Protein AF-0000000080700212 (afdb_homodimer)

Radius of gyration: 29.01 Å; Cα contacts (8 Å, |Δi|>4): 1307; chains: 2; bounding box: 50×86×59 Å

Sequence (636 aa):
MGLLVDGVWKDQWYDTESTGGRFVRKDSQFRNWITTDGAPGPSGEGGFKAEPGRYHLYVSLACPWASRTLMLRKLKGLEDMISISIVNPIMLENGWTFAPDQGVIPDPILDADFLHQVYTHADPNYTGRVTVPVLYDKEKDTIVNNESSEIMLMLNSAFDEIGATEGDYYPEELRDQIKEMDDFVYPNINNGVYKAGFATDQAVYEEEVGHVFDALEKLDGILADKKFLLGDKLTTSDIRLFPTLIRFEHVYYGHFKCNIKHLTDFENVWRYTREIYNIAGISDTVDFYHIQHHYYGSHPTINPNGIIPAGPAISLDIMGLLVDGVWKDQWYDTESTGGRFVRKDSQFRNWITTDGAPGPSGEGGFKAEPGRYHLYVSLACPWASRTLMLRKLKGLEDMISISIVNPIMLENGWTFAPDQGVIPDPILDADFLHQVYTHADPNYTGRVTVPVLYDKEKDTIVNNESSEIMLMLNSAFDEIGATEGDYYPEELRDQIKEMDDFVYPNINNGVYKAGFATDQAVYEEEVGHVFDALEKLDGILADKKFLLGDKLTTSDIRLFPTLIRFEHVYYGHFKCNIKHLTDFENVWRYTREIYNIAGISDTVDFYHIQHHYYGSHPTINPNGIIPAGPAISLDI

Solvent-accessible surface area (backbone atoms only — not comparable to full-atom values): 32810 Å² total; per-residue (Å²): 98,28,28,29,55,63,42,40,82,38,75,47,58,84,70,27,74,88,52,74,16,42,55,79,88,80,79,68,81,43,53,33,30,54,20,65,81,11,49,51,46,102,39,64,55,54,72,33,46,50,49,78,62,40,35,36,36,39,29,34,61,47,39,48,50,19,33,32,37,47,41,35,32,54,65,22,54,31,65,83,28,39,46,69,23,23,35,28,46,56,32,58,77,73,26,46,24,38,53,90,52,95,83,40,32,55,42,86,83,77,63,45,62,30,54,60,54,56,51,28,66,50,32,58,60,40,63,45,72,71,71,59,20,32,36,32,31,64,83,78,58,33,64,36,26,38,40,40,77,56,52,31,54,32,52,50,52,26,39,53,88,74,70,31,42,83,73,67,40,75,45,77,94,46,45,70,59,39,49,55,49,40,68,52,40,38,67,24,45,64,47,10,53,48,33,18,38,60,26,66,31,62,68,51,22,53,52,29,41,47,41,27,52,55,45,50,53,52,47,24,59,60,30,65,84,26,73,29,90,85,30,87,51,75,35,55,52,46,48,61,47,45,44,48,59,75,38,27,70,59,36,38,27,46,78,28,39,48,32,42,60,61,62,76,70,35,64,34,47,34,52,42,47,35,54,54,44,63,38,89,66,40,50,79,51,60,41,68,68,32,32,37,40,18,61,31,50,36,34,57,72,53,30,56,64,39,64,62,61,87,27,54,73,74,85,65,78,131,98,28,27,30,55,63,42,40,83,37,76,46,58,83,68,28,75,88,53,74,16,40,54,79,87,79,80,69,82,44,51,32,29,56,20,64,81,12,49,51,46,100,38,63,56,54,74,32,46,52,50,78,61,41,36,36,36,38,29,34,62,47,39,48,51,19,33,34,37,45,41,35,32,56,66,21,53,32,64,83,29,40,46,69,24,24,34,28,45,57,34,57,78,72,27,47,23,37,54,89,50,93,86,39,33,55,43,85,82,78,64,44,62,30,54,59,52,58,50,29,67,50,32,58,58,39,64,46,72,70,68,59,20,33,35,32,32,63,83,79,58,32,65,36,24,40,41,39,78,57,51,33,54,30,52,49,51,28,40,53,89,76,70,31,42,84,68,68,40,73,44,78,95,45,45,69,60,40,50,55,49,41,66,52,42,39,67,23,46,61,47,10,53,48,32,18,39,61,27,65,29,62,67,52,22,55,53,30,39,47,42,26,52,54,46,50,52,52,47,26,58,60,30,66,83,25,72,29,92,84,30,88,51,75,35,54,52,47,48,61,46,46,43,49,60,74,37,28,73,60,35,39,27,44,77,28,40,49,31,44,58,61,64,78,70,35,61,35,46,34,52,40,47,33,53,53,42,64,37,89,67,41,49,78,49,58,41,68,68,33,32,36,41,19,62,29,51,36,33,56,71,54,29,56,65,41,62,62,61,85,27,53,72,73,83,63,79,131

Structure (mmCIF, N/CA/C/O backbone):
data_AF-0000000080700212-model_v1
#
loop_
_entity.id
_entity.type
_entity.pdbx_description
1 polymer 'Glutathione S-transferase, C-terminal domain protein'
#
loop_
_atom_site.group_PDB
_atom_site.id
_atom_site.type_symbol
_atom_site.label_atom_id
_atom_site.label_alt_id
_atom_site.label_comp_id
_atom_site.label_asym_id
_atom_site.label_entity_id
_atom_site.label_seq_id
_atom_site.pdbx_PDB_ins_code
_atom_site.Cartn_x
_atom_site.Cartn_y
_atom_site.Cartn_z
_atom_site.occupancy
_atom_site.B_iso_or_equiv
_atom_site.auth_seq_id
_atom_site.auth_comp_id
_atom_site.auth_asym_id
_atom_site.auth_atom_id
_atom_site.pdbx_PDB_model_num
ATOM 1 N N . MET A 1 1 ? 13.992 -12.422 -8.578 1 81.69 1 MET A N 1
ATOM 2 C CA . MET A 1 1 ? 14.039 -13.859 -8.867 1 81.69 1 MET A CA 1
ATOM 3 C C . MET A 1 1 ? 15.352 -14.227 -9.555 1 81.69 1 MET A C 1
ATOM 5 O O . MET A 1 1 ? 15.703 -13.648 -10.578 1 81.69 1 MET A O 1
ATOM 9 N N . GLY A 1 2 ? 16.047 -15.141 -9.008 1 89.44 2 GLY A N 1
ATOM 10 C CA . GLY A 1 2 ? 17.328 -15.57 -9.555 1 89.44 2 GLY A CA 1
ATOM 11 C C . GLY A 1 2 ? 17.172 -16.453 -10.781 1 89.44 2 GLY A C 1
ATOM 12 O O . GLY A 1 2 ? 16.062 -16.703 -11.242 1 89.44 2 GLY A O 1
ATOM 13 N N . LEU A 1 3 ? 18.281 -16.703 -11.414 1 94.62 3 LEU A N 1
ATOM 14 C CA . LEU A 1 3 ? 18.297 -17.547 -12.609 1 94.62 3 LEU A CA 1
ATOM 15 C C . LEU A 1 3 ? 19.516 -18.453 -12.633 1 94.62 3 LEU A C 1
ATOM 17 O O . LEU A 1 3 ? 20.453 -18.25 -11.867 1 94.62 3 LEU A O 1
ATOM 21 N N . LEU A 1 4 ? 19.406 -19.5 -13.43 1 97.19 4 LEU A N 1
ATOM 22 C CA . LEU A 1 4 ? 20.562 -20.328 -13.742 1 97.19 4 LEU A CA 1
ATOM 23 C C . LEU A 1 4 ? 21.203 -19.891 -15.055 1 97.19 4 LEU A C 1
ATOM 25 O O . LEU A 1 4 ? 20.5 -19.578 -16.016 1 97.19 4 LEU A O 1
ATOM 29 N N . VAL A 1 5 ? 22.516 -19.844 -15.086 1 97.56 5 VAL A N 1
ATOM 30 C CA . VAL A 1 5 ? 23.312 -19.656 -16.281 1 97.56 5 VAL A CA 1
ATOM 31 C C . VAL A 1 5 ? 24.281 -20.828 -16.453 1 97.56 5 VAL A C 1
ATOM 33 O O . VAL A 1 5 ? 25.25 -20.938 -15.703 1 97.56 5 VAL A O 1
ATOM 36 N N . ASP A 1 6 ? 24 -21.594 -17.391 1 97.56 6 ASP A N 1
ATOM 37 C CA . ASP A 1 6 ? 24.797 -22.797 -17.625 1 97.56 6 ASP A CA 1
ATOM 38 C C . ASP A 1 6 ? 24.922 -23.625 -16.344 1 97.56 6 ASP A C 1
ATOM 40 O O . ASP A 1 6 ? 26.031 -23.984 -15.945 1 97.56 6 ASP A O 1
ATOM 44 N N . GLY A 1 7 ? 23.812 -23.719 -15.68 1 97.31 7 GLY A N 1
ATOM 45 C CA . GLY A 1 7 ? 23.719 -24.578 -14.516 1 97.31 7 GLY A CA 1
ATOM 46 C C . GLY A 1 7 ? 24.219 -23.922 -13.234 1 97.31 7 GLY A C 1
ATOM 47 O O . GLY A 1 7 ? 24.219 -24.547 -12.172 1 97.31 7 GLY A O 1
ATOM 48 N N . VAL A 1 8 ? 24.641 -22.656 -13.344 1 97.94 8 VAL A N 1
ATOM 49 C CA . VAL A 1 8 ? 25.172 -21.969 -12.172 1 97.94 8 VAL A CA 1
ATOM 50 C C . VAL A 1 8 ? 24.156 -20.938 -11.672 1 97.94 8 VAL A C 1
ATOM 52 O O . VAL A 1 8 ? 23.703 -20.078 -12.438 1 97.94 8 VAL A O 1
ATOM 55 N N . TRP A 1 9 ? 23.812 -21.016 -10.414 1 97.44 9 TRP A N 1
ATOM 56 C CA . TRP A 1 9 ? 22.812 -20.141 -9.789 1 97.44 9 TRP A CA 1
ATOM 57 C C . TRP A 1 9 ? 23.328 -18.719 -9.711 1 97.44 9 TRP A C 1
ATOM 59 O O . TRP A 1 9 ? 24.469 -18.484 -9.297 1 97.44 9 TRP A O 1
ATOM 69 N N . LYS A 1 10 ? 22.547 -17.781 -10.172 1 96.75 10 LYS A N 1
ATOM 70 C CA . LYS A 1 10 ? 22.828 -16.359 -10.094 1 96.75 10 LYS A CA 1
ATOM 71 C C . LYS A 1 10 ? 21.688 -15.594 -9.438 1 96.75 10 LYS A C 1
ATOM 73 O O . LYS A 1 10 ? 20.547 -15.648 -9.906 1 96.75 10 LYS A O 1
ATOM 78 N N . ASP A 1 11 ? 22 -14.938 -8.344 1 94.31 11 ASP A N 1
ATOM 79 C CA . ASP A 1 11 ? 21 -14.102 -7.676 1 94.31 11 ASP A CA 1
ATOM 80 C C . ASP A 1 11 ? 20.828 -12.766 -8.391 1 94.31 11 ASP A C 1
ATOM 82 O O . ASP A 1 11 ? 21.359 -11.742 -7.941 1 94.31 11 ASP A O 1
ATOM 86 N N . GLN A 1 12 ? 20.219 -12.773 -9.516 1 90.44 12 GLN A N 1
ATOM 87 C CA . GLN A 1 12 ? 20.016 -11.594 -10.344 1 90.44 12 GLN A CA 1
ATOM 88 C C . GLN A 1 12 ? 18.547 -11.438 -10.734 1 90.44 12 GLN A C 1
ATOM 90 O O . GLN A 1 12 ? 17.969 -12.336 -11.336 1 90.44 12 GLN A O 1
ATOM 95 N N . TRP A 1 13 ? 18 -10.281 -10.344 1 87.38 13 TRP A N 1
ATOM 96 C CA . TRP A 1 13 ? 16.609 -9.961 -10.648 1 87.38 13 TRP A CA 1
ATOM 97 C C . TRP A 1 13 ? 16.469 -9.484 -12.086 1 87.38 13 TRP A C 1
ATOM 99 O O . TRP A 1 13 ? 17.453 -9.344 -12.805 1 87.38 13 TRP A O 1
ATOM 109 N N . TYR A 1 14 ? 15.18 -9.352 -12.492 1 86.25 14 TYR A N 1
ATOM 110 C CA . TYR A 1 14 ? 14.883 -8.828 -13.82 1 86.25 14 TYR A CA 1
ATOM 111 C C . TYR A 1 14 ? 15.516 -7.453 -14.016 1 86.25 14 TYR A C 1
ATOM 113 O O . TYR A 1 14 ? 15.531 -6.637 -13.094 1 86.25 14 TYR A O 1
ATOM 121 N N . ASP A 1 15 ? 16.031 -7.25 -15.18 1 86 15 ASP A N 1
ATOM 122 C CA . ASP A 1 15 ? 16.656 -5.977 -15.516 1 86 15 ASP A CA 1
ATOM 123 C C . ASP A 1 15 ? 15.656 -5.02 -16.156 1 86 15 ASP A C 1
ATOM 125 O O . ASP A 1 15 ? 15.43 -5.062 -17.359 1 86 15 ASP A O 1
ATOM 129 N N . THR A 1 16 ? 15.141 -4.07 -15.43 1 85.62 16 THR A N 1
ATOM 130 C CA . THR A 1 16 ? 14.172 -3.125 -15.977 1 85.62 16 THR A CA 1
ATOM 131 C C . THR A 1 16 ? 14.875 -1.932 -16.609 1 85.62 16 THR A C 1
ATOM 133 O O . THR A 1 16 ? 14.281 -1.195 -17.406 1 85.62 16 THR A O 1
ATOM 136 N N . GLU A 1 17 ? 16.062 -1.741 -16.281 1 87.19 17 GLU A N 1
ATOM 137 C CA . GLU A 1 17 ? 16.797 -0.632 -16.875 1 87.19 17 GLU A CA 1
ATOM 138 C C . GLU A 1 17 ? 16.922 -0.792 -18.391 1 87.19 17 GLU A C 1
ATOM 140 O O . GLU A 1 17 ? 16.672 0.154 -19.141 1 87.19 17 GLU A O 1
ATOM 145 N N . SER A 1 18 ? 17.234 -2.012 -18.875 1 90.25 18 SER A N 1
ATOM 146 C CA . SER A 1 18 ? 17.469 -2.279 -20.281 1 90.25 18 SER A CA 1
ATOM 147 C C . SER A 1 18 ? 16.188 -2.195 -21.094 1 90.25 18 SER A C 1
ATOM 149 O O . SER A 1 18 ? 16.203 -2.094 -22.312 1 90.25 18 SER A O 1
ATOM 151 N N . THR A 1 19 ? 15.094 -2.129 -20.359 1 92.56 19 THR A N 1
ATOM 152 C CA . THR A 1 19 ? 13.805 -2.129 -21.047 1 92.56 19 THR A CA 1
ATOM 153 C C . THR A 1 19 ? 13.039 -0.839 -20.766 1 92.56 19 THR A C 1
ATOM 155 O O . THR A 1 19 ? 11.812 -0.804 -20.875 1 92.56 19 THR A O 1
ATOM 158 N N . GLY A 1 20 ? 13.664 0.172 -20.297 1 93.19 20 GLY A N 1
ATOM 159 C CA . GLY A 1 20 ? 13.031 1.463 -20.078 1 93.19 20 GLY A CA 1
ATOM 160 C C . GLY A 1 20 ? 12.109 1.472 -18.875 1 93.19 20 GLY A C 1
ATOM 161 O O . GLY A 1 20 ? 11.07 2.143 -18.891 1 93.19 20 GLY A O 1
ATOM 162 N N . GLY A 1 21 ? 12.406 0.636 -17.922 1 92.25 21 GLY A N 1
ATOM 163 C CA . GLY A 1 21 ? 11.617 0.601 -16.703 1 92.25 21 GLY A CA 1
ATOM 164 C C . GLY A 1 21 ? 10.508 -0.432 -16.75 1 92.25 21 GLY A C 1
ATOM 165 O O . GLY A 1 21 ? 9.734 -0.556 -15.789 1 92.25 21 GLY A O 1
ATOM 166 N N . ARG A 1 22 ? 10.391 -1.202 -17.891 1 94.38 22 ARG A N 1
ATOM 167 C CA . ARG A 1 22 ? 9.312 -2.168 -18.078 1 94.38 22 ARG A CA 1
ATOM 168 C C . ARG A 1 22 ? 9.719 -3.547 -17.578 1 94.38 22 ARG A C 1
ATOM 170 O O . ARG A 1 22 ? 10.859 -3.979 -17.766 1 94.38 22 ARG A O 1
ATOM 177 N N . PHE A 1 23 ? 8.852 -4.227 -16.891 1 93.12 23 PHE A N 1
ATOM 178 C CA . PHE A 1 23 ? 8.992 -5.629 -16.516 1 93.12 23 PHE A CA 1
ATOM 179 C C . PHE A 1 23 ? 8.633 -6.543 -17.672 1 93.12 23 PHE A C 1
ATOM 181 O O . PHE A 1 23 ? 7.523 -6.461 -18.219 1 93.12 23 PHE A O 1
ATOM 188 N N . VAL A 1 24 ? 9.578 -7.438 -18.047 1 89.69 24 VAL A N 1
ATOM 189 C CA . VAL A 1 24 ? 9.359 -8.367 -19.156 1 89.69 24 VAL A CA 1
ATOM 190 C C . VAL A 1 24 ? 9.609 -9.797 -18.672 1 89.69 24 VAL A C 1
ATOM 192 O O . VAL A 1 24 ? 10.734 -10.156 -18.328 1 89.69 24 VAL A O 1
ATOM 195 N N . ARG A 1 25 ? 8.641 -10.57 -18.75 1 88.19 25 ARG A N 1
ATOM 196 C CA . ARG A 1 25 ? 8.695 -11.953 -18.312 1 88.19 25 ARG A CA 1
ATOM 197 C C . ARG A 1 25 ? 9.367 -12.844 -19.359 1 88.19 25 ARG A C 1
ATOM 199 O O . ARG A 1 25 ? 9.141 -12.672 -20.547 1 88.19 25 ARG A O 1
ATOM 206 N N . LYS A 1 26 ? 10.164 -13.883 -18.938 1 86.69 26 LYS A N 1
ATOM 207 C CA . LYS A 1 26 ? 10.805 -14.852 -19.812 1 86.69 26 LYS A CA 1
ATOM 208 C C . LYS A 1 26 ? 9.969 -16.125 -19.938 1 86.69 26 LYS A C 1
ATOM 210 O O . LYS A 1 26 ? 9.305 -16.531 -18.984 1 86.69 26 LYS A O 1
ATOM 215 N N . ASP A 1 27 ? 10.117 -16.75 -20.984 1 87.56 27 ASP A N 1
ATOM 216 C CA . ASP A 1 27 ? 9.336 -17.953 -21.266 1 87.56 27 ASP A CA 1
ATOM 217 C C . ASP A 1 27 ? 9.891 -19.156 -20.5 1 87.56 27 ASP A C 1
ATOM 219 O O . ASP A 1 27 ? 11.102 -19.266 -20.312 1 87.56 27 ASP A O 1
ATOM 223 N N . SER A 1 28 ? 8.95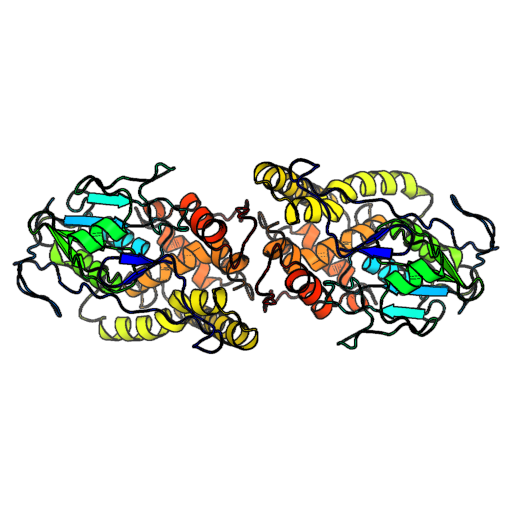3 -20.047 -20.188 1 91.06 28 SER A N 1
ATOM 224 C CA . SER A 1 28 ? 9.336 -21.344 -19.641 1 91.06 28 SER A CA 1
ATOM 225 C C . SER A 1 28 ? 9.992 -22.234 -20.703 1 91.06 28 SER A C 1
ATOM 227 O O . SER A 1 28 ? 9.75 -22.062 -21.891 1 91.06 28 SER A O 1
ATOM 229 N N . GLN A 1 29 ? 10.789 -23.219 -20.25 1 93.12 29 GLN A N 1
ATOM 230 C CA . GLN A 1 29 ? 11.609 -23.906 -21.25 1 93.12 29 GLN A CA 1
ATOM 231 C C . GLN A 1 29 ? 11.328 -25.406 -21.266 1 93.12 29 GLN A C 1
ATOM 233 O O . GLN A 1 29 ? 11.602 -26.094 -22.25 1 93.12 29 GLN A O 1
ATOM 238 N N . PHE A 1 30 ? 10.883 -26.047 -20.172 1 97.31 30 PHE A N 1
ATOM 239 C CA . PHE A 1 30 ? 10.445 -27.438 -20.172 1 97.31 30 PHE A CA 1
ATOM 240 C C . PHE A 1 30 ? 9 -27.547 -20.672 1 97.31 30 PHE A C 1
ATOM 242 O O . PHE A 1 30 ? 8.078 -27.062 -20 1 97.31 30 PHE A O 1
ATOM 249 N N . ARG A 1 31 ? 8.805 -28.297 -21.828 1 98 31 ARG A N 1
ATOM 250 C CA . ARG A 1 31 ? 7.516 -28.188 -22.5 1 98 31 ARG A CA 1
ATOM 251 C C . ARG A 1 31 ? 6.992 -29.562 -22.922 1 98 31 ARG A C 1
ATOM 253 O O . ARG A 1 31 ? 6.328 -29.703 -23.953 1 98 31 ARG A O 1
ATOM 260 N N . ASN A 1 32 ? 7.336 -30.625 -22.188 1 98.56 32 ASN A N 1
ATOM 261 C CA . ASN A 1 32 ? 6.723 -31.938 -22.406 1 98.56 32 ASN A CA 1
ATOM 262 C C . ASN A 1 32 ? 5.305 -31.984 -21.844 1 98.56 32 ASN A C 1
ATOM 264 O O . ASN A 1 32 ? 4.891 -31.094 -21.109 1 98.56 32 ASN A O 1
ATOM 268 N N . TRP A 1 33 ? 4.598 -33.062 -22.203 1 98.69 33 TRP A N 1
ATOM 269 C CA . TRP A 1 33 ? 3.199 -33.188 -21.812 1 98.69 33 TRP A CA 1
ATOM 270 C C . TRP A 1 33 ? 2.918 -34.562 -21.234 1 98.69 33 TRP A C 1
ATOM 272 O O . TRP A 1 33 ? 3.377 -35.594 -21.797 1 98.69 33 TRP A O 1
ATOM 282 N N . ILE A 1 34 ? 2.215 -34.625 -20.156 1 98.88 34 ILE A N 1
ATOM 283 C CA . ILE A 1 34 ? 1.581 -35.875 -19.75 1 98.88 34 ILE A CA 1
ATOM 284 C C . ILE A 1 34 ? 0.383 -36.156 -20.656 1 98.88 34 ILE A C 1
ATOM 286 O O . ILE A 1 34 ? -0.48 -35.281 -20.844 1 98.88 34 ILE A O 1
ATOM 290 N N . THR A 1 35 ? 0.338 -37.344 -21.219 1 98.38 35 THR A N 1
ATOM 291 C CA . THR A 1 35 ? -0.795 -37.75 -22.047 1 98.38 35 THR A CA 1
ATOM 292 C C . THR A 1 35 ? -1.341 -39.094 -21.578 1 98.38 35 THR A C 1
ATOM 294 O O . THR A 1 35 ? -0.712 -39.781 -20.766 1 98.38 35 THR A O 1
ATOM 297 N N . THR A 1 36 ? -2.498 -39.469 -22.031 1 97.88 36 THR A N 1
ATOM 298 C CA . THR A 1 36 ? -3.199 -40.656 -21.594 1 97.88 36 THR A CA 1
ATOM 299 C C . THR A 1 36 ? -2.387 -41.906 -21.922 1 97.88 36 THR A C 1
ATOM 301 O O . THR A 1 36 ? -2.363 -42.875 -21.141 1 97.88 36 THR A O 1
ATOM 304 N N . ASP A 1 37 ? -1.656 -41.875 -23.094 1 97.19 37 ASP A N 1
ATOM 305 C CA . ASP A 1 37 ? -0.956 -43.062 -23.547 1 97.19 37 ASP A CA 1
ATOM 306 C C . ASP A 1 37 ? 0.555 -42.844 -23.562 1 97.19 37 ASP A C 1
ATOM 308 O O . ASP A 1 37 ? 1.308 -43.688 -24.031 1 97.19 37 ASP A O 1
ATOM 312 N N . GLY A 1 38 ? 0.974 -41.688 -23.156 1 97.5 38 GLY A N 1
ATOM 313 C CA . GLY A 1 38 ? 2.4 -41.406 -23.109 1 97.5 38 GLY A CA 1
ATOM 314 C C . GLY A 1 38 ? 2.934 -40.844 -24.422 1 97.5 38 GLY A C 1
ATOM 315 O O . GLY A 1 38 ? 4.129 -40.562 -24.547 1 97.5 38 GLY A O 1
ATOM 316 N N . ALA A 1 39 ? 2.07 -40.625 -25.422 1 97.56 39 ALA A N 1
ATOM 317 C CA . ALA A 1 39 ? 2.471 -40.031 -26.688 1 97.56 39 ALA A CA 1
ATOM 318 C C . ALA A 1 39 ? 2.84 -38.562 -26.484 1 97.56 39 ALA A C 1
ATOM 320 O O . ALA A 1 39 ? 2.486 -37.938 -25.469 1 97.56 39 ALA A O 1
ATOM 321 N N . PRO A 1 40 ? 3.602 -38.031 -27.406 1 97.19 40 PRO A N 1
ATOM 322 C CA . PRO A 1 40 ? 3.932 -36.594 -27.297 1 97.19 40 PRO A CA 1
ATOM 323 C C . PRO A 1 40 ? 2.695 -35.719 -27.328 1 97.19 40 PRO A C 1
ATOM 325 O O . PRO A 1 40 ? 1.729 -36 -28.031 1 97.19 40 PRO A O 1
ATOM 328 N N . GLY A 1 41 ? 2.732 -34.625 -26.531 1 96.12 41 GLY A N 1
ATOM 329 C CA . GLY A 1 41 ? 1.712 -33.594 -26.625 1 96.12 41 GLY A CA 1
ATOM 330 C C . GLY A 1 41 ? 1.982 -32.594 -27.719 1 96.12 41 GLY A C 1
ATOM 331 O O . GLY A 1 41 ? 2.66 -32.906 -28.703 1 96.12 41 GLY A O 1
ATOM 332 N N . PRO A 1 42 ? 1.388 -31.391 -27.609 1 96.31 42 PRO A N 1
ATOM 333 C CA . PRO A 1 42 ? 1.606 -30.344 -28.609 1 96.31 42 PRO A CA 1
ATOM 334 C C . PRO A 1 42 ? 3.076 -29.953 -28.734 1 96.31 42 PRO A C 1
ATOM 336 O O . PRO A 1 42 ? 3.496 -29.469 -29.797 1 96.31 42 PRO A O 1
ATOM 339 N N . SER A 1 43 ? 3.852 -30.156 -27.703 1 97.06 43 SER A N 1
ATOM 340 C CA . SER A 1 43 ? 5.289 -29.906 -27.703 1 97.06 43 SER A CA 1
ATOM 341 C C . SER A 1 43 ? 6.047 -30.969 -26.922 1 97.06 43 SER A C 1
ATOM 343 O O . SER A 1 43 ? 5.438 -31.781 -26.219 1 97.06 43 SER A O 1
ATOM 345 N N . GLY A 1 44 ? 7.367 -30.984 -27.125 1 96.5 44 GLY A N 1
ATOM 346 C CA . GLY A 1 44 ? 8.211 -31.891 -26.375 1 96.5 44 GLY A CA 1
ATOM 347 C C . GLY A 1 44 ? 8.188 -33.312 -26.906 1 96.5 44 GLY A C 1
ATOM 348 O O . GLY A 1 44 ? 7.812 -33.531 -28.062 1 96.5 44 GLY A O 1
ATOM 349 N N . GLU A 1 45 ? 8.68 -34.188 -26.156 1 96.88 45 GLU A N 1
ATOM 350 C CA . GLU A 1 45 ? 8.766 -35.594 -26.547 1 96.88 45 GLU A CA 1
ATOM 351 C C . GLU A 1 45 ? 7.758 -36.438 -25.766 1 96.88 45 GLU A C 1
ATOM 353 O O . GLU A 1 45 ? 7.188 -36 -24.781 1 96.88 45 GLU A O 1
ATOM 358 N N . GLY A 1 46 ? 7.562 -37.656 -26.25 1 96.75 46 GLY A N 1
ATOM 359 C CA . GLY A 1 46 ? 6.672 -38.562 -25.578 1 96.75 46 GLY A CA 1
ATOM 360 C C . GLY A 1 46 ? 7.336 -39.281 -24.406 1 96.75 46 GLY A C 1
ATOM 361 O O . GLY A 1 46 ? 8.492 -39 -24.078 1 96.75 46 GLY A O 1
ATOM 362 N N . GLY A 1 47 ? 6.52 -40.094 -23.719 1 97.81 47 GLY A N 1
ATOM 363 C CA . GLY A 1 47 ? 7.059 -40.938 -22.656 1 97.81 47 GLY A CA 1
ATOM 364 C C . GLY A 1 47 ? 6.496 -40.594 -21.297 1 97.81 47 GLY A C 1
ATOM 365 O O . GLY A 1 47 ? 6.938 -41.125 -20.281 1 97.81 47 GLY A O 1
ATOM 366 N N . PHE A 1 48 ? 5.566 -39.75 -21.328 1 98.69 48 PHE A N 1
ATOM 367 C CA . PHE A 1 48 ? 4.988 -39.312 -20.062 1 98.69 48 PHE A CA 1
ATOM 368 C C . PHE A 1 48 ? 3.518 -39.719 -19.969 1 98.69 48 PHE A C 1
ATOM 370 O O . PHE A 1 48 ? 2.639 -38.844 -20.047 1 98.69 48 PHE A O 1
ATOM 377 N N . LYS A 1 49 ? 3.309 -40.969 -19.734 1 98.69 49 LYS A N 1
ATOM 378 C CA . LYS A 1 49 ? 1.955 -41.5 -19.625 1 98.69 49 LYS A CA 1
ATOM 379 C C . LYS A 1 49 ? 1.338 -41.156 -18.266 1 98.69 49 LYS A C 1
ATOM 381 O O . LYS A 1 49 ? 2.016 -41.188 -17.234 1 98.69 49 LYS A O 1
ATOM 386 N N . ALA A 1 50 ? 0.076 -40.844 -18.281 1 98.75 50 ALA A N 1
ATOM 387 C CA . ALA A 1 50 ? -0.636 -40.594 -17.031 1 98.75 50 ALA A CA 1
ATOM 388 C C . ALA A 1 50 ? -0.699 -41.844 -16.188 1 98.75 50 ALA A C 1
ATOM 390 O O . ALA A 1 50 ? -1.21 -42.875 -16.625 1 98.75 50 ALA A O 1
ATOM 391 N N . GLU A 1 51 ? -0.166 -41.75 -15.039 1 98.5 51 GLU A N 1
ATOM 392 C CA . GLU A 1 51 ? -0.138 -42.844 -14.086 1 98.5 51 GLU A CA 1
ATOM 393 C C . GLU A 1 51 ? -0.185 -42.344 -12.648 1 98.5 51 GLU A C 1
ATOM 395 O O . GLU A 1 51 ? 0.508 -41.375 -12.297 1 98.5 51 GLU A O 1
ATOM 400 N N . PRO A 1 52 ? -1.057 -43 -11.875 1 98.19 52 PRO A N 1
ATOM 401 C CA . PRO A 1 52 ? -1.096 -42.562 -10.477 1 98.19 52 PRO A CA 1
ATOM 402 C C . PRO A 1 52 ? 0.245 -42.75 -9.766 1 98.19 52 PRO A C 1
ATOM 404 O O . PRO A 1 52 ? 0.895 -43.781 -9.922 1 98.19 52 PRO A O 1
ATOM 407 N N . GLY A 1 53 ? 0.622 -41.656 -9.039 1 98.31 53 GLY A N 1
ATOM 408 C CA . GLY A 1 53 ? 1.794 -41.75 -8.188 1 98.31 53 GLY A CA 1
ATOM 409 C C . GLY A 1 53 ? 3.092 -41.469 -8.914 1 98.31 53 GLY A C 1
ATOM 410 O O . GLY A 1 53 ? 4.148 -41.344 -8.289 1 98.31 53 GLY A O 1
ATOM 411 N N . ARG A 1 54 ? 3.049 -41.281 -10.164 1 98.69 54 ARG A N 1
ATOM 412 C CA . ARG A 1 54 ? 4.258 -41.125 -10.969 1 98.69 54 ARG A CA 1
ATOM 413 C C . ARG A 1 54 ? 4.766 -39.688 -10.945 1 98.69 54 ARG A C 1
ATOM 415 O O . ARG A 1 54 ? 5.977 -39.469 -10.961 1 98.69 54 ARG A O 1
ATOM 422 N N . TYR A 1 55 ? 3.896 -38.75 -10.852 1 98.88 55 TYR A N 1
ATOM 423 C CA . TYR A 1 55 ? 4.27 -37.344 -11.055 1 98.88 55 TYR A CA 1
ATOM 424 C C . TYR A 1 55 ? 4.242 -36.594 -9.734 1 98.88 55 TYR A C 1
ATOM 426 O O . TYR A 1 55 ? 3.59 -37 -8.781 1 98.88 55 TYR A O 1
ATOM 434 N N . HIS A 1 56 ? 5.02 -35.531 -9.688 1 98.94 56 HIS A N 1
ATOM 435 C CA . HIS A 1 56 ? 5.184 -34.625 -8.547 1 98.94 56 HIS A CA 1
ATOM 436 C C . HIS A 1 56 ? 5.145 -33.156 -8.984 1 98.94 56 HIS A C 1
ATOM 438 O O . HIS A 1 56 ? 5.676 -32.812 -10.039 1 98.94 56 HIS A O 1
ATOM 444 N N . LEU A 1 57 ? 4.457 -32.406 -8.234 1 98.94 57 LEU A N 1
ATOM 445 C CA . LEU A 1 57 ? 4.297 -30.984 -8.562 1 98.94 57 LEU A CA 1
ATOM 446 C C . LEU A 1 57 ? 4.953 -30.109 -7.504 1 98.94 57 LEU A C 1
ATOM 448 O O . LEU A 1 57 ? 4.605 -30.188 -6.324 1 98.94 57 LEU A O 1
ATOM 452 N N . TYR A 1 58 ? 6.027 -29.297 -7.855 1 98.94 58 TYR A N 1
ATOM 453 C CA . TYR A 1 58 ? 6.613 -28.281 -7 1 98.94 58 TYR A CA 1
ATOM 454 C C . TYR A 1 58 ? 5.871 -26.953 -7.148 1 98.94 58 TYR A C 1
ATOM 456 O O . TYR A 1 58 ? 5.707 -26.453 -8.266 1 98.94 58 TYR A O 1
ATOM 464 N N . VAL A 1 59 ? 5.422 -26.375 -6.039 1 98.94 59 VAL A N 1
ATOM 465 C CA . VAL A 1 59 ? 4.621 -25.156 -6.113 1 98.94 59 VAL A CA 1
ATOM 466 C C . VAL A 1 59 ? 5.027 -24.203 -4.996 1 98.94 59 VAL A C 1
ATOM 468 O O . VAL A 1 59 ? 5.762 -24.578 -4.082 1 98.94 59 VAL A O 1
ATOM 471 N N . SER A 1 60 ? 4.746 -23 -5.184 1 98.81 60 SER A N 1
ATOM 472 C CA . SER A 1 60 ? 4.602 -22 -4.125 1 98.81 60 SER A CA 1
ATOM 473 C C . SER A 1 60 ? 3.135 -21.656 -3.895 1 98.81 60 SER A C 1
ATOM 475 O O . SER A 1 60 ? 2.387 -21.438 -4.848 1 98.81 60 SER A O 1
ATOM 477 N N . LEU A 1 61 ? 2.727 -21.562 -2.658 1 98.75 61 LEU A N 1
ATOM 478 C CA . LEU A 1 61 ? 1.347 -21.203 -2.363 1 98.75 61 LEU A CA 1
ATOM 479 C C . LEU A 1 61 ? 1.116 -19.703 -2.611 1 98.75 61 LEU A C 1
ATOM 481 O O . LEU A 1 61 ? -0.029 -19.25 -2.668 1 98.75 61 LEU A O 1
ATOM 485 N N . ALA A 1 62 ? 2.168 -18.984 -2.783 1 98.38 62 ALA A N 1
ATOM 486 C CA . ALA A 1 62 ? 2.061 -17.547 -3.035 1 98.38 62 ALA A CA 1
ATOM 487 C C . ALA A 1 62 ? 1.881 -17.266 -4.523 1 98.38 62 ALA A C 1
ATOM 489 O O . ALA A 1 62 ? 1.354 -16.219 -4.902 1 98.38 62 ALA A O 1
ATOM 490 N N . CYS A 1 63 ? 2.391 -18.125 -5.379 1 98.44 63 CYS A N 1
ATOM 491 C CA . CYS A 1 63 ? 2.488 -17.891 -6.816 1 98.44 63 CYS A CA 1
ATOM 492 C C . CYS A 1 63 ? 1.148 -18.125 -7.5 1 98.44 63 CYS A C 1
ATOM 494 O O . CYS A 1 63 ? 0.601 -19.234 -7.441 1 98.44 63 CYS A O 1
ATOM 496 N N . PRO A 1 64 ? 0.643 -17.109 -8.172 1 98.62 64 PRO A N 1
ATOM 497 C CA . PRO A 1 64 ? -0.66 -17.281 -8.812 1 98.62 64 PRO A CA 1
ATOM 498 C C . PRO A 1 64 ? -0.617 -18.312 -9.945 1 98.62 64 PRO A C 1
ATOM 500 O O . PRO A 1 64 ? -1.629 -18.953 -10.25 1 98.62 64 PRO A O 1
ATOM 503 N N . TRP A 1 65 ? 0.518 -18.5 -10.578 1 98.56 65 TRP A N 1
ATOM 504 C CA . TRP A 1 65 ? 0.652 -19.5 -11.633 1 98.56 65 TRP A CA 1
ATOM 505 C C . TRP A 1 65 ? 0.594 -20.906 -11.055 1 98.56 65 TRP A C 1
ATOM 507 O O . TRP A 1 65 ? -0.071 -21.781 -11.609 1 98.56 65 TRP A O 1
ATOM 517 N N . ALA A 1 66 ? 1.231 -21.078 -9.953 1 98.81 66 ALA A N 1
ATOM 518 C CA . ALA A 1 66 ? 1.167 -22.359 -9.273 1 98.81 66 ALA A CA 1
ATOM 519 C C . ALA A 1 66 ? -0.24 -22.641 -8.75 1 98.81 66 ALA A C 1
ATOM 521 O O . ALA A 1 66 ? -0.694 -23.781 -8.742 1 98.81 66 ALA A O 1
ATOM 522 N N . SER A 1 67 ? -0.896 -21.578 -8.289 1 98.75 67 SER A N 1
ATOM 523 C CA . SER A 1 67 ? -2.252 -21.703 -7.766 1 98.75 67 SER A CA 1
ATOM 524 C C . SER A 1 67 ? -3.191 -22.297 -8.812 1 98.75 67 SER A C 1
ATOM 526 O O . SER A 1 67 ? -4.094 -23.062 -8.477 1 98.75 67 SER A O 1
ATOM 528 N N . ARG A 1 68 ? -2.977 -21.984 -10.07 1 98.62 68 ARG A N 1
ATOM 529 C CA . ARG A 1 68 ? -3.773 -22.531 -11.164 1 98.62 68 ARG A CA 1
ATOM 530 C C . ARG A 1 68 ? -3.699 -24.047 -11.188 1 98.62 68 ARG A C 1
ATOM 532 O O . ARG A 1 68 ? -4.723 -24.719 -11.336 1 98.62 68 ARG A O 1
ATOM 539 N N . THR A 1 69 ? -2.52 -24.547 -11.031 1 98.88 69 THR A N 1
ATOM 540 C CA . THR A 1 69 ? -2.303 -25.984 -11.102 1 98.88 69 THR A CA 1
ATOM 541 C C . THR A 1 69 ? -2.869 -26.672 -9.867 1 98.88 69 THR A C 1
ATOM 543 O O . THR A 1 69 ? -3.424 -27.766 -9.961 1 98.88 69 THR A O 1
ATOM 546 N N . LEU A 1 70 ? -2.783 -25.984 -8.742 1 98.88 70 LEU A N 1
ATOM 547 C CA . LEU A 1 70 ? -3.367 -26.531 -7.52 1 98.88 70 LEU A CA 1
ATOM 548 C C . LEU A 1 70 ? -4.887 -26.609 -7.629 1 98.88 70 LEU A C 1
ATOM 550 O O . LEU A 1 70 ? -5.5 -27.562 -7.16 1 98.88 70 LEU A O 1
ATOM 554 N N . MET A 1 71 ? -5.473 -25.594 -8.211 1 98.81 71 MET A N 1
ATOM 555 C CA . MET A 1 71 ? -6.922 -25.594 -8.391 1 98.81 71 MET A CA 1
ATOM 556 C C . MET A 1 71 ? -7.371 -26.766 -9.234 1 98.81 71 MET A C 1
ATOM 558 O O . MET A 1 71 ? -8.297 -27.484 -8.867 1 98.81 71 MET A O 1
ATOM 562 N N . LEU A 1 72 ? -6.688 -27.031 -10.359 1 98.75 72 LEU A N 1
ATOM 563 C CA . LEU A 1 72 ? -7.086 -28.141 -11.227 1 98.75 72 LEU A CA 1
ATOM 564 C C . LEU A 1 72 ? -6.816 -29.484 -10.555 1 98.75 72 LEU A C 1
ATOM 566 O O . LEU A 1 72 ? -7.574 -30.438 -10.742 1 98.75 72 LEU A O 1
ATOM 570 N N . ARG A 1 73 ? -5.715 -29.547 -9.82 1 98.88 73 ARG A N 1
ATOM 571 C CA . ARG A 1 73 ? -5.445 -30.766 -9.062 1 98.88 73 ARG A CA 1
ATOM 572 C C . ARG A 1 73 ? -6.602 -31.078 -8.117 1 98.88 73 ARG A C 1
ATOM 574 O O . ARG A 1 73 ? -6.996 -32.25 -7.977 1 98.88 73 ARG A O 1
ATOM 581 N N . LYS A 1 74 ? -7.125 -30.031 -7.484 1 98.69 74 LYS A N 1
ATOM 582 C CA . LYS A 1 74 ? -8.242 -30.172 -6.559 1 98.69 74 LYS A CA 1
ATOM 583 C C . LYS A 1 74 ? -9.531 -30.516 -7.301 1 98.69 74 LYS A C 1
ATOM 585 O O . LYS A 1 74 ? -10.219 -31.484 -6.941 1 98.69 74 LYS A O 1
ATOM 590 N N . LEU A 1 75 ? -9.867 -29.781 -8.352 1 98.56 75 LEU A N 1
ATOM 591 C CA . LEU A 1 75 ? -11.117 -29.922 -9.102 1 98.56 75 LEU A CA 1
ATOM 592 C C . LEU A 1 75 ? -11.203 -31.297 -9.75 1 98.56 75 LEU A C 1
ATOM 594 O O . LEU A 1 75 ? -12.289 -31.891 -9.836 1 98.56 75 LEU A O 1
ATOM 598 N N . LYS A 1 76 ? -10.031 -31.875 -10.172 1 98.69 76 LYS A N 1
ATOM 599 C CA . LYS A 1 76 ? -10 -33.156 -10.875 1 98.69 76 LYS A CA 1
ATOM 600 C C . LYS A 1 76 ? -9.688 -34.312 -9.922 1 98.69 76 LYS A C 1
ATOM 602 O O . LYS A 1 76 ? -9.531 -35.438 -10.352 1 98.69 76 LYS A O 1
ATOM 607 N N . GLY A 1 77 ? -9.578 -33.938 -8.578 1 98.38 77 GLY A N 1
ATOM 608 C CA . GLY A 1 77 ? -9.367 -34.969 -7.578 1 98.38 77 GLY A CA 1
ATOM 609 C C . GLY A 1 77 ? -8.055 -35.719 -7.738 1 98.38 77 GLY A C 1
ATOM 610 O O . GLY A 1 77 ? -7.996 -36.938 -7.613 1 98.38 77 GLY A O 1
ATOM 611 N N . LEU A 1 78 ? -6.984 -35.031 -8.055 1 98.75 78 LEU A N 1
ATOM 612 C CA . LEU A 1 78 ? -5.723 -35.656 -8.406 1 98.75 78 LEU A CA 1
ATOM 613 C C . LEU A 1 78 ? -4.773 -35.688 -7.211 1 98.75 78 LEU A C 1
ATOM 615 O O . LEU A 1 78 ? -3.598 -36.031 -7.355 1 98.75 78 LEU A O 1
ATOM 619 N N . GLU A 1 79 ? -5.211 -35.344 -6.043 1 98.25 79 GLU A N 1
ATOM 620 C CA . GLU A 1 79 ? -4.355 -35.156 -4.875 1 98.25 79 GLU A CA 1
ATOM 621 C C . GLU A 1 79 ? -3.656 -36.438 -4.484 1 98.25 79 GLU A C 1
ATOM 623 O O . GLU A 1 79 ? -2.512 -36.438 -4.027 1 98.25 79 GLU A O 1
ATOM 628 N N . ASP A 1 80 ? -4.297 -37.562 -4.75 1 97.69 80 ASP A N 1
ATOM 629 C CA . ASP A 1 80 ? -3.689 -38.844 -4.41 1 97.69 80 ASP A CA 1
ATOM 630 C C . ASP A 1 80 ? -2.797 -39.375 -5.543 1 97.69 80 ASP A C 1
ATOM 632 O O . ASP A 1 80 ? -1.998 -40.281 -5.352 1 97.69 80 ASP A O 1
ATOM 636 N N . MET A 1 81 ? -2.916 -38.781 -6.723 1 98.38 81 MET A N 1
ATOM 637 C CA . MET A 1 81 ? -2.176 -39.25 -7.891 1 98.38 81 MET A CA 1
ATOM 638 C C . MET A 1 81 ? -0.909 -38.438 -8.102 1 98.38 81 MET A C 1
ATOM 640 O O . MET A 1 81 ? 0.075 -38.938 -8.648 1 98.38 81 MET A O 1
ATOM 644 N N . ILE A 1 82 ? -0.993 -37.188 -7.777 1 98.81 82 ILE A N 1
ATOM 645 C CA . ILE A 1 82 ? 0.112 -36.281 -7.984 1 98.81 82 ILE A CA 1
ATOM 646 C C . ILE A 1 82 ? 0.508 -35.625 -6.652 1 98.81 82 ILE A C 1
ATOM 648 O O . ILE A 1 82 ? -0.228 -34.812 -6.109 1 98.81 82 ILE A O 1
ATOM 652 N N . SER A 1 83 ? 1.653 -36.031 -6.078 1 98.81 83 SER A N 1
ATOM 653 C CA . SER A 1 83 ? 2.15 -35.438 -4.836 1 98.81 83 SER A CA 1
ATOM 654 C C . SER A 1 83 ? 2.709 -34.031 -5.066 1 98.81 83 SER A C 1
ATOM 656 O O . SER A 1 83 ? 2.951 -33.656 -6.211 1 98.81 83 SER A O 1
ATOM 658 N N . ILE A 1 84 ? 2.877 -33.25 -3.98 1 98.88 84 ILE A N 1
ATOM 659 C CA . ILE A 1 84 ? 3.35 -31.891 -4.164 1 98.88 84 ILE A CA 1
ATOM 660 C C . ILE A 1 84 ? 4.457 -31.578 -3.16 1 98.88 84 ILE A C 1
ATOM 662 O O . ILE A 1 84 ? 4.555 -32.219 -2.117 1 98.88 84 ILE A O 1
ATOM 666 N N . SER A 1 85 ? 5.336 -30.766 -3.469 1 98.94 85 SER A N 1
ATOM 667 C CA . SER A 1 85 ? 6.207 -30.016 -2.574 1 98.94 85 SER A CA 1
ATOM 668 C C . SER A 1 85 ? 5.898 -28.516 -2.625 1 98.94 85 SER A C 1
ATOM 670 O O . SER A 1 85 ? 5.543 -27.984 -3.682 1 98.94 85 SER A O 1
ATOM 672 N N . ILE A 1 86 ? 5.934 -27.891 -1.488 1 98.94 86 ILE A N 1
ATOM 673 C CA . ILE A 1 86 ? 5.652 -26.469 -1.341 1 98.94 86 ILE A CA 1
ATOM 674 C C . ILE A 1 86 ? 6.898 -25.734 -0.851 1 98.94 86 ILE A C 1
ATOM 676 O O . ILE A 1 86 ? 7.457 -26.078 0.193 1 98.94 86 ILE A O 1
ATOM 680 N N . VAL A 1 87 ? 7.375 -24.781 -1.557 1 98.88 87 VAL A N 1
ATOM 681 C CA . VAL A 1 87 ? 8.578 -24.031 -1.213 1 98.88 87 VAL A CA 1
ATOM 682 C C . VAL A 1 87 ? 8.25 -23 -0.132 1 98.88 87 VAL A C 1
ATOM 684 O O . VAL A 1 87 ? 7.086 -22.688 0.099 1 98.88 87 VAL A O 1
ATOM 687 N N . ASN A 1 88 ? 9.305 -22.531 0.482 1 98.81 88 ASN A N 1
ATOM 688 C CA . ASN A 1 88 ? 9.219 -21.453 1.456 1 98.81 88 ASN A CA 1
ATOM 689 C C . ASN A 1 88 ? 8.648 -20.188 0.834 1 98.81 88 ASN A C 1
ATOM 691 O O . ASN A 1 88 ? 8.984 -19.844 -0.301 1 98.81 88 ASN A O 1
ATOM 695 N N . PRO A 1 89 ? 7.758 -19.453 1.571 1 98.56 89 PRO A N 1
ATOM 696 C CA . PRO A 1 89 ? 7.195 -18.234 0.972 1 98.56 89 PRO A CA 1
ATOM 697 C C . PRO A 1 89 ? 8.242 -17.141 0.751 1 98.56 89 PRO A C 1
ATOM 699 O O . PRO A 1 89 ? 8.078 -16.297 -0.132 1 98.56 89 PRO A O 1
ATOM 702 N N . ILE A 1 90 ? 9.281 -17.125 1.556 1 98.19 90 ILE A N 1
ATOM 703 C CA . ILE A 1 90 ? 10.312 -16.094 1.416 1 98.19 90 ILE A CA 1
ATOM 704 C C . ILE A 1 90 ? 11.32 -16.531 0.35 1 98.19 90 ILE A C 1
ATOM 706 O O . ILE A 1 90 ? 11.93 -17.594 0.455 1 98.19 90 ILE A O 1
ATOM 710 N N . MET A 1 91 ? 11.422 -15.805 -0.665 1 97.62 91 MET A N 1
ATOM 711 C CA . MET A 1 91 ? 12.336 -16.031 -1.782 1 97.62 91 MET A CA 1
ATOM 712 C C . MET A 1 91 ? 13.375 -14.914 -1.869 1 97.62 91 MET A C 1
ATOM 714 O O . MET A 1 91 ? 13.062 -13.797 -2.283 1 97.62 91 MET A O 1
ATOM 718 N N . LEU A 1 92 ? 14.57 -15.109 -1.5 1 96.19 92 LEU A N 1
ATOM 719 C CA . LEU A 1 92 ? 15.633 -14.109 -1.464 1 96.19 92 LEU A CA 1
ATOM 720 C C . LEU A 1 92 ? 16.859 -14.594 -2.234 1 96.19 92 LEU A C 1
ATOM 722 O O . LEU A 1 92 ? 16.75 -15 -3.395 1 96.19 92 LEU A O 1
ATOM 726 N N . GLU A 1 93 ? 18 -14.578 -1.753 1 96.44 93 GLU A N 1
ATOM 727 C CA . GLU A 1 93 ? 19.266 -14.719 -2.482 1 96.44 93 GLU A CA 1
ATOM 728 C C . GLU A 1 93 ? 19.406 -16.125 -3.061 1 96.44 93 GLU A C 1
ATOM 730 O O . GLU A 1 93 ? 20.109 -16.328 -4.055 1 96.44 93 GLU A O 1
ATOM 735 N N . ASN A 1 94 ? 18.75 -17.109 -2.537 1 97.19 94 ASN A N 1
ATOM 736 C CA . ASN A 1 94 ? 18.875 -18.484 -3.023 1 97.19 94 ASN A CA 1
ATOM 737 C C . ASN A 1 94 ? 17.656 -18.891 -3.846 1 97.19 94 ASN A C 1
ATOM 739 O O . ASN A 1 94 ? 17.5 -20.062 -4.188 1 97.19 94 ASN A O 1
ATOM 743 N N . GLY A 1 95 ? 16.781 -17.922 -4.098 1 97.44 95 GLY A N 1
ATOM 744 C CA . GLY A 1 95 ? 15.555 -18.234 -4.805 1 97.44 95 GLY A CA 1
ATOM 745 C C . GLY A 1 95 ? 14.562 -19.016 -3.957 1 97.44 95 GLY A C 1
ATOM 746 O O . GLY A 1 95 ? 14.406 -18.734 -2.768 1 97.44 95 GLY A O 1
ATOM 747 N N . TRP A 1 96 ? 13.867 -19.906 -4.598 1 98.5 96 TRP A N 1
ATOM 748 C CA . TRP A 1 96 ? 12.922 -20.766 -3.895 1 98.5 96 TRP A CA 1
ATOM 749 C C . TRP A 1 96 ? 13.656 -21.812 -3.068 1 98.5 96 TRP A C 1
ATOM 751 O O . TRP A 1 96 ? 14.539 -22.516 -3.578 1 98.5 96 TRP A O 1
ATOM 761 N N . THR A 1 97 ? 13.289 -21.922 -1.805 1 98.75 97 THR A N 1
ATOM 762 C CA . THR A 1 97 ? 13.93 -22.875 -0.913 1 98.75 97 THR A CA 1
ATOM 763 C C . THR A 1 97 ? 12.898 -23.812 -0.284 1 98.75 97 THR A C 1
ATOM 765 O O . THR A 1 97 ? 11.703 -23.516 -0.317 1 98.75 97 THR A O 1
ATOM 768 N N . PHE A 1 98 ? 13.383 -24.875 0.234 1 98.88 98 PHE A N 1
ATOM 769 C CA . PHE A 1 98 ? 12.523 -25.797 0.975 1 98.88 98 PHE A CA 1
ATOM 770 C C . PHE A 1 98 ? 12.789 -25.703 2.473 1 98.88 98 PHE A C 1
ATOM 772 O O . PHE A 1 98 ? 12.539 -26.641 3.221 1 98.88 98 PHE A O 1
ATOM 779 N N . ALA A 1 99 ? 13.352 -24.562 2.908 1 98.56 99 ALA A N 1
ATOM 780 C CA . ALA A 1 99 ? 13.555 -24.328 4.336 1 98.56 99 ALA A CA 1
ATOM 781 C C . ALA A 1 99 ? 12.227 -24.391 5.09 1 98.56 99 ALA A C 1
ATOM 783 O O . ALA A 1 99 ? 11.195 -23.953 4.582 1 98.56 99 ALA A O 1
ATOM 784 N N . PRO A 1 100 ? 12.227 -24.906 6.305 1 98.38 100 PRO A N 1
ATOM 785 C CA . PRO A 1 100 ? 10.984 -25.094 7.051 1 98.38 100 PRO A CA 1
ATOM 786 C C . PRO A 1 100 ? 10.242 -23.781 7.297 1 98.38 100 PRO A C 1
ATOM 788 O O . PRO A 1 100 ? 10.875 -22.75 7.547 1 98.38 100 PRO A O 1
ATOM 791 N N . ASP A 1 101 ? 8.984 -23.766 7.152 1 98.25 101 ASP A N 1
ATOM 792 C CA . ASP A 1 101 ? 8.008 -22.734 7.457 1 98.25 101 ASP A CA 1
ATOM 793 C C . ASP A 1 101 ? 6.59 -23.281 7.43 1 98.25 101 ASP A C 1
ATOM 795 O O . ASP A 1 101 ? 6.379 -24.453 7.094 1 98.25 101 ASP A O 1
ATOM 799 N N . GLN A 1 102 ? 5.672 -22.438 7.914 1 98 102 GLN A N 1
ATOM 800 C CA . GLN A 1 102 ? 4.273 -22.844 7.883 1 98 102 GLN A CA 1
ATOM 801 C C . GLN A 1 102 ? 3.857 -23.266 6.473 1 98 102 GLN A C 1
ATOM 803 O O . GLN A 1 102 ? 4.055 -22.516 5.516 1 98 102 GLN A O 1
ATOM 808 N N . GLY A 1 103 ? 3.393 -24.5 6.293 1 98.12 103 GLY A N 1
ATOM 809 C CA . GLY A 1 103 ? 2.799 -24.938 5.043 1 98.12 103 GLY A CA 1
ATOM 810 C C . GLY A 1 103 ? 3.812 -25.516 4.07 1 98.12 103 GLY A C 1
ATOM 811 O O . GLY A 1 103 ? 3.443 -26.062 3.033 1 98.12 103 GLY A O 1
ATOM 812 N N . VAL A 1 104 ? 5.125 -25.5 4.359 1 98.81 104 VAL A N 1
ATOM 813 C CA . VAL A 1 104 ? 6.164 -25.984 3.459 1 98.81 104 VAL A CA 1
ATOM 814 C C . VAL A 1 104 ? 6.164 -27.516 3.445 1 98.81 104 VAL A C 1
ATOM 816 O O . VAL A 1 104 ? 6.02 -28.156 4.492 1 98.81 104 VAL A O 1
ATOM 819 N N . ILE A 1 105 ? 6.262 -28.062 2.312 1 98.88 105 ILE A N 1
ATOM 820 C CA . ILE A 1 105 ? 6.469 -29.484 2.107 1 98.88 105 ILE A CA 1
ATOM 821 C C . ILE A 1 105 ? 7.789 -29.719 1.374 1 98.88 105 ILE A C 1
ATOM 823 O O . ILE A 1 105 ? 7.926 -29.359 0.203 1 98.88 105 ILE A O 1
ATOM 827 N N . PRO A 1 106 ? 8.734 -30.266 2.02 1 98.69 106 PRO A N 1
ATOM 828 C CA . PRO A 1 106 ? 10.055 -30.469 1.406 1 98.69 106 PRO A CA 1
ATOM 829 C C . PRO A 1 106 ? 10.008 -31.391 0.199 1 98.69 106 PRO A C 1
ATOM 831 O O . PRO A 1 106 ? 8.992 -32.062 -0.039 1 98.69 106 PRO A O 1
ATOM 834 N N . ASP A 1 107 ? 11.078 -31.391 -0.566 1 98.62 107 ASP A N 1
ATOM 835 C CA . ASP A 1 107 ? 11.227 -32.25 -1.732 1 98.62 107 ASP A CA 1
ATOM 836 C C . ASP A 1 107 ? 11.555 -33.688 -1.314 1 98.62 107 ASP A C 1
ATOM 838 O O . ASP A 1 107 ? 12.672 -33.969 -0.881 1 98.62 107 ASP A O 1
ATOM 842 N N . PRO A 1 108 ? 10.641 -34.594 -1.482 1 98.25 108 PRO A N 1
ATOM 843 C CA . PRO A 1 108 ? 10.906 -35.969 -1.08 1 98.25 108 PRO A CA 1
ATOM 844 C C . PRO A 1 108 ? 11.648 -36.781 -2.15 1 98.25 108 PRO A C 1
ATOM 846 O O . PRO A 1 108 ? 11.977 -37.938 -1.942 1 98.25 108 PRO A O 1
ATOM 849 N N . ILE A 1 109 ? 11.82 -36.188 -3.271 1 98.25 109 ILE A N 1
ATOM 850 C CA . ILE A 1 109 ? 12.352 -36.906 -4.414 1 98.25 109 ILE A CA 1
ATOM 851 C C . ILE A 1 109 ? 13.875 -36.781 -4.461 1 98.25 109 ILE A C 1
ATOM 853 O O . ILE A 1 109 ? 14.594 -37.781 -4.395 1 98.25 109 ILE A O 1
ATOM 857 N N . LEU A 1 110 ? 14.344 -35.5 -4.457 1 98.31 110 LEU A N 1
ATOM 858 C CA . LEU A 1 110 ? 15.773 -35.25 -4.574 1 98.31 110 LEU A CA 1
ATOM 859 C C . LEU A 1 110 ? 16.344 -34.781 -3.244 1 98.31 110 LEU A C 1
ATOM 861 O O . LEU A 1 110 ? 17.562 -34.625 -3.107 1 98.31 110 LEU A O 1
ATOM 865 N N . ASP A 1 111 ? 15.484 -34.531 -2.301 1 98.44 111 ASP A N 1
ATOM 866 C CA . ASP A 1 111 ? 15.898 -33.906 -1.042 1 98.44 111 ASP A CA 1
ATOM 867 C C . ASP A 1 111 ? 16.625 -32.594 -1.286 1 98.44 111 ASP A C 1
ATOM 869 O O . ASP A 1 111 ? 17.688 -32.344 -0.722 1 98.44 111 ASP A O 1
ATOM 873 N N . ALA A 1 112 ? 16.141 -31.844 -2.256 1 98.69 112 ALA A N 1
ATOM 874 C CA . ALA A 1 112 ? 16.75 -30.562 -2.627 1 98.69 112 ALA A CA 1
ATOM 875 C C . ALA A 1 112 ? 16.516 -29.516 -1.548 1 98.69 112 ALA A C 1
ATOM 877 O O . ALA A 1 112 ? 15.453 -29.469 -0.929 1 98.69 112 ALA A O 1
ATOM 878 N N . ASP A 1 113 ? 17.531 -28.656 -1.317 1 98.62 113 ASP A N 1
ATOM 879 C CA . ASP A 1 113 ? 17.391 -27.5 -0.439 1 98.62 113 ASP A CA 1
ATOM 880 C C . ASP A 1 113 ? 16.781 -26.312 -1.185 1 98.62 113 ASP A C 1
ATOM 882 O O . ASP A 1 113 ? 16.094 -25.484 -0.587 1 98.62 113 ASP A O 1
ATOM 886 N N . PHE A 1 114 ? 17.094 -26.297 -2.445 1 98.69 114 PHE A N 1
ATOM 887 C CA . PHE A 1 114 ? 16.688 -25.203 -3.316 1 98.69 114 PHE A CA 1
ATOM 888 C C . PHE A 1 114 ? 16.047 -25.734 -4.59 1 98.69 114 PHE A C 1
ATOM 890 O O . PHE A 1 114 ? 16.469 -26.766 -5.121 1 98.69 114 PHE A O 1
ATOM 897 N N . LEU A 1 115 ? 15.094 -24.969 -5.082 1 98.75 115 LEU A N 1
ATOM 898 C CA . LEU A 1 115 ? 14.375 -25.422 -6.27 1 98.75 115 LEU A CA 1
ATOM 899 C C . LEU A 1 115 ? 15.312 -25.484 -7.473 1 98.75 115 LEU A C 1
ATOM 901 O O . LEU A 1 115 ? 15.148 -26.328 -8.344 1 98.75 115 LEU A O 1
ATOM 905 N N . HIS A 1 116 ? 16.328 -24.531 -7.551 1 98.44 116 HIS A N 1
ATOM 906 C CA . HIS A 1 116 ? 17.203 -24.516 -8.719 1 98.44 116 HIS A CA 1
ATOM 907 C C . HIS A 1 116 ? 17.984 -25.828 -8.828 1 98.44 116 HIS A C 1
ATOM 909 O O . HIS A 1 116 ? 18.469 -26.172 -9.898 1 98.44 116 HIS A O 1
ATOM 915 N N . GLN A 1 117 ? 18.078 -26.625 -7.707 1 98.75 117 GLN A N 1
ATOM 916 C CA . GLN A 1 117 ? 18.734 -27.922 -7.742 1 98.75 117 GLN A CA 1
ATOM 917 C C . GLN A 1 117 ? 17.875 -28.938 -8.5 1 98.75 117 GLN A C 1
ATOM 919 O O . GLN A 1 117 ? 18.406 -29.875 -9.109 1 98.75 117 GLN A O 1
ATOM 924 N N . VAL A 1 118 ? 16.547 -28.797 -8.461 1 98.81 118 VAL A N 1
ATOM 925 C CA . VAL A 1 118 ? 15.648 -29.641 -9.25 1 98.81 118 VAL A CA 1
ATOM 926 C C . VAL A 1 118 ? 15.867 -29.375 -10.734 1 98.81 118 VAL A C 1
ATOM 928 O O . VAL A 1 118 ? 15.914 -30.297 -11.539 1 98.81 118 VAL A O 1
ATOM 931 N N . TYR A 1 119 ? 16.062 -28.094 -11.109 1 98.69 119 TYR A N 1
ATOM 932 C CA . TYR A 1 119 ? 16.297 -27.719 -12.492 1 98.69 119 TYR A CA 1
ATOM 933 C C . TYR A 1 119 ? 17.625 -28.281 -12.992 1 98.69 119 TYR A C 1
ATOM 935 O O . TYR A 1 119 ? 17.688 -28.859 -14.086 1 98.69 119 TYR A O 1
ATOM 943 N N . THR A 1 120 ? 18.688 -28.125 -12.203 1 98.5 120 THR A N 1
ATOM 944 C CA . THR A 1 120 ? 20 -28.562 -12.641 1 98.5 120 THR A CA 1
ATOM 945 C C . THR A 1 120 ? 20.078 -30.094 -12.672 1 98.5 120 THR A C 1
ATOM 947 O O . THR A 1 120 ? 20.812 -30.672 -13.469 1 98.5 120 THR A O 1
ATOM 950 N N . HIS A 1 121 ? 19.312 -30.703 -11.773 1 98.69 121 HIS A N 1
ATOM 951 C CA . HIS A 1 121 ? 19.219 -32.156 -11.836 1 98.69 121 HIS A CA 1
ATOM 952 C C . HIS A 1 121 ? 18.641 -32.594 -13.172 1 98.69 121 HIS A C 1
ATOM 954 O O . HIS A 1 121 ? 19.125 -33.562 -13.781 1 98.69 121 HIS A O 1
ATOM 960 N N . ALA A 1 122 ? 17.594 -31.938 -13.641 1 98.44 122 ALA A N 1
ATOM 961 C CA . ALA A 1 122 ? 16.938 -32.281 -14.898 1 98.44 122 ALA A CA 1
ATOM 962 C C . ALA A 1 122 ? 17.812 -31.875 -16.094 1 98.44 122 ALA A C 1
ATOM 964 O O . ALA A 1 122 ? 17.844 -32.594 -17.094 1 98.44 122 ALA A O 1
ATOM 965 N N . ASP A 1 123 ? 18.469 -30.703 -16.016 1 98.06 123 ASP A N 1
ATOM 966 C CA . ASP A 1 123 ? 19.375 -30.172 -17.031 1 98.06 123 ASP A CA 1
ATOM 967 C C . ASP A 1 123 ? 20.547 -29.438 -16.391 1 98.06 123 ASP A C 1
ATOM 969 O O . ASP A 1 123 ? 20.438 -28.266 -16.047 1 98.06 123 ASP A O 1
ATOM 973 N N . PRO A 1 124 ? 21.656 -30.094 -16.328 1 98 124 PRO A N 1
ATOM 974 C CA . PRO A 1 124 ? 22.812 -29.5 -15.633 1 98 124 PRO A CA 1
ATOM 975 C C . PRO A 1 124 ? 23.297 -28.219 -16.281 1 98 124 PRO A C 1
ATOM 977 O O . PRO A 1 124 ? 24.047 -27.453 -15.68 1 98 124 PRO A O 1
ATOM 980 N N . ASN A 1 125 ? 22.859 -27.969 -17.562 1 97.56 125 ASN A N 1
ATOM 981 C CA . ASN A 1 125 ? 23.297 -26.781 -18.281 1 97.56 125 ASN A CA 1
ATOM 982 C C . ASN A 1 125 ? 22.156 -25.781 -18.469 1 97.56 125 ASN A C 1
ATOM 984 O O . ASN A 1 125 ? 22.219 -24.938 -19.359 1 97.56 125 ASN A O 1
ATOM 988 N N . TYR A 1 126 ? 21.156 -25.969 -17.688 1 97.62 126 TYR A N 1
ATOM 989 C CA . TYR A 1 126 ? 19.984 -25.125 -17.828 1 97.62 126 TYR A CA 1
ATOM 990 C C . TYR A 1 126 ? 20.359 -23.656 -17.719 1 97.62 126 TYR A C 1
ATOM 992 O O . TYR A 1 126 ? 21.172 -23.281 -16.875 1 97.62 126 TYR A O 1
ATOM 1000 N N . THR A 1 127 ? 19.891 -22.828 -18.578 1 97.5 127 THR A N 1
ATOM 1001 C CA . THR A 1 127 ? 19.969 -21.375 -18.547 1 97.5 127 THR A CA 1
ATOM 1002 C C . THR A 1 127 ? 18.578 -20.75 -18.609 1 97.5 127 THR A C 1
ATOM 1004 O O . THR A 1 127 ? 17.859 -20.922 -19.609 1 97.5 127 THR A O 1
ATOM 1007 N N . GLY A 1 128 ? 18.188 -20.141 -17.578 1 96.31 128 GLY A N 1
ATOM 1008 C CA . GLY A 1 128 ? 16.859 -19.547 -17.516 1 96.31 128 GLY A CA 1
ATOM 1009 C C . GLY A 1 128 ? 16.391 -19.328 -16.094 1 96.31 128 GLY A C 1
ATOM 1010 O O . GLY A 1 128 ? 17.094 -19.625 -15.141 1 96.31 128 GLY A O 1
ATOM 1011 N N . ARG A 1 129 ? 15.25 -18.766 -15.953 1 95.88 129 ARG A N 1
ATOM 1012 C CA . ARG A 1 129 ? 14.664 -18.5 -14.641 1 95.88 129 ARG A CA 1
ATOM 1013 C C . ARG A 1 129 ? 14.211 -19.781 -13.969 1 95.88 129 ARG A C 1
ATOM 1015 O O . ARG A 1 129 ? 13.773 -20.719 -14.641 1 95.88 129 ARG A O 1
ATOM 1022 N N . VAL A 1 130 ? 14.328 -19.812 -12.703 1 97.31 130 VAL A N 1
ATOM 1023 C CA . VAL A 1 130 ? 13.805 -20.922 -11.898 1 97.31 130 VAL A CA 1
ATOM 1024 C C . VAL A 1 130 ? 12.43 -20.531 -11.344 1 97.31 130 VAL A C 1
ATOM 1026 O O . VAL A 1 130 ? 12.336 -19.766 -10.391 1 97.31 130 VAL A O 1
ATOM 1029 N N . THR A 1 131 ? 11.391 -21.094 -11.945 1 96.56 131 THR A N 1
ATOM 1030 C CA . THR A 1 131 ? 10.023 -20.688 -11.648 1 96.56 131 THR A CA 1
ATOM 1031 C C . THR A 1 131 ? 9.211 -21.859 -11.109 1 96.56 131 THR A C 1
ATOM 1033 O O . THR A 1 131 ? 9.672 -23.016 -11.148 1 96.56 131 THR A O 1
ATOM 1036 N N . VAL A 1 132 ? 8.188 -21.594 -10.469 1 98.19 132 VAL A N 1
ATOM 1037 C CA . VAL A 1 132 ? 7.125 -22.547 -10.141 1 98.19 132 VAL A CA 1
ATOM 1038 C C . VAL A 1 132 ? 5.875 -22.219 -10.953 1 98.19 132 VAL A C 1
ATOM 1040 O O . VAL A 1 132 ? 5.66 -21.078 -11.336 1 98.19 132 VAL A O 1
ATOM 1043 N N . PRO A 1 133 ? 5.047 -23.172 -11.297 1 98.75 133 PRO A N 1
ATOM 1044 C CA . PRO A 1 133 ? 5.094 -24.578 -10.914 1 98.75 133 PRO A CA 1
ATOM 1045 C C . PRO A 1 133 ? 6.078 -25.391 -11.75 1 98.75 133 PRO A C 1
ATOM 1047 O O . PRO A 1 133 ? 6.457 -24.969 -12.844 1 98.75 133 PRO A O 1
ATOM 1050 N N . VAL A 1 134 ? 6.504 -26.5 -11.164 1 98.81 134 VAL A N 1
ATOM 1051 C CA . VAL A 1 134 ? 7.328 -27.469 -11.883 1 98.81 134 VAL A CA 1
ATOM 1052 C C . VAL A 1 134 ? 6.707 -28.859 -11.781 1 98.81 134 VAL A C 1
ATOM 1054 O O . VAL A 1 134 ? 6.492 -29.375 -10.68 1 98.81 134 VAL A O 1
ATOM 1057 N N . LEU A 1 135 ? 6.336 -29.391 -12.93 1 98.94 135 LEU A N 1
ATOM 1058 C CA . LEU A 1 135 ? 5.848 -30.766 -13 1 98.94 135 LEU A CA 1
ATOM 1059 C C . LEU A 1 135 ? 6.996 -31.734 -13.258 1 98.94 135 LEU A C 1
ATOM 1061 O O . LEU A 1 135 ? 7.73 -31.594 -14.234 1 98.94 135 LEU A O 1
ATOM 1065 N N . TYR A 1 136 ? 7.141 -32.688 -12.367 1 98.88 136 TYR A N 1
ATOM 1066 C CA . TYR A 1 136 ? 8.289 -33.562 -12.352 1 98.88 136 TYR A CA 1
ATOM 1067 C C . TYR A 1 136 ? 7.855 -35.031 -12.539 1 98.88 136 TYR A C 1
ATOM 1069 O O . TYR A 1 136 ? 6.812 -35.438 -12.031 1 98.88 136 TYR A O 1
ATOM 1077 N N . ASP A 1 137 ? 8.57 -35.781 -13.273 1 98.88 137 ASP A N 1
ATOM 1078 C CA . ASP A 1 137 ? 8.359 -37.188 -13.461 1 98.88 137 ASP A CA 1
ATOM 1079 C C . ASP A 1 137 ? 9.336 -38.031 -12.617 1 98.88 137 ASP A C 1
ATOM 1081 O O . ASP A 1 137 ? 10.547 -38 -12.883 1 98.88 137 ASP A O 1
ATOM 1085 N N . LYS A 1 138 ? 8.828 -38.781 -11.742 1 98.62 138 LYS A N 1
ATOM 1086 C CA . LYS A 1 138 ? 9.664 -39.562 -10.852 1 98.62 138 LYS A CA 1
ATOM 1087 C C . LYS A 1 138 ? 10.312 -40.75 -11.594 1 98.62 138 LYS A C 1
ATOM 1089 O O . LYS A 1 138 ? 11.398 -41.188 -11.234 1 98.62 138 LYS A O 1
ATOM 1094 N N . GLU A 1 139 ? 9.648 -41.25 -12.555 1 98.38 139 GLU A N 1
ATOM 1095 C CA . GLU A 1 139 ? 10.141 -42.406 -13.297 1 98.38 139 GLU A CA 1
ATOM 1096 C C . GLU A 1 139 ? 11.305 -42.031 -14.211 1 98.38 139 GLU A C 1
ATOM 1098 O O . GLU A 1 139 ? 12.359 -42.656 -14.18 1 98.38 139 GLU A O 1
ATOM 1103 N N . LYS A 1 140 ? 11.141 -41 -14.977 1 98.19 140 LYS A N 1
ATOM 1104 C CA . LYS A 1 140 ? 12.195 -40.562 -15.891 1 98.19 140 LYS A CA 1
ATOM 1105 C C . LYS A 1 140 ? 13.18 -39.625 -15.195 1 98.19 140 LYS A C 1
ATOM 1107 O O . LYS A 1 140 ? 14.203 -39.25 -15.766 1 98.19 140 LYS A O 1
ATOM 1112 N N . ASP A 1 141 ? 12.836 -39.25 -14.008 1 98.44 141 ASP A N 1
ATOM 1113 C CA . ASP A 1 141 ? 13.703 -38.438 -13.164 1 98.44 141 ASP A CA 1
ATOM 1114 C C . ASP A 1 141 ? 14.047 -37.125 -13.852 1 98.44 141 ASP A C 1
ATOM 1116 O O . ASP A 1 141 ? 15.227 -36.781 -13.992 1 98.44 141 ASP A O 1
ATOM 1120 N N . THR A 1 142 ? 13.023 -36.406 -14.305 1 98.62 142 THR A N 1
ATOM 1121 C CA . THR A 1 142 ? 13.234 -35.156 -15.023 1 98.62 142 THR A CA 1
ATOM 1122 C C . THR A 1 142 ? 11.992 -34.281 -14.93 1 98.62 142 THR A C 1
ATOM 1124 O O . THR A 1 142 ? 10.922 -34.75 -14.516 1 98.62 142 THR A O 1
ATOM 1127 N N . ILE A 1 143 ? 12.211 -33 -15.266 1 98.75 143 ILE A N 1
ATOM 1128 C CA . ILE A 1 143 ? 11.094 -32.062 -15.336 1 98.75 143 ILE A CA 1
ATOM 1129 C C . ILE A 1 143 ? 10.305 -32.281 -16.625 1 98.75 143 ILE A C 1
ATOM 1131 O O . ILE A 1 143 ? 10.875 -32.344 -17.703 1 98.75 143 ILE A O 1
ATOM 1135 N N . VAL A 1 144 ? 8.992 -32.438 -16.438 1 98.88 144 VAL A N 1
ATOM 1136 C CA . VAL A 1 144 ? 8.094 -32.594 -17.578 1 98.88 144 VAL A CA 1
ATOM 1137 C C . VAL A 1 144 ? 7.785 -31.234 -18.172 1 98.88 144 VAL A C 1
ATOM 1139 O O . VAL A 1 144 ? 7.895 -31.031 -19.391 1 98.88 144 VAL A O 1
ATOM 1142 N N . ASN A 1 145 ? 7.457 -30.312 -17.328 1 98.81 145 ASN A N 1
ATOM 1143 C CA . ASN A 1 145 ? 6.934 -29.016 -17.766 1 98.81 145 ASN A CA 1
ATOM 1144 C C . ASN A 1 145 ? 7.02 -27.984 -16.641 1 98.81 145 ASN A C 1
ATOM 1146 O O . ASN A 1 145 ? 6.863 -28.312 -15.469 1 98.81 145 ASN A O 1
ATOM 1150 N N . ASN A 1 146 ? 7.297 -26.766 -16.984 1 98.62 146 ASN A N 1
ATOM 1151 C CA . ASN A 1 146 ? 7.281 -25.688 -16 1 98.62 146 ASN A CA 1
ATOM 1152 C C . ASN A 1 146 ? 6.453 -24.5 -16.484 1 98.62 146 ASN A C 1
ATOM 1154 O O . ASN A 1 146 ? 6.688 -23.359 -16.062 1 98.62 146 ASN A O 1
ATOM 1158 N N . GLU A 1 147 ? 5.488 -24.719 -17.406 1 98.12 147 GLU A N 1
ATOM 1159 C CA . GLU A 1 147 ? 4.512 -23.734 -17.875 1 98.12 147 GLU A CA 1
ATOM 1160 C C . GLU A 1 147 ? 3.131 -24.016 -17.281 1 98.12 147 GLU A C 1
ATOM 1162 O O . GLU A 1 147 ? 2.473 -24.984 -17.672 1 98.12 147 GLU A O 1
ATOM 1167 N N . SER A 1 148 ? 2.598 -23.094 -16.453 1 98.44 148 SER A N 1
ATOM 1168 C CA . SER A 1 148 ? 1.375 -23.312 -15.688 1 98.44 148 SER A CA 1
ATOM 1169 C C . SER A 1 148 ? 0.177 -23.516 -16.609 1 98.44 148 SER A C 1
ATOM 1171 O O . SER A 1 148 ? -0.693 -24.344 -16.312 1 98.44 148 SER A O 1
ATOM 1173 N N . SER A 1 149 ? 0.103 -22.781 -17.734 1 97.81 149 SER A N 1
ATOM 1174 C CA . SER A 1 149 ? -1.046 -22.875 -18.625 1 97.81 149 SER A CA 1
ATOM 1175 C C . SER A 1 149 ? -1.131 -24.25 -19.281 1 97.81 149 SER A C 1
ATOM 1177 O O . SER A 1 149 ? -2.225 -24.75 -19.547 1 97.81 149 SER A O 1
ATOM 1179 N N . GLU A 1 150 ? 0.02 -24.859 -19.5 1 98.44 150 GLU A N 1
ATOM 1180 C CA . GLU A 1 150 ? 0.043 -26.203 -20.078 1 98.44 150 GLU A CA 1
ATOM 1181 C C . GLU A 1 150 ? -0.195 -27.266 -19.031 1 98.44 150 GLU A C 1
ATOM 1183 O O . GLU A 1 150 ? -0.929 -28.234 -19.266 1 98.44 150 GLU A O 1
ATOM 1188 N N . ILE A 1 151 ? 0.417 -27.094 -17.875 1 98.88 151 ILE A N 1
ATOM 1189 C CA . ILE A 1 151 ? 0.226 -28.047 -16.781 1 98.88 151 ILE A CA 1
ATOM 1190 C C . ILE A 1 151 ? -1.258 -28.125 -16.438 1 98.88 151 ILE A C 1
ATOM 1192 O O . ILE A 1 151 ? -1.788 -29.219 -16.234 1 98.88 151 ILE A O 1
ATOM 1196 N N . MET A 1 152 ? -1.954 -27.016 -16.453 1 98.31 152 MET A N 1
ATOM 1197 C CA . MET A 1 152 ? -3.389 -26.984 -16.188 1 98.31 152 MET A CA 1
ATOM 1198 C C . MET A 1 152 ? -4.148 -27.875 -17.156 1 98.31 152 MET A C 1
ATOM 1200 O O . MET A 1 152 ? -5.055 -28.609 -16.766 1 98.31 152 MET A O 1
ATOM 1204 N N . LEU A 1 153 ? -3.758 -27.797 -18.406 1 98.56 153 LEU A N 1
ATOM 1205 C CA . LEU A 1 153 ? -4.461 -28.562 -19.422 1 98.56 153 LEU A CA 1
ATOM 1206 C C . LEU A 1 153 ? -4.176 -30.047 -19.281 1 98.56 153 LEU A C 1
ATOM 1208 O O . LEU A 1 153 ? -5.062 -30.875 -19.5 1 98.56 153 LEU A O 1
ATOM 1212 N N . MET A 1 154 ? -2.977 -30.422 -18.922 1 98.75 154 MET A N 1
ATOM 1213 C CA . MET A 1 154 ? -2.641 -31.812 -18.656 1 98.75 154 MET A CA 1
ATOM 1214 C C . MET A 1 154 ? -3.477 -32.375 -17.516 1 98.75 154 MET A C 1
ATOM 1216 O O . MET A 1 154 ? -4.066 -33.438 -17.625 1 98.75 154 MET A O 1
ATOM 1220 N N . LEU A 1 155 ? -3.553 -31.594 -16.453 1 98.81 155 LEU A N 1
ATOM 1221 C CA . LEU A 1 155 ? -4.301 -32.031 -15.273 1 98.81 155 LEU A CA 1
ATOM 1222 C C . LEU A 1 155 ? -5.793 -32.094 -15.586 1 98.81 155 LEU A C 1
ATOM 1224 O O . LEU A 1 155 ? -6.508 -32.938 -15.008 1 98.81 155 LEU A O 1
ATOM 1228 N N . ASN A 1 156 ? -6.246 -31.266 -16.5 1 98.69 156 ASN A N 1
ATOM 1229 C CA . ASN A 1 156 ? -7.66 -31.234 -16.859 1 98.69 156 ASN A CA 1
ATOM 1230 C C . ASN A 1 156 ? -8.109 -32.562 -17.484 1 98.69 156 ASN A C 1
ATOM 1232 O O . ASN A 1 156 ? -9.242 -33 -17.266 1 98.69 156 ASN A O 1
ATOM 1236 N N . SER A 1 157 ? -7.199 -33.281 -18.25 1 98 157 SER A N 1
ATOM 1237 C CA . SER A 1 157 ? -7.82 -34.344 -19.062 1 98 157 SER A CA 1
ATOM 1238 C C . SER A 1 157 ? -6.969 -35.594 -19.078 1 98 157 SER A C 1
ATOM 1240 O O . SER A 1 157 ? -7.469 -36.688 -19.359 1 98 157 SER A O 1
ATOM 1242 N N . ALA A 1 158 ? -5.688 -35.5 -18.797 1 98.56 158 ALA A N 1
ATOM 1243 C CA . ALA A 1 158 ? -4.781 -36.625 -19.031 1 98.56 158 ALA A CA 1
ATOM 1244 C C . ALA A 1 158 ? -5.141 -37.812 -18.125 1 98.56 158 ALA A C 1
ATOM 1246 O O . ALA A 1 158 ? -4.898 -38.969 -18.484 1 98.56 158 ALA A O 1
ATOM 1247 N N . PHE A 1 159 ? -5.75 -37.562 -16.969 1 98.62 159 PHE A N 1
ATOM 1248 C CA . PHE A 1 159 ? -5.957 -38.594 -15.977 1 98.62 159 PHE A CA 1
ATOM 1249 C C . PHE A 1 159 ? -7.414 -39.062 -15.961 1 98.62 159 PHE A C 1
ATOM 1251 O O . PHE A 1 159 ? -7.828 -39.812 -15.062 1 98.62 159 PHE A O 1
ATOM 1258 N N . ASP A 1 160 ? -8.211 -38.625 -16.906 1 97.94 160 ASP A N 1
ATOM 1259 C CA . ASP A 1 160 ? -9.648 -38.906 -16.922 1 97.94 160 ASP A CA 1
ATOM 1260 C C . ASP A 1 160 ? -9.945 -40.375 -16.906 1 97.94 160 ASP A C 1
ATOM 1262 O O . ASP A 1 160 ? -10.867 -40.844 -16.234 1 97.94 160 ASP A O 1
ATOM 1266 N N . GLU A 1 161 ? -9.141 -41.156 -17.562 1 97.31 161 GLU A N 1
ATOM 1267 C CA . GLU A 1 161 ? -9.43 -42.562 -17.75 1 97.31 161 GLU A CA 1
ATOM 1268 C C . GLU A 1 161 ? -8.883 -43.406 -16.594 1 97.31 161 GLU A C 1
ATOM 1270 O O . GLU A 1 161 ? -9.07 -44.625 -16.547 1 97.31 161 GLU A O 1
ATOM 1275 N N . ILE A 1 162 ? -8.281 -42.719 -15.672 1 97.69 162 ILE A N 1
ATOM 1276 C CA . ILE A 1 162 ? -7.656 -43.5 -14.609 1 97.69 162 ILE A CA 1
ATOM 1277 C C . ILE A 1 162 ? -8.109 -42.969 -13.25 1 97.69 162 ILE A C 1
ATOM 1279 O O . ILE A 1 162 ? -7.336 -42.969 -12.289 1 97.69 162 ILE A O 1
ATOM 1283 N N . GLY A 1 163 ? -9.297 -42.344 -13.188 1 97.06 163 GLY A N 1
ATOM 1284 C CA . GLY A 1 163 ? -9.93 -42.125 -11.891 1 97.06 163 GLY A CA 1
ATOM 1285 C C . GLY A 1 163 ? -10.055 -40.656 -11.531 1 97.06 163 GLY A C 1
ATOM 1286 O O . GLY A 1 163 ? -10.539 -40.312 -10.445 1 97.06 163 GLY A O 1
ATOM 1287 N N . ALA A 1 164 ? -9.633 -39.719 -12.414 1 98.12 164 ALA A N 1
ATOM 1288 C CA . ALA A 1 164 ? -9.828 -38.312 -12.133 1 98.12 164 ALA A CA 1
ATOM 1289 C C . ALA A 1 164 ? -11.312 -37.969 -12 1 98.12 164 ALA A C 1
ATOM 1291 O O . ALA A 1 164 ? -12.156 -38.625 -12.625 1 98.12 164 ALA A O 1
ATOM 1292 N N . THR A 1 165 ? -11.609 -37.031 -11.109 1 97.88 165 THR A N 1
ATOM 1293 C CA . THR A 1 165 ? -12.984 -36.562 -10.969 1 97.88 165 THR A CA 1
ATOM 1294 C C . THR A 1 165 ? -13.516 -36.062 -12.297 1 97.88 165 THR A C 1
ATOM 1296 O O . THR A 1 165 ? -12.805 -35.375 -13.047 1 97.88 165 THR A O 1
ATOM 1299 N N . GLU A 1 166 ? -14.789 -36.406 -12.617 1 96.94 166 GLU A N 1
ATOM 1300 C CA . GLU A 1 166 ? -15.398 -35.969 -13.867 1 96.94 166 GLU A CA 1
ATOM 1301 C C . GLU A 1 166 ? -15.43 -34.438 -13.977 1 96.94 166 GLU A C 1
ATOM 1303 O O . GLU A 1 166 ? -15.562 -33.75 -12.969 1 96.94 166 GLU A O 1
ATOM 1308 N N . GLY A 1 167 ? -15.352 -33.938 -15.188 1 95.75 167 GLY A N 1
ATOM 1309 C CA . GLY A 1 167 ? -15.367 -32.5 -15.484 1 95.75 167 GLY A CA 1
ATOM 1310 C C . GLY A 1 167 ? -14.406 -32.125 -16.594 1 95.75 167 GLY A C 1
ATOM 1311 O O . GLY A 1 167 ? -13.352 -32.75 -16.75 1 95.75 167 GLY A O 1
ATOM 1312 N N . ASP A 1 168 ? -14.797 -31.219 -17.375 1 98.19 168 ASP A N 1
ATOM 1313 C CA . ASP A 1 168 ? -13.961 -30.656 -18.438 1 98.19 168 ASP A CA 1
ATOM 1314 C C . ASP A 1 168 ? -13.977 -29.125 -18.391 1 98.19 168 ASP A C 1
ATOM 1316 O O . ASP A 1 168 ? -15 -28.5 -18.703 1 98.19 168 ASP A O 1
ATOM 1320 N N . TYR A 1 169 ? -12.867 -28.562 -18.078 1 98.75 169 TYR A N 1
ATOM 1321 C CA . TYR A 1 169 ? -12.75 -27.125 -17.891 1 98.75 169 TYR A CA 1
ATOM 1322 C C . TYR A 1 169 ? -12.156 -26.453 -19.125 1 98.75 169 TYR A C 1
ATOM 1324 O O . TYR A 1 169 ? -11.883 -25.25 -19.109 1 98.75 169 TYR A O 1
ATOM 1332 N N . TYR A 1 170 ? -11.891 -27.234 -20.078 1 98.69 170 TYR A N 1
ATOM 1333 C CA . TYR A 1 170 ? -11.398 -26.766 -21.375 1 98.69 170 TYR A CA 1
ATOM 1334 C C . TYR A 1 170 ? -12.125 -27.453 -22.516 1 98.69 170 TYR A C 1
ATOM 1336 O O . TYR A 1 170 ? -11.5 -28.047 -23.406 1 98.69 170 TYR A O 1
ATOM 1344 N N . PRO A 1 171 ? -13.406 -27.328 -22.484 1 98.06 171 PRO A N 1
ATOM 1345 C CA . PRO A 1 171 ? -14.188 -28.062 -23.5 1 98.06 171 PRO A CA 1
ATOM 1346 C C . PRO A 1 171 ? -13.922 -27.562 -24.922 1 98.06 171 PRO A C 1
ATOM 1348 O O . PRO A 1 171 ? -13.734 -26.375 -25.125 1 98.06 171 PRO A O 1
ATOM 1351 N N . GLU A 1 172 ? -13.992 -28.469 -25.812 1 97.44 172 GLU A N 1
ATOM 1352 C CA . GLU A 1 172 ? -13.648 -28.203 -27.203 1 97.44 172 GLU A CA 1
ATOM 1353 C C . GLU A 1 172 ? -14.469 -27.047 -27.766 1 97.44 172 GLU A C 1
ATOM 1355 O O . GLU A 1 172 ? -13.938 -26.172 -28.453 1 97.44 172 GLU A O 1
ATOM 1360 N N . GLU A 1 173 ? -15.703 -26.984 -27.516 1 97.44 173 GLU A N 1
ATOM 1361 C CA . GLU A 1 173 ? -16.625 -26.031 -28.109 1 97.44 173 GLU A CA 1
ATOM 1362 C C . GLU A 1 173 ? -16.344 -24.609 -27.641 1 97.44 173 GLU A C 1
ATOM 1364 O O . GLU A 1 173 ? -16.828 -23.641 -28.234 1 97.44 173 GLU A O 1
ATOM 1369 N N . LEU A 1 174 ? -15.547 -24.422 -26.531 1 98.19 174 LEU A N 1
ATOM 1370 C CA . LEU A 1 174 ? -15.297 -23.094 -25.969 1 98.19 174 LEU A CA 1
ATOM 1371 C C . LEU A 1 174 ? -13.844 -22.688 -26.172 1 98.19 174 LEU A C 1
ATOM 1373 O O . LEU A 1 174 ? -13.445 -21.594 -25.75 1 98.19 174 LEU A O 1
ATOM 1377 N N . ARG A 1 175 ? -13.031 -23.469 -26.812 1 98.25 175 ARG A N 1
ATOM 1378 C CA . ARG A 1 175 ? -11.586 -23.266 -26.828 1 98.25 175 ARG A CA 1
ATOM 1379 C C . ARG A 1 175 ? -11.211 -21.969 -27.516 1 98.25 175 ARG A C 1
ATOM 1381 O O . ARG A 1 175 ? -10.289 -21.266 -27.094 1 98.25 175 ARG A O 1
ATOM 1388 N N . ASP A 1 176 ? -11.914 -21.609 -28.594 1 98.38 176 ASP A N 1
ATOM 1389 C CA . ASP A 1 176 ? -11.648 -20.344 -29.266 1 98.38 176 ASP A CA 1
ATOM 1390 C C . ASP A 1 176 ? -11.969 -19.156 -28.359 1 98.38 176 ASP A C 1
ATOM 1392 O O . ASP A 1 176 ? -11.211 -18.188 -28.297 1 98.38 176 ASP A O 1
ATOM 1396 N N . GLN A 1 177 ? -13.117 -19.234 -27.672 1 98.5 177 GLN A N 1
ATOM 1397 C CA . GLN A 1 177 ? -13.516 -18.172 -26.75 1 98.5 177 GLN A CA 1
ATOM 1398 C C . GLN A 1 177 ? -12.562 -18.094 -25.562 1 98.5 177 GLN A C 1
ATOM 1400 O O . GLN A 1 177 ? -12.266 -17 -25.078 1 98.5 177 GLN A O 1
ATOM 1405 N N . ILE A 1 178 ? -12.094 -19.234 -25.109 1 98.75 178 ILE A N 1
ATOM 1406 C CA . ILE A 1 178 ? -11.125 -19.281 -24.016 1 98.75 178 ILE A CA 1
ATOM 1407 C C . ILE A 1 178 ? -9.836 -18.594 -24.438 1 98.75 178 ILE A C 1
ATOM 1409 O O . ILE A 1 178 ? -9.305 -17.766 -23.688 1 98.75 178 ILE A O 1
ATOM 1413 N N . LYS A 1 179 ? -9.391 -18.938 -25.594 1 98.5 179 LYS A N 1
ATOM 1414 C CA . LYS A 1 179 ? -8.18 -18.297 -26.094 1 98.5 179 LYS A CA 1
ATOM 1415 C C . LYS A 1 179 ? -8.336 -16.781 -26.156 1 98.5 179 LYS A C 1
ATOM 1417 O O . LYS A 1 179 ? -7.43 -16.047 -25.781 1 98.5 179 LYS A O 1
ATOM 1422 N N . GLU A 1 180 ? -9.406 -16.344 -26.688 1 98.69 180 GLU A N 1
ATOM 1423 C CA . GLU A 1 180 ? -9.672 -14.906 -26.797 1 98.69 180 GLU A CA 1
ATOM 1424 C C . GLU A 1 180 ? -9.68 -14.25 -25.422 1 98.69 180 GLU A C 1
ATOM 1426 O O . GLU A 1 180 ? -9.086 -13.188 -25.219 1 98.69 180 GLU A O 1
ATOM 1431 N N . MET A 1 181 ? -10.367 -14.875 -24.484 1 98.62 181 MET A N 1
ATOM 1432 C CA . MET A 1 181 ? -10.445 -14.352 -23.125 1 98.62 181 MET A CA 1
ATOM 1433 C C . MET A 1 181 ? -9.07 -14.336 -22.453 1 98.62 181 MET A C 1
ATOM 1435 O O . MET A 1 181 ? -8.688 -13.352 -21.828 1 98.62 181 MET A O 1
ATOM 1439 N N . ASP A 1 182 ? -8.344 -15.398 -22.625 1 98.69 182 ASP A N 1
ATOM 1440 C CA . ASP A 1 182 ? -7.016 -15.5 -22.031 1 98.69 182 ASP A CA 1
ATOM 1441 C C . ASP A 1 182 ? -6.074 -14.445 -22.609 1 98.69 182 ASP A C 1
ATOM 1443 O O . ASP A 1 182 ? -5.234 -13.898 -21.891 1 98.69 182 ASP A O 1
ATOM 1447 N N . ASP A 1 183 ? -6.164 -14.203 -23.922 1 98.5 183 ASP A N 1
ATOM 1448 C CA . ASP A 1 183 ? -5.348 -13.203 -24.594 1 98.5 183 ASP A CA 1
ATOM 1449 C C . ASP A 1 183 ? -5.641 -11.805 -24.062 1 98.5 183 ASP A C 1
ATOM 1451 O O . ASP A 1 183 ? -4.785 -10.914 -24.109 1 98.5 183 ASP A O 1
ATOM 1455 N N . PHE A 1 184 ? -6.848 -11.625 -23.578 1 98.69 184 PHE A N 1
ATOM 1456 C CA . PHE A 1 184 ? -7.234 -10.367 -22.969 1 98.69 184 PHE A CA 1
ATOM 1457 C C . PHE A 1 184 ? -6.781 -10.305 -21.516 1 98.69 184 PHE A C 1
ATOM 1459 O O . PHE A 1 184 ? -6.156 -9.328 -21.094 1 98.69 184 PHE A O 1
ATOM 1466 N N . VAL A 1 185 ? -6.973 -11.367 -20.734 1 98.56 185 VAL A N 1
ATOM 1467 C CA . VAL A 1 185 ? -6.797 -11.383 -19.281 1 98.56 185 VAL A CA 1
ATOM 1468 C C . VAL A 1 185 ? -5.305 -11.398 -18.953 1 98.56 185 VAL A C 1
ATOM 1470 O O . VAL A 1 185 ? -4.859 -10.688 -18.047 1 98.56 185 VAL A O 1
ATOM 1473 N N . TYR A 1 186 ? -4.574 -12.18 -19.641 1 98.44 186 TYR A N 1
ATOM 1474 C CA . TYR A 1 186 ? -3.182 -12.422 -19.281 1 98.44 186 TYR A CA 1
ATOM 1475 C C . TYR A 1 186 ? -2.381 -11.125 -19.297 1 98.44 186 TYR A C 1
ATOM 1477 O O . TYR A 1 186 ? -1.839 -10.703 -18.266 1 98.44 186 TYR A O 1
ATOM 1485 N N . PRO A 1 187 ? -2.293 -10.359 -20.406 1 98.38 187 PRO A N 1
ATOM 1486 C CA . PRO A 1 187 ? -1.427 -9.18 -20.422 1 98.38 187 PRO A CA 1
ATOM 1487 C C . PRO A 1 187 ? -1.979 -8.031 -19.578 1 98.38 187 PRO A C 1
ATOM 1489 O O . PRO A 1 187 ? -1.219 -7.184 -19.109 1 98.38 187 PRO A O 1
ATOM 1492 N N . ASN A 1 188 ? -3.334 -8.039 -19.312 1 98.69 188 ASN A N 1
ATOM 1493 C CA . ASN A 1 188 ? -3.941 -6.848 -18.719 1 98.69 188 ASN A CA 1
ATOM 1494 C C . ASN A 1 188 ? -4.199 -7.027 -17.234 1 98.69 188 ASN A C 1
ATOM 1496 O O . ASN A 1 188 ? -4.367 -6.047 -16.5 1 98.69 188 ASN A O 1
ATOM 1500 N N . ILE A 1 189 ? -4.32 -8.289 -16.781 1 98.81 189 ILE A N 1
ATOM 1501 C CA . ILE A 1 189 ? -4.637 -8.508 -15.375 1 98.81 189 ILE A CA 1
ATOM 1502 C C . ILE A 1 189 ? -3.596 -9.438 -14.75 1 98.81 189 ILE A C 1
ATOM 1504 O O . ILE A 1 189 ? -2.822 -9.016 -13.891 1 98.81 189 ILE A O 1
ATOM 1508 N N . ASN A 1 190 ? -3.445 -10.703 -15.289 1 98.81 190 ASN A N 1
ATOM 1509 C CA . ASN A 1 190 ? -2.506 -11.648 -14.695 1 98.81 190 ASN A CA 1
ATOM 1510 C C . ASN A 1 190 ? -1.089 -11.086 -14.664 1 98.81 190 ASN A C 1
ATOM 1512 O O . ASN A 1 190 ? -0.466 -11.023 -13.602 1 98.81 190 ASN A O 1
ATOM 1516 N N . ASN A 1 191 ? -0.628 -10.734 -15.852 1 98.5 191 ASN A N 1
ATOM 1517 C CA . ASN A 1 191 ? 0.706 -10.148 -15.953 1 98.5 191 ASN A CA 1
ATOM 1518 C C . ASN A 1 191 ? 0.681 -8.641 -15.719 1 98.5 191 ASN A C 1
ATOM 1520 O O . ASN A 1 191 ? 1.712 -8.039 -15.414 1 98.5 191 ASN A O 1
AT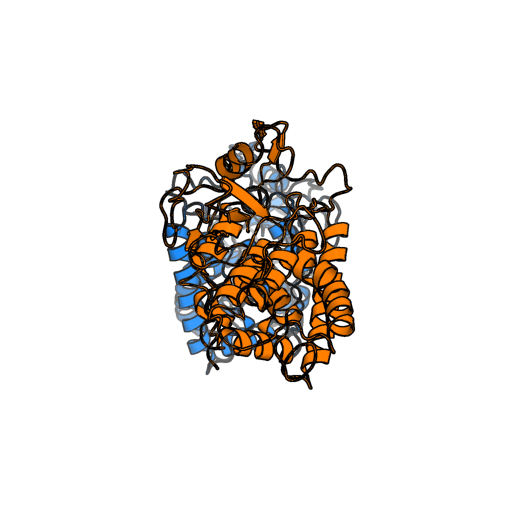OM 1524 N N . GLY A 1 192 ? -0.512 -7.98 -15.938 1 98.81 192 GLY A N 1
ATOM 1525 C CA . GLY A 1 192 ? -0.672 -6.539 -15.805 1 98.81 192 GLY A CA 1
ATOM 1526 C C . GLY A 1 192 ? -0.278 -6.023 -14.43 1 98.81 192 GLY A C 1
ATOM 1527 O O . GLY A 1 192 ? 0.407 -5.008 -14.32 1 98.81 192 GLY A O 1
ATOM 1528 N N . VAL A 1 193 ? -0.697 -6.73 -13.367 1 98.88 193 VAL A N 1
ATOM 1529 C CA . VAL A 1 193 ? -0.39 -6.289 -12.016 1 98.88 193 VAL A CA 1
ATOM 1530 C C . VAL A 1 193 ? 1.121 -6.312 -11.789 1 98.88 193 VAL A C 1
ATOM 1532 O O . VAL A 1 193 ? 1.663 -5.477 -11.07 1 98.88 193 VAL A O 1
ATOM 1535 N N . TYR A 1 194 ? 1.865 -7.262 -12.422 1 98.5 194 TYR A N 1
ATOM 1536 C CA . TYR A 1 194 ? 3.316 -7.324 -12.289 1 98.5 194 TYR A CA 1
ATOM 1537 C C . TYR A 1 194 ? 3.988 -6.23 -13.109 1 98.5 194 TYR A C 1
ATOM 1539 O O . TYR A 1 194 ? 4.969 -5.629 -12.664 1 98.5 194 TYR A O 1
ATOM 1547 N N . LYS A 1 195 ? 3.455 -6.012 -14.336 1 98.5 195 LYS A N 1
ATOM 1548 C CA . LYS A 1 195 ? 3.984 -4.914 -15.141 1 98.5 195 LYS A CA 1
ATOM 1549 C C . LYS A 1 195 ? 3.883 -3.586 -14.398 1 98.5 195 LYS A C 1
ATOM 1551 O O . LYS A 1 195 ? 4.805 -2.77 -14.438 1 98.5 195 LYS A O 1
ATOM 1556 N N . ALA A 1 196 ? 2.801 -3.381 -13.68 1 98.56 196 ALA A N 1
ATOM 1557 C CA . ALA A 1 196 ? 2.629 -2.176 -12.867 1 98.56 196 ALA A CA 1
ATOM 1558 C C . ALA A 1 196 ? 3.525 -2.213 -11.633 1 98.56 196 ALA A C 1
ATOM 1560 O O . ALA A 1 196 ? 4.285 -1.274 -11.383 1 98.56 196 ALA A O 1
ATOM 1561 N N . GLY A 1 197 ? 3.508 -3.279 -10.961 1 98.25 197 GLY A N 1
ATOM 1562 C CA . GLY A 1 197 ? 4.141 -3.398 -9.656 1 98.25 197 GLY A CA 1
ATOM 1563 C C . GLY A 1 197 ? 5.656 -3.34 -9.727 1 98.25 197 GLY A C 1
ATOM 1564 O O . GLY A 1 197 ? 6.309 -2.889 -8.781 1 98.25 197 GLY A O 1
ATOM 1565 N N . PHE A 1 198 ? 6.289 -3.871 -10.789 1 97.44 198 PHE A N 1
ATOM 1566 C CA . PHE A 1 198 ? 7.746 -3.936 -10.883 1 97.44 198 PHE A CA 1
ATOM 1567 C C . PHE A 1 198 ? 8.273 -2.816 -11.773 1 97.44 198 PHE A C 1
ATOM 1569 O O . PHE A 1 198 ? 9.477 -2.756 -12.055 1 97.44 198 PHE A O 1
ATOM 1576 N N . ALA A 1 199 ? 7.355 -1.929 -12.266 1 96.56 199 ALA A N 1
ATOM 1577 C CA . ALA A 1 199 ? 7.805 -0.766 -13.031 1 96.56 199 ALA A CA 1
ATOM 1578 C C . ALA A 1 199 ? 8.727 0.115 -12.188 1 96.56 199 ALA A C 1
ATOM 1580 O O . ALA A 1 199 ? 8.492 0.314 -11 1 96.56 199 ALA A O 1
ATOM 1581 N N . THR A 1 200 ? 9.773 0.662 -12.797 1 96.06 200 THR A N 1
ATOM 1582 C CA . THR A 1 200 ? 10.695 1.549 -12.094 1 96.06 200 THR A CA 1
ATOM 1583 C C . THR A 1 200 ? 10.68 2.941 -12.719 1 96.06 200 THR A C 1
ATOM 1585 O O . THR A 1 200 ? 11.523 3.779 -12.391 1 96.06 200 THR A O 1
ATOM 1588 N N . ASP A 1 201 ? 9.773 3.121 -13.656 1 97.31 201 ASP A N 1
ATOM 1589 C CA . ASP A 1 201 ? 9.5 4.414 -14.281 1 97.31 201 ASP A CA 1
ATOM 1590 C C . ASP A 1 201 ? 8.047 4.828 -14.078 1 97.31 201 ASP A C 1
ATOM 1592 O O . ASP A 1 201 ? 7.133 4.027 -14.273 1 97.31 201 ASP A O 1
ATOM 1596 N N . GLN A 1 202 ? 7.809 6.059 -13.688 1 98.06 202 GLN A N 1
ATOM 1597 C CA . GLN A 1 202 ? 6.484 6.551 -13.328 1 98.06 202 GLN A CA 1
ATOM 1598 C C . GLN A 1 202 ? 5.512 6.414 -14.492 1 98.06 202 GLN A C 1
ATOM 1600 O O . GLN A 1 202 ? 4.371 5.977 -14.305 1 98.06 202 GLN A O 1
ATOM 1605 N N . ALA A 1 203 ? 5.93 6.777 -15.672 1 98.12 203 ALA A N 1
ATOM 1606 C CA . ALA A 1 203 ? 5.047 6.734 -16.828 1 98.12 203 ALA A CA 1
ATOM 1607 C C . ALA A 1 203 ? 4.66 5.301 -17.172 1 98.12 203 ALA A C 1
ATOM 1609 O O . ALA A 1 203 ? 3.52 5.035 -17.562 1 98.12 203 ALA A O 1
ATOM 1610 N N . VAL A 1 204 ? 5.621 4.363 -17.062 1 98.31 204 VAL A N 1
ATOM 1611 C CA . VAL A 1 204 ? 5.355 2.951 -17.312 1 98.31 204 VAL A CA 1
ATOM 1612 C C . VAL A 1 204 ? 4.336 2.428 -16.312 1 98.31 204 VAL A C 1
ATOM 1614 O O . VAL A 1 204 ? 3.367 1.766 -16.688 1 98.31 204 VAL A O 1
ATOM 1617 N N . TYR A 1 205 ? 4.582 2.803 -15 1 98.69 205 TYR A N 1
ATOM 1618 C CA . TYR A 1 205 ? 3.645 2.404 -13.961 1 98.69 205 TYR A CA 1
ATOM 1619 C C . TYR A 1 205 ? 2.236 2.898 -14.273 1 98.69 205 TYR A C 1
ATOM 1621 O O . TYR A 1 205 ? 1.279 2.123 -14.234 1 98.69 205 TYR A O 1
ATOM 1629 N N . GLU A 1 206 ? 2.096 4.168 -14.594 1 98.69 206 GLU A N 1
ATOM 1630 C CA . GLU A 1 206 ? 0.792 4.777 -14.836 1 98.69 206 GLU A CA 1
ATOM 1631 C C . GLU A 1 206 ? 0.094 4.129 -16.031 1 98.69 206 GLU A C 1
ATOM 1633 O O . GLU A 1 206 ? -1.116 3.893 -15.992 1 98.69 206 GLU A O 1
ATOM 1638 N N . GLU A 1 207 ? 0.864 3.809 -17.047 1 98.62 207 GLU A N 1
ATOM 1639 C CA . GLU A 1 207 ? 0.322 3.127 -18.219 1 98.62 207 GLU A CA 1
ATOM 1640 C C . GLU A 1 207 ? -0.215 1.746 -17.859 1 98.62 207 GLU A C 1
ATOM 1642 O O . GLU A 1 207 ? -1.363 1.42 -18.172 1 98.62 207 GLU A O 1
ATOM 1647 N N . GLU A 1 208 ? 0.584 0.966 -17.188 1 98.69 208 GLU A N 1
ATOM 1648 C CA . GLU A 1 208 ? 0.26 -0.428 -16.906 1 98.69 208 GLU A CA 1
ATOM 1649 C C . GLU A 1 208 ? -0.873 -0.536 -15.883 1 98.69 208 GLU A C 1
ATOM 1651 O O . GLU A 1 208 ? -1.758 -1.384 -16.016 1 98.69 208 GLU A O 1
ATOM 1656 N N . VAL A 1 209 ? -0.836 0.336 -14.852 1 98.88 209 VAL A N 1
ATOM 1657 C CA . VAL A 1 209 ? -1.916 0.292 -13.867 1 98.88 209 VAL A CA 1
ATOM 1658 C C . VAL A 1 209 ? -3.23 0.706 -14.531 1 98.88 209 VAL A C 1
ATOM 1660 O O . VAL A 1 209 ? -4.293 0.181 -14.188 1 98.88 209 VAL A O 1
ATOM 1663 N N . GLY A 1 210 ? -3.158 1.664 -15.469 1 98.75 210 GLY A N 1
ATOM 1664 C CA . GLY A 1 210 ? -4.336 2.002 -16.25 1 98.75 210 GLY A CA 1
ATOM 1665 C C . GLY A 1 210 ? -4.918 0.814 -16.984 1 98.75 210 GLY A C 1
ATOM 1666 O O . GLY A 1 210 ? -6.137 0.607 -16.984 1 98.75 210 GLY A O 1
ATOM 1667 N N . HIS A 1 211 ? -4.051 -0.029 -17.609 1 98.75 211 HIS A N 1
ATOM 1668 C CA . HIS A 1 211 ? -4.488 -1.229 -18.312 1 98.75 211 HIS A CA 1
ATOM 1669 C C . HIS A 1 211 ? -5.199 -2.193 -17.375 1 98.75 211 HIS A C 1
ATOM 1671 O O . HIS A 1 211 ? -6.227 -2.775 -17.734 1 98.75 211 HIS A O 1
ATOM 1677 N N . VAL A 1 212 ? -4.652 -2.34 -16.172 1 98.94 212 VAL A N 1
ATOM 1678 C CA . VAL A 1 212 ? -5.23 -3.254 -15.195 1 98.94 212 VAL A CA 1
ATOM 1679 C C . VAL A 1 212 ? -6.664 -2.838 -14.891 1 98.94 212 VAL A C 1
ATOM 1681 O O . VAL A 1 212 ? -7.582 -3.66 -14.938 1 98.94 212 VAL A O 1
ATOM 1684 N N . PHE A 1 213 ? -6.91 -1.56 -14.656 1 98.88 213 PHE A N 1
ATOM 1685 C CA . PHE A 1 213 ? -8.219 -1.133 -14.172 1 98.88 213 PHE A CA 1
ATOM 1686 C C . PHE A 1 213 ? -9.203 -1.001 -15.328 1 98.88 213 PHE A C 1
ATOM 1688 O O . PHE A 1 213 ? -10.406 -1.248 -15.156 1 98.88 213 PHE A O 1
ATOM 1695 N N . ASP A 1 214 ? -8.688 -0.66 -16.531 1 98.81 214 ASP A N 1
ATOM 1696 C CA . ASP A 1 214 ? -9.555 -0.749 -17.703 1 98.81 214 ASP A CA 1
ATOM 1697 C C . ASP A 1 214 ? -10.07 -2.174 -17.906 1 98.81 214 ASP A C 1
ATOM 1699 O O . ASP A 1 214 ? -11.25 -2.377 -18.188 1 98.81 214 ASP A O 1
ATOM 1703 N N . ALA A 1 215 ? -9.188 -3.098 -17.734 1 98.94 215 ALA A N 1
ATOM 1704 C CA . ALA A 1 215 ? -9.539 -4.504 -17.922 1 98.94 215 ALA A CA 1
ATOM 1705 C C . ALA A 1 215 ? -10.5 -4.969 -16.828 1 98.94 215 ALA A C 1
ATOM 1707 O O . ALA A 1 215 ? -11.445 -5.715 -17.094 1 98.94 215 ALA A O 1
ATOM 1708 N N . LEU A 1 216 ? -10.305 -4.57 -15.562 1 98.94 216 LEU A N 1
ATOM 1709 C CA . LEU A 1 216 ? -11.203 -4.93 -14.477 1 98.94 216 LEU A CA 1
ATOM 1710 C C . LEU A 1 216 ? -12.602 -4.359 -14.711 1 98.94 216 LEU A C 1
ATOM 1712 O O . LEU A 1 216 ? -13.602 -5.016 -14.422 1 98.94 216 LEU A O 1
ATOM 1716 N N . GLU A 1 217 ? -12.625 -3.125 -15.195 1 98.81 217 GLU A N 1
ATOM 1717 C CA . GLU A 1 217 ? -13.914 -2.535 -15.531 1 98.81 217 GLU A CA 1
ATOM 1718 C C . GLU A 1 217 ? -14.633 -3.352 -16.609 1 98.81 217 GLU A C 1
ATOM 1720 O O . GLU A 1 217 ? -15.828 -3.615 -16.5 1 98.81 217 GLU A O 1
ATOM 1725 N N . LYS A 1 218 ? -13.891 -3.703 -17.641 1 98.69 218 LYS A N 1
ATOM 1726 C CA . LYS A 1 218 ? -14.461 -4.527 -18.703 1 98.69 218 LYS A CA 1
ATOM 1727 C C . LYS A 1 218 ? -14.961 -5.859 -18.156 1 98.69 218 LYS A C 1
ATOM 1729 O O . LYS A 1 218 ? -16.062 -6.297 -18.484 1 98.69 218 LYS A O 1
ATOM 1734 N N . LEU A 1 219 ? -14.195 -6.516 -17.312 1 98.75 219 LEU A N 1
ATOM 1735 C CA . LEU A 1 219 ? -14.586 -7.789 -16.703 1 98.75 219 LEU A CA 1
ATOM 1736 C C . LEU A 1 219 ? -15.844 -7.629 -15.859 1 98.75 219 LEU A C 1
ATOM 1738 O O . LEU A 1 219 ? -16.703 -8.516 -15.836 1 98.75 219 LEU A O 1
ATOM 1742 N N . ASP A 1 220 ? -15.852 -6.5 -15.102 1 98.81 220 ASP A N 1
ATOM 1743 C CA . ASP A 1 220 ? -17.031 -6.258 -14.273 1 98.81 220 ASP A CA 1
ATOM 1744 C C . ASP A 1 220 ? -18.297 -6.188 -15.125 1 98.81 220 ASP A C 1
ATOM 1746 O O . ASP A 1 220 ? -19.359 -6.652 -14.711 1 98.81 220 ASP A O 1
ATOM 1750 N N . GLY A 1 221 ? -18.156 -5.582 -16.297 1 98.56 221 GLY A N 1
ATOM 1751 C CA . GLY A 1 221 ? -19.266 -5.559 -17.25 1 98.56 221 GLY A CA 1
ATOM 1752 C C . GLY A 1 221 ? -19.625 -6.934 -17.781 1 98.56 221 GLY A C 1
ATOM 1753 O O . GLY A 1 221 ? -20.812 -7.285 -17.844 1 98.56 221 GLY A O 1
ATOM 1754 N N . ILE A 1 222 ? -18.672 -7.781 -18.125 1 97.88 222 ILE A N 1
ATOM 1755 C CA . ILE A 1 222 ? -18.875 -9.133 -18.656 1 97.88 222 ILE A CA 1
ATOM 1756 C C . ILE A 1 222 ? -19.594 -9.984 -17.609 1 97.88 222 ILE A C 1
ATOM 1758 O O . ILE A 1 222 ? -20.516 -10.742 -17.938 1 97.88 222 ILE A O 1
ATOM 1762 N N . LEU A 1 223 ? -19.266 -9.797 -16.344 1 98.62 223 LEU A N 1
ATOM 1763 C CA . LEU A 1 223 ? -19.719 -10.664 -15.273 1 98.62 223 LEU A CA 1
ATOM 1764 C C . LEU A 1 223 ? -21.047 -10.172 -14.711 1 98.62 223 LEU A C 1
ATOM 1766 O O . LEU A 1 223 ? -21.609 -10.773 -13.789 1 98.62 223 LEU A O 1
ATOM 1770 N N . ALA A 1 224 ? -21.5 -9.039 -15.227 1 98.06 224 ALA A N 1
ATOM 1771 C CA . ALA A 1 224 ? -22.797 -8.523 -14.781 1 98.06 224 ALA A CA 1
ATOM 1772 C C . ALA A 1 224 ? -23.922 -9.516 -15.094 1 98.06 224 ALA A C 1
ATOM 1774 O O . ALA A 1 224 ? -24.891 -9.625 -14.328 1 98.06 224 ALA A O 1
ATOM 1775 N N . ASP A 1 225 ? -23.75 -10.258 -16.203 1 95.56 225 ASP A N 1
ATOM 1776 C CA . ASP A 1 225 ? -24.844 -11.133 -16.625 1 95.56 225 ASP A CA 1
ATOM 1777 C C . ASP A 1 225 ? -24.344 -12.57 -16.797 1 95.56 225 ASP A C 1
ATOM 1779 O O . ASP A 1 225 ? -25.031 -13.398 -17.406 1 95.56 225 ASP A O 1
ATOM 1783 N N . LYS A 1 226 ? -23.172 -12.883 -16.375 1 97.25 226 LYS A N 1
ATOM 1784 C CA . LYS A 1 226 ? -22.594 -14.219 -16.469 1 97.25 226 LYS A CA 1
ATOM 1785 C C . LYS A 1 226 ? -22.078 -14.68 -15.109 1 97.25 226 LYS A C 1
ATOM 1787 O O . LYS A 1 226 ? -21.516 -13.891 -14.352 1 97.25 226 LYS A O 1
ATOM 1792 N N . LYS A 1 227 ? -22.25 -15.883 -14.875 1 97.56 227 LYS A N 1
ATOM 1793 C CA . LYS A 1 227 ? -21.719 -16.469 -13.641 1 97.56 227 LYS A CA 1
ATOM 1794 C C . LYS A 1 227 ? -20.203 -16.562 -13.688 1 97.56 227 LYS A C 1
ATOM 1796 O O . LYS A 1 227 ? -19.531 -16.266 -12.703 1 97.56 227 LYS A O 1
ATOM 1801 N N . PHE A 1 228 ? -19.719 -17.062 -14.789 1 98.62 228 PHE A N 1
ATOM 1802 C CA . PHE A 1 228 ? -18.297 -17.172 -15.062 1 98.62 228 PHE A CA 1
ATOM 1803 C C . PHE A 1 228 ? -17.922 -16.391 -16.312 1 98.62 228 PHE A C 1
ATOM 1805 O O . PHE A 1 228 ? -18.797 -15.781 -16.953 1 98.62 228 PHE A O 1
ATOM 1812 N N . LEU A 1 229 ? -16.672 -16.328 -16.703 1 98.62 229 LEU A N 1
ATOM 1813 C CA . LEU A 1 229 ? -16.156 -15.469 -17.766 1 98.62 229 LEU A CA 1
ATOM 1814 C C . LEU A 1 229 ? -16.844 -15.789 -19.094 1 98.62 229 LEU A C 1
ATOM 1816 O O . LEU A 1 229 ? -17.078 -14.891 -19.906 1 98.62 229 LEU A O 1
ATOM 1820 N N . LEU A 1 230 ? -17.172 -17.078 -19.359 1 98.06 230 LEU A N 1
ATOM 1821 C CA . LEU A 1 230 ? -17.703 -17.469 -20.656 1 98.06 230 LEU A CA 1
ATOM 1822 C C . LEU A 1 230 ? -19.109 -18.047 -20.516 1 98.06 230 LEU A C 1
ATOM 1824 O O . LEU A 1 230 ? -19.547 -18.844 -21.344 1 98.06 230 LEU A O 1
ATOM 1828 N N . GLY A 1 231 ? -19.766 -17.719 -19.422 1 96.75 231 GLY A N 1
ATOM 1829 C CA . GLY A 1 231 ? -21.141 -18.188 -19.234 1 96.75 231 GLY A CA 1
ATOM 1830 C C . GLY A 1 231 ? -21.359 -18.875 -17.906 1 96.75 231 GLY A C 1
ATOM 1831 O O . GLY A 1 231 ? -21 -18.328 -16.859 1 96.75 231 GLY A O 1
ATOM 1832 N N . ASP A 1 232 ? -21.969 -20 -17.984 1 96 232 ASP A N 1
ATOM 1833 C CA . ASP A 1 232 ? -22.422 -20.625 -16.75 1 96 232 ASP A CA 1
ATOM 1834 C C . ASP A 1 232 ? -21.469 -21.75 -16.328 1 96 232 ASP A C 1
ATOM 1836 O O . ASP A 1 232 ? -21.672 -22.375 -15.281 1 96 232 ASP A O 1
ATOM 1840 N N . LYS A 1 233 ? -20.422 -21.875 -17.078 1 95.62 233 LYS A N 1
ATOM 1841 C CA . LYS A 1 233 ? -19.484 -22.953 -16.781 1 95.62 233 LYS A CA 1
ATOM 1842 C C . LYS A 1 233 ? -18.109 -22.406 -16.406 1 95.62 233 LYS A C 1
ATOM 1844 O O . LYS A 1 233 ? -17.609 -21.469 -17.047 1 95.62 233 LYS A O 1
ATOM 1849 N N . LEU A 1 234 ? -17.594 -23.016 -15.32 1 98.44 234 LEU A N 1
ATOM 1850 C CA . LEU A 1 234 ? -16.203 -22.719 -14.961 1 98.44 234 LEU A CA 1
ATOM 1851 C C . LEU A 1 234 ? -15.25 -23.281 -16.016 1 98.44 234 LEU A C 1
ATOM 1853 O O . LEU A 1 234 ? -15.344 -24.438 -16.406 1 98.44 234 LEU A O 1
ATOM 1857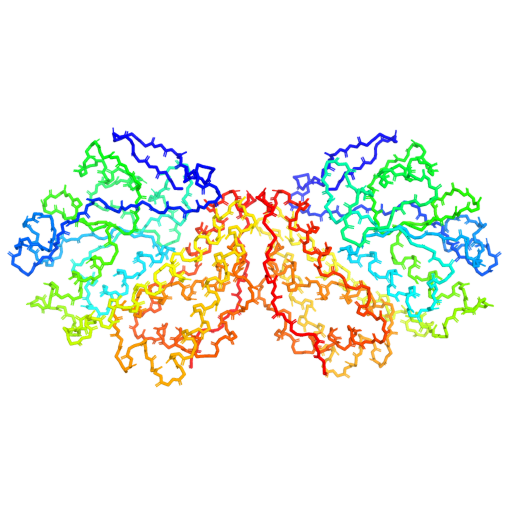 N N . THR A 1 235 ? -14.406 -22.469 -16.562 1 98.81 235 THR A N 1
ATOM 1858 C CA . THR A 1 235 ? -13.422 -22.906 -17.547 1 98.81 235 THR A CA 1
ATOM 1859 C C . THR A 1 235 ? -12.008 -22.578 -17.078 1 98.81 235 THR A C 1
ATOM 1861 O O . THR A 1 235 ? -11.828 -22 -16 1 98.81 235 THR A O 1
ATOM 1864 N N . THR A 1 236 ? -11 -22.938 -17.906 1 98.81 236 THR A N 1
ATOM 1865 C CA . THR A 1 236 ? -9.602 -22.656 -17.578 1 98.81 236 THR A CA 1
ATOM 1866 C C . THR A 1 236 ? -9.352 -21.156 -17.531 1 98.81 236 THR A C 1
ATOM 1868 O O . THR A 1 236 ? -8.461 -20.688 -16.812 1 98.81 236 THR A O 1
ATOM 1871 N N . SER A 1 237 ? -10.148 -20.344 -18.219 1 98.88 237 SER A N 1
ATOM 1872 C CA . SER A 1 237 ? -10 -18.891 -18.156 1 98.88 237 SER A CA 1
ATOM 1873 C C . SER A 1 237 ? -10.289 -18.375 -16.75 1 98.88 237 SER A C 1
ATOM 1875 O O . SER A 1 237 ? -9.625 -17.453 -16.281 1 98.88 237 SER A O 1
ATOM 1877 N N . ASP A 1 238 ? -11.32 -18.969 -16.156 1 98.94 238 ASP A N 1
ATOM 1878 C CA . ASP A 1 238 ? -11.648 -18.609 -14.781 1 98.94 238 ASP A CA 1
ATOM 1879 C C . ASP A 1 238 ? -10.531 -19.016 -13.82 1 98.94 238 ASP A C 1
ATOM 1881 O O . ASP A 1 238 ? -10.164 -18.25 -12.922 1 98.94 238 ASP A O 1
ATOM 1885 N N . ILE A 1 239 ? -10 -20.141 -14.047 1 98.88 239 ILE A N 1
ATOM 1886 C CA . ILE A 1 239 ? -8.961 -20.703 -13.195 1 98.88 239 ILE A CA 1
ATOM 1887 C C . ILE A 1 239 ? -7.684 -19.891 -13.328 1 98.88 239 ILE A C 1
ATOM 1889 O O . ILE A 1 239 ? -6.938 -19.734 -12.359 1 98.88 239 ILE A O 1
ATOM 1893 N N . ARG A 1 240 ? -7.465 -19.312 -14.484 1 98.81 240 ARG A N 1
ATOM 1894 C CA . ARG A 1 240 ? -6.305 -18.469 -14.719 1 98.81 240 ARG A CA 1
ATOM 1895 C C . ARG A 1 240 ? -6.488 -17.094 -14.062 1 98.81 240 ARG A C 1
ATOM 1897 O O . ARG A 1 240 ? -5.523 -16.5 -13.578 1 98.81 240 ARG A O 1
ATOM 1904 N N . LEU A 1 241 ? -7.684 -16.578 -14 1 98.94 241 LEU A N 1
ATOM 1905 C CA . LEU A 1 241 ? -7.953 -15.234 -13.523 1 98.94 241 LEU A CA 1
ATOM 1906 C C . LEU A 1 241 ? -8.047 -15.203 -12 1 98.94 241 LEU A C 1
ATOM 1908 O O . LEU A 1 241 ? -7.5 -14.305 -11.359 1 98.94 241 LEU A O 1
ATOM 1912 N N . PHE A 1 242 ? -8.695 -16.219 -11.391 1 98.94 242 PHE A N 1
ATOM 1913 C CA . PHE A 1 242 ? -9.094 -16.234 -9.992 1 98.94 242 PHE A CA 1
ATOM 1914 C C . PHE A 1 242 ? -7.898 -15.984 -9.078 1 98.94 242 PHE A C 1
ATOM 1916 O O . PHE A 1 242 ? -7.977 -15.188 -8.148 1 98.94 242 PHE A O 1
ATOM 1923 N N . PRO A 1 243 ? -6.734 -16.594 -9.336 1 98.94 243 PRO A N 1
ATOM 1924 C CA . PRO A 1 243 ? -5.613 -16.406 -8.406 1 98.94 243 PRO A CA 1
ATOM 1925 C C . PRO A 1 243 ? -5.16 -14.961 -8.305 1 98.94 243 PRO A C 1
ATOM 1927 O O . PRO A 1 243 ? -4.727 -14.516 -7.234 1 98.94 243 PRO A O 1
ATOM 1930 N N . THR A 1 244 ? -5.219 -14.234 -9.414 1 98.94 244 THR A N 1
ATOM 1931 C CA . THR A 1 244 ? -4.867 -12.82 -9.359 1 98.94 244 THR A CA 1
ATOM 1932 C C . THR A 1 244 ? -5.895 -12.039 -8.547 1 98.94 244 THR A C 1
ATOM 1934 O O . THR A 1 244 ? -5.527 -11.211 -7.707 1 98.94 244 THR A O 1
ATOM 1937 N N . LEU A 1 245 ? -7.156 -12.352 -8.727 1 98.94 245 LEU A N 1
ATOM 1938 C CA . LEU A 1 245 ? -8.219 -11.602 -8.062 1 98.94 245 LEU A CA 1
ATOM 1939 C C . LEU A 1 245 ? -8.18 -11.828 -6.555 1 98.94 245 LEU A C 1
ATOM 1941 O O . LEU A 1 245 ? -8.273 -10.875 -5.777 1 98.94 245 LEU A O 1
ATOM 1945 N N . ILE A 1 246 ? -8.008 -13.07 -6.129 1 98.88 246 ILE A N 1
ATOM 1946 C CA . ILE A 1 246 ? -8.102 -13.414 -4.711 1 98.88 246 ILE A CA 1
ATOM 1947 C C . ILE A 1 246 ? -6.922 -12.812 -3.957 1 98.88 246 ILE A C 1
ATOM 1949 O O . ILE A 1 246 ? -6.988 -12.609 -2.74 1 98.88 246 ILE A O 1
ATOM 1953 N N . ARG A 1 247 ? -5.82 -12.477 -4.648 1 98.75 247 ARG A N 1
ATOM 1954 C CA . ARG A 1 247 ? -4.621 -11.891 -4.059 1 98.75 247 ARG A CA 1
ATOM 1955 C C . ARG A 1 247 ? -4.668 -10.367 -4.109 1 98.75 247 ARG A C 1
ATOM 1957 O O . ARG A 1 247 ? -3.84 -9.688 -3.498 1 98.75 247 ARG A O 1
ATOM 1964 N N . PHE A 1 248 ? -5.586 -9.812 -4.801 1 98.88 248 PHE A N 1
ATOM 1965 C CA . PHE A 1 248 ? -5.551 -8.414 -5.223 1 98.88 248 PHE A CA 1
ATOM 1966 C C . PHE A 1 248 ? -5.48 -7.488 -4.016 1 98.88 248 PHE A C 1
ATOM 1968 O O . PHE A 1 248 ? -4.547 -6.691 -3.893 1 98.88 248 PHE A O 1
ATOM 1975 N N . GLU A 1 249 ? -6.402 -7.617 -3.068 1 98.5 249 GLU A N 1
ATOM 1976 C CA . GLU A 1 249 ? -6.473 -6.719 -1.922 1 98.5 249 GLU A CA 1
ATOM 1977 C C . GLU A 1 249 ? -5.301 -6.949 -0.969 1 98.5 249 GLU A C 1
ATOM 1979 O O . GLU A 1 249 ? -4.82 -6.012 -0.329 1 98.5 249 GLU A O 1
ATOM 1984 N N . HIS A 1 250 ? -4.793 -8.188 -0.903 1 98.5 250 HIS A N 1
ATOM 1985 C CA . HIS A 1 250 ? -3.773 -8.547 0.075 1 98.5 250 HIS A CA 1
ATOM 1986 C C . HIS A 1 250 ? -2.377 -8.195 -0.424 1 98.5 250 HIS A C 1
ATOM 1988 O O . HIS A 1 250 ? -1.441 -8.078 0.37 1 98.5 250 HIS A O 1
ATOM 1994 N N . VAL A 1 251 ? -2.266 -8.039 -1.721 1 98.56 251 VAL A N 1
ATOM 1995 C CA . VAL A 1 251 ? -0.913 -7.883 -2.242 1 98.56 251 VAL A CA 1
ATOM 1996 C C . VAL A 1 251 ? -0.883 -6.742 -3.258 1 98.56 251 VAL A C 1
ATOM 1998 O O . VAL A 1 251 ? -0.232 -5.719 -3.033 1 98.56 251 VAL A O 1
ATOM 2001 N N . TYR A 1 252 ? -1.646 -6.855 -4.371 1 98.81 252 TYR A N 1
ATOM 2002 C CA . TYR A 1 252 ? -1.433 -6.008 -5.535 1 98.81 252 TYR A CA 1
ATOM 2003 C C . TYR A 1 252 ? -1.888 -4.578 -5.262 1 98.81 252 TYR A C 1
ATOM 2005 O O . TYR A 1 252 ? -1.271 -3.621 -5.734 1 98.81 252 TYR A O 1
ATOM 2013 N N . TYR A 1 253 ? -2.963 -4.414 -4.477 1 98.62 253 TYR A N 1
ATOM 2014 C CA . TYR A 1 253 ? -3.459 -3.084 -4.141 1 98.62 253 TYR A CA 1
ATOM 2015 C C . TYR A 1 253 ? -2.389 -2.266 -3.43 1 98.62 253 TYR A C 1
ATOM 2017 O O . TYR A 1 253 ? -2.102 -1.132 -3.822 1 98.62 253 TYR A O 1
ATOM 2025 N N . GLY A 1 254 ? -1.843 -2.811 -2.338 1 97.94 254 GLY A N 1
ATOM 2026 C CA . GLY A 1 254 ? -0.877 -2.082 -1.53 1 97.94 254 GLY A CA 1
ATOM 2027 C C . GLY A 1 254 ? 0.541 -2.182 -2.061 1 97.94 254 GLY A C 1
ATOM 2028 O O . GLY A 1 254 ? 1.147 -1.171 -2.418 1 97.94 254 GLY A O 1
ATOM 2029 N N . HIS A 1 255 ? 1.088 -3.402 -2.238 1 98.44 255 HIS A N 1
ATOM 2030 C CA . HIS A 1 255 ? 2.482 -3.691 -2.549 1 98.44 255 HIS A CA 1
ATOM 2031 C C . HIS A 1 255 ? 2.842 -3.227 -3.955 1 98.44 255 HIS A C 1
ATOM 2033 O O . HIS A 1 255 ? 3.902 -2.631 -4.168 1 98.44 255 HIS A O 1
ATOM 2039 N N . PHE A 1 256 ? 1.878 -3.469 -4.945 1 98.69 256 PHE A N 1
ATOM 2040 C CA . PHE A 1 256 ? 2.141 -3.146 -6.344 1 98.69 256 PHE A CA 1
ATOM 2041 C C . PHE A 1 256 ? 1.507 -1.813 -6.719 1 98.69 256 PHE A C 1
ATOM 2043 O O . PHE A 1 256 ? 1.633 -1.36 -7.859 1 98.69 256 PHE A O 1
ATOM 2050 N N . LYS A 1 257 ? 0.777 -1.135 -5.723 1 98.56 257 LYS A N 1
ATOM 2051 C CA . LYS A 1 257 ? 0.153 0.174 -5.895 1 98.56 257 LYS A CA 1
ATOM 2052 C C . LYS A 1 257 ? -0.874 0.15 -7.023 1 98.56 257 LYS A C 1
ATOM 2054 O O . LYS A 1 257 ? -1.026 1.133 -7.754 1 98.56 257 LYS A O 1
ATOM 2059 N N . CYS A 1 258 ? -1.438 -1.048 -7.352 1 98.81 258 CYS A N 1
ATOM 2060 C CA . CYS A 1 258 ? -2.662 -1.118 -8.141 1 98.81 258 CYS A CA 1
ATOM 2061 C C . CYS A 1 258 ? -3.867 -0.672 -7.32 1 98.81 258 CYS A C 1
ATOM 2063 O O . CYS A 1 258 ? -4.746 -1.479 -7.012 1 98.81 258 CYS A O 1
ATOM 2065 N N . ASN A 1 259 ? -3.947 0.641 -7.074 1 98.56 259 ASN A N 1
ATOM 2066 C CA . ASN A 1 259 ? -4.773 1.078 -5.953 1 98.56 259 ASN A CA 1
ATOM 2067 C C . ASN A 1 259 ? -5.809 2.109 -6.391 1 98.56 259 ASN A C 1
ATOM 2069 O O . ASN A 1 259 ? -6.258 2.924 -5.582 1 98.56 259 ASN A O 1
ATOM 2073 N N . ILE A 1 260 ? -6.121 2.182 -7.734 1 98.56 260 ILE A N 1
ATOM 2074 C CA . ILE A 1 260 ? -7.102 3.152 -8.203 1 98.56 260 ILE A CA 1
ATOM 2075 C C . ILE A 1 260 ? -8.461 2.865 -7.57 1 98.56 260 ILE A C 1
ATOM 2077 O O . ILE A 1 260 ? -9.133 3.779 -7.086 1 98.56 260 ILE A O 1
ATOM 2081 N N . LYS A 1 261 ? -8.852 1.643 -7.582 1 97.75 261 LYS A N 1
ATOM 2082 C CA . LYS A 1 261 ? -10.102 1.161 -6.996 1 97.75 261 LYS A CA 1
ATOM 2083 C C . LYS A 1 261 ? -9.891 -0.168 -6.277 1 97.75 261 LYS A C 1
ATOM 2085 O O . LYS A 1 261 ? -9.094 -0.998 -6.715 1 97.75 261 LYS A O 1
ATOM 2090 N N . HIS A 1 262 ? -10.547 -0.365 -5.152 1 97.25 262 HIS A N 1
ATOM 2091 C CA . HIS A 1 262 ? -10.531 -1.676 -4.512 1 97.25 262 HIS A CA 1
ATOM 2092 C C . HIS A 1 262 ? -11.211 -2.725 -5.383 1 97.25 262 HIS A C 1
ATOM 2094 O O . HIS A 1 262 ? -12.203 -2.43 -6.055 1 97.25 262 HIS A O 1
ATOM 2100 N N . LEU A 1 263 ? -10.68 -3.91 -5.332 1 98.25 263 LEU A N 1
ATOM 2101 C CA . LEU A 1 263 ? -11.344 -4.984 -6.055 1 98.25 263 LEU A CA 1
ATOM 2102 C C . LEU A 1 263 ? -12.766 -5.184 -5.539 1 98.25 263 LEU A C 1
ATOM 2104 O O . LEU A 1 263 ? -13.672 -5.504 -6.312 1 98.25 263 LEU A O 1
ATOM 2108 N N . THR A 1 264 ? -12.945 -4.953 -4.215 1 97.25 264 THR A N 1
ATOM 2109 C CA . THR A 1 264 ? -14.227 -5.168 -3.555 1 97.25 264 THR A CA 1
ATOM 2110 C C . THR A 1 264 ? -15.273 -4.176 -4.066 1 97.25 264 THR A C 1
ATOM 2112 O O . THR A 1 264 ? -16.469 -4.367 -3.855 1 97.25 264 THR A O 1
ATOM 2115 N N . ASP A 1 265 ? -14.805 -3.15 -4.727 1 95.94 265 ASP A N 1
ATOM 2116 C CA . ASP A 1 265 ? -15.719 -2.127 -5.219 1 95.94 265 ASP A CA 1
ATOM 2117 C C . ASP A 1 265 ? -16.219 -2.467 -6.621 1 95.94 265 ASP A C 1
ATOM 2119 O O . ASP A 1 265 ? -17.109 -1.798 -7.145 1 95.94 265 ASP A O 1
ATOM 2123 N N . PHE A 1 266 ? -15.609 -3.41 -7.297 1 98.31 266 PHE A N 1
ATOM 2124 C CA . PHE A 1 266 ? -16.172 -3.98 -8.516 1 98.31 266 PHE A CA 1
ATOM 2125 C C . PHE A 1 266 ? -17.219 -5.035 -8.195 1 98.31 266 PHE A C 1
ATOM 2127 O O . PHE A 1 266 ? -16.891 -6.203 -7.992 1 98.31 266 PHE A O 1
ATOM 2134 N N . GLU A 1 267 ? -18.391 -4.625 -8.219 1 98 267 GLU A N 1
ATOM 2135 C CA . GLU A 1 267 ? -19.5 -5.418 -7.684 1 98 267 GLU A CA 1
ATOM 2136 C C . GLU A 1 267 ? -19.484 -6.832 -8.266 1 98 267 GLU A C 1
ATOM 2138 O O . GLU A 1 267 ? -19.5 -7.812 -7.516 1 98 267 GLU A O 1
ATOM 2143 N N . ASN A 1 268 ? -19.453 -6.953 -9.602 1 98.81 268 ASN A N 1
ATOM 2144 C CA . ASN A 1 268 ? -19.594 -8.258 -10.25 1 98.81 268 ASN A CA 1
ATOM 2145 C C . ASN A 1 268 ? -18.297 -9.055 -10.164 1 98.81 268 ASN A C 1
ATOM 2147 O O . ASN A 1 268 ? -18.328 -10.273 -9.977 1 98.81 268 ASN A O 1
ATOM 2151 N N . VAL A 1 269 ? -17.172 -8.414 -10.234 1 98.88 269 VAL A N 1
ATOM 2152 C CA . VAL A 1 269 ? -15.883 -9.086 -10.117 1 98.88 269 VAL A CA 1
ATOM 2153 C C . VAL A 1 269 ? -15.719 -9.648 -8.703 1 98.88 269 VAL A C 1
ATOM 2155 O O . VAL A 1 269 ? -15.234 -10.766 -8.531 1 98.88 269 VAL A O 1
ATOM 2158 N N . TRP A 1 270 ? -16.141 -8.859 -7.738 1 98.62 270 TRP A N 1
ATOM 2159 C CA . TRP A 1 270 ? -16 -9.297 -6.352 1 98.62 270 TRP A CA 1
ATOM 2160 C C . TRP A 1 270 ? -16.922 -10.469 -6.055 1 98.62 270 TRP A C 1
ATOM 2162 O O . TRP A 1 270 ? -16.516 -11.445 -5.418 1 98.62 270 TRP A O 1
ATOM 2172 N N . ARG A 1 271 ? -18.188 -10.391 -6.48 1 98.38 271 ARG A N 1
ATOM 2173 C CA . ARG A 1 271 ? -19.094 -11.531 -6.375 1 98.38 271 ARG A CA 1
ATOM 2174 C C . ARG A 1 271 ? -18.469 -12.781 -6.984 1 98.38 271 ARG A C 1
ATOM 2176 O O . ARG A 1 271 ? -18.453 -13.836 -6.352 1 98.38 271 ARG A O 1
ATOM 2183 N N . TYR A 1 272 ? -18 -12.625 -8.195 1 98.75 272 TYR A N 1
ATOM 2184 C CA . TYR A 1 272 ? -17.359 -13.688 -8.969 1 98.75 272 TYR A CA 1
ATOM 2185 C C . TYR A 1 272 ? -16.203 -14.297 -8.195 1 98.75 272 TYR A C 1
ATOM 2187 O O . TYR A 1 272 ? -16.094 -15.523 -8.086 1 98.75 272 TYR A O 1
ATOM 2195 N N . THR A 1 273 ? -15.344 -13.453 -7.586 1 98.88 273 THR A N 1
ATOM 2196 C CA . THR A 1 273 ? -14.172 -13.891 -6.84 1 98.88 273 THR A CA 1
ATOM 2197 C C . THR A 1 273 ? -14.578 -14.703 -5.613 1 98.88 273 THR A C 1
ATOM 2199 O O . THR A 1 273 ? -14.055 -15.797 -5.383 1 98.88 273 THR A O 1
ATOM 2202 N N . ARG A 1 274 ? -15.531 -14.219 -4.875 1 98.69 274 ARG A N 1
ATOM 2203 C CA . ARG A 1 274 ? -15.984 -14.898 -3.668 1 98.69 274 ARG A CA 1
ATOM 2204 C C . ARG A 1 274 ? -16.672 -16.219 -4.012 1 98.69 274 ARG A C 1
ATOM 2206 O O . ARG A 1 274 ? -16.5 -17.219 -3.307 1 98.69 274 ARG A O 1
ATOM 2213 N N . GLU A 1 275 ? -17.438 -16.203 -5.047 1 98.62 275 GLU A N 1
ATOM 2214 C CA . GLU A 1 275 ? -18.125 -17.438 -5.449 1 98.62 275 GLU A CA 1
ATOM 2215 C C . GLU A 1 275 ? -17.125 -18.516 -5.828 1 98.62 275 GLU A C 1
ATOM 2217 O O . GLU A 1 275 ? -17.297 -19.688 -5.449 1 98.62 275 GLU A O 1
ATOM 2222 N N . ILE A 1 276 ? -16.094 -18.188 -6.574 1 98.81 276 ILE A N 1
ATOM 2223 C CA . ILE A 1 276 ? -15.094 -19.188 -6.945 1 98.81 276 ILE A CA 1
ATOM 2224 C C . ILE A 1 276 ? -14.352 -19.656 -5.699 1 98.81 276 ILE A C 1
ATOM 2226 O O . ILE A 1 276 ? -14.125 -20.859 -5.523 1 98.81 276 ILE A O 1
ATOM 2230 N N . TYR A 1 277 ? -14.023 -18.719 -4.797 1 98.75 277 TYR A N 1
ATOM 2231 C CA . TYR A 1 277 ? -13.352 -19.062 -3.551 1 98.75 277 TYR A CA 1
ATOM 2232 C C . TYR A 1 277 ? -14.141 -20.109 -2.773 1 98.75 277 TYR A C 1
ATOM 2234 O O . TYR A 1 277 ? -13.555 -20.969 -2.109 1 98.75 277 TYR A O 1
ATOM 2242 N N . ASN A 1 278 ? -15.438 -20.047 -2.912 1 98.5 278 ASN A N 1
ATOM 2243 C CA . ASN A 1 278 ? -16.297 -20.891 -2.09 1 98.5 278 ASN A CA 1
ATOM 2244 C C . ASN A 1 278 ? -16.703 -22.172 -2.824 1 98.5 278 ASN A C 1
ATOM 2246 O O . ASN A 1 278 ? -17.5 -22.953 -2.316 1 98.5 278 ASN A O 1
ATOM 2250 N N . ILE A 1 279 ? -16.266 -22.359 -4.086 1 98.06 279 ILE A N 1
ATOM 2251 C CA . ILE A 1 279 ? -16.391 -23.688 -4.703 1 98.06 279 ILE A CA 1
ATOM 2252 C C . ILE A 1 279 ? -15.672 -24.719 -3.846 1 98.06 279 ILE A C 1
ATOM 2254 O O . ILE A 1 279 ? -14.578 -24.469 -3.338 1 98.06 279 ILE A O 1
ATOM 2258 N N . ALA A 1 280 ? -16.266 -25.844 -3.727 1 96.81 280 ALA A N 1
ATOM 2259 C CA . ALA A 1 280 ? -15.75 -26.891 -2.846 1 96.81 280 ALA A CA 1
ATOM 2260 C C . ALA A 1 280 ? -14.281 -27.203 -3.16 1 96.81 280 ALA A C 1
ATOM 2262 O O . ALA A 1 280 ? -13.938 -27.516 -4.301 1 96.81 280 ALA A O 1
ATOM 2263 N N . GLY A 1 281 ? -13.477 -26.984 -2.131 1 96.81 281 GLY A N 1
ATOM 2264 C CA . GLY A 1 281 ? -12.07 -27.359 -2.229 1 96.81 281 GLY A CA 1
ATOM 2265 C C . GLY A 1 281 ? -11.18 -26.234 -2.691 1 96.81 281 GLY A C 1
ATOM 2266 O O . GLY A 1 281 ? -9.961 -26.281 -2.516 1 96.81 281 GLY A O 1
ATOM 2267 N N . ILE A 1 282 ? -11.703 -25.188 -3.352 1 98.31 282 ILE A N 1
ATOM 2268 C CA . ILE A 1 282 ? -10.891 -24.125 -3.945 1 98.31 282 ILE A CA 1
ATOM 2269 C C . ILE A 1 282 ? -10.203 -23.328 -2.844 1 98.31 282 ILE A C 1
ATOM 2271 O O . ILE A 1 282 ? -9.031 -22.953 -2.971 1 98.31 282 ILE A O 1
ATOM 2275 N N . SER A 1 283 ? -10.883 -23.031 -1.743 1 98.06 283 SER A N 1
ATOM 2276 C CA . SER A 1 283 ? -10.312 -22.25 -0.653 1 98.06 283 SER A CA 1
ATOM 2277 C C . SER A 1 283 ? -9.078 -22.922 -0.073 1 98.06 283 SER A C 1
ATOM 2279 O O . SER A 1 283 ? -8.188 -22.25 0.466 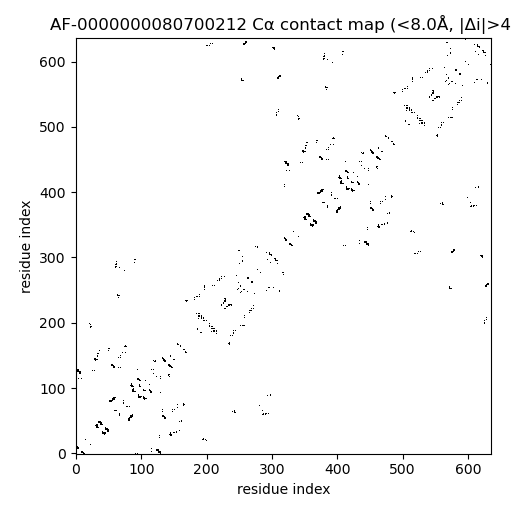1 98.06 283 SER A O 1
ATOM 2281 N N . ASP A 1 284 ? -8.938 -24.266 -0.245 1 97.25 284 ASP A N 1
ATOM 2282 C CA . ASP A 1 284 ? -7.785 -25.016 0.238 1 97.25 284 ASP A CA 1
ATOM 2283 C C . ASP A 1 284 ? -6.52 -24.641 -0.536 1 97.25 284 ASP A C 1
ATOM 2285 O O . ASP A 1 284 ? -5.406 -24.938 -0.089 1 97.25 284 ASP A O 1
ATOM 2289 N N . THR A 1 285 ? -6.715 -24.031 -1.714 1 98.12 285 THR A N 1
ATOM 2290 C CA . THR A 1 285 ? -5.578 -23.719 -2.576 1 98.12 285 THR A CA 1
ATOM 2291 C C . THR A 1 285 ? -5.109 -22.281 -2.357 1 98.12 285 THR A C 1
ATOM 2293 O O . THR A 1 285 ? -4.195 -21.812 -3.037 1 98.12 285 THR A O 1
ATOM 2296 N N . VAL A 1 286 ? -5.738 -21.594 -1.46 1 98.62 286 VAL A N 1
ATOM 2297 C CA . VAL A 1 286 ? -5.422 -20.203 -1.172 1 98.62 286 VAL A CA 1
ATOM 2298 C C . VAL A 1 286 ? -4.828 -20.078 0.23 1 98.62 286 VAL A C 1
ATOM 2300 O O . VAL A 1 286 ? -5.453 -20.484 1.211 1 98.62 286 VAL A O 1
ATOM 2303 N N . ASP A 1 287 ? -3.613 -19.609 0.355 1 98.75 287 ASP A N 1
ATOM 2304 C CA . ASP A 1 287 ? -2.939 -19.422 1.637 1 98.75 287 ASP A CA 1
ATOM 2305 C C . ASP A 1 287 ? -2.451 -17.984 1.79 1 98.75 287 ASP A C 1
ATOM 2307 O O . ASP A 1 287 ? -1.382 -17.625 1.288 1 98.75 287 ASP A O 1
ATOM 2311 N N . PHE A 1 288 ? -3.172 -17.219 2.551 1 98.5 288 PHE A N 1
ATOM 2312 C CA . PHE A 1 288 ? -2.898 -15.789 2.645 1 98.5 288 PHE A CA 1
ATOM 2313 C C . PHE A 1 288 ? -1.601 -15.539 3.404 1 98.5 288 PHE A C 1
ATOM 2315 O O . PHE A 1 288 ? -0.941 -14.516 3.193 1 98.5 288 PHE A O 1
ATOM 2322 N N . TYR A 1 289 ? -1.225 -16.438 4.352 1 98.56 289 TYR A N 1
ATOM 2323 C CA . TYR A 1 289 ? 0.073 -16.312 5.004 1 98.56 289 TYR A CA 1
ATOM 2324 C C . TYR A 1 289 ? 1.205 -16.359 3.986 1 98.56 289 TYR A C 1
ATOM 2326 O O . TYR A 1 289 ? 2.045 -15.469 3.928 1 98.56 289 TYR A O 1
ATOM 2334 N N . HIS A 1 290 ? 1.252 -17.375 3.104 1 98.88 290 HIS A N 1
ATOM 2335 C CA . HIS A 1 290 ? 2.279 -17.5 2.076 1 98.88 290 HIS A CA 1
ATOM 2336 C C . HIS A 1 290 ? 2.236 -16.328 1.1 1 98.88 290 HIS A C 1
ATOM 2338 O O . HIS A 1 290 ? 3.279 -15.812 0.706 1 98.88 290 HIS A O 1
ATOM 2344 N N . ILE A 1 291 ? 1.024 -15.953 0.77 1 98.81 291 ILE A N 1
ATOM 2345 C CA . ILE A 1 291 ? 0.835 -14.891 -0.217 1 98.81 291 ILE A CA 1
ATOM 2346 C C . ILE A 1 291 ? 1.454 -13.594 0.294 1 98.81 291 ILE A C 1
ATOM 2348 O O . ILE A 1 291 ? 2.338 -13.023 -0.352 1 98.81 291 ILE A O 1
ATOM 2352 N N . GLN A 1 292 ? 1.119 -13.156 1.446 1 98.75 292 GLN A N 1
ATOM 2353 C CA . GLN A 1 292 ? 1.588 -11.875 1.96 1 98.75 292 GLN A CA 1
ATOM 2354 C C . GLN A 1 292 ? 3.068 -11.938 2.322 1 98.75 292 GLN A C 1
ATOM 2356 O O . GLN A 1 292 ? 3.818 -11 2.051 1 98.75 292 GLN A O 1
ATOM 2361 N N . HIS A 1 293 ? 3.496 -13.031 2.953 1 98.69 293 HIS A N 1
ATOM 2362 C CA . HIS A 1 293 ? 4.898 -13.133 3.338 1 98.69 293 HIS A CA 1
ATOM 2363 C C . HIS A 1 293 ? 5.805 -13.156 2.111 1 98.69 293 HIS A C 1
ATOM 2365 O O . HIS A 1 293 ? 6.898 -12.586 2.129 1 98.69 293 HIS A O 1
ATOM 2371 N N . HIS A 1 294 ? 5.359 -13.805 1.062 1 98.69 294 HIS A N 1
ATOM 2372 C CA . HIS A 1 294 ? 6.164 -13.844 -0.153 1 98.69 294 HIS A CA 1
ATOM 2373 C C . HIS A 1 294 ? 6.316 -12.453 -0.753 1 98.69 294 HIS A C 1
ATOM 2375 O O . HIS A 1 294 ? 7.438 -11.969 -0.936 1 98.69 294 HIS A O 1
ATOM 2381 N N . TYR A 1 295 ? 5.242 -11.781 -0.989 1 98.62 295 TYR A N 1
ATOM 2382 C CA . TYR A 1 295 ? 5.305 -10.539 -1.744 1 98.62 295 TYR A CA 1
ATOM 2383 C C . TYR A 1 295 ? 5.965 -9.438 -0.923 1 98.62 295 TYR A C 1
ATOM 2385 O O . TYR A 1 295 ? 6.828 -8.711 -1.424 1 98.62 295 TYR A O 1
ATOM 2393 N N . TYR A 1 296 ? 5.656 -9.32 0.306 1 98.44 296 TYR A N 1
ATOM 2394 C CA . TYR A 1 296 ? 6.184 -8.234 1.119 1 98.44 296 TYR A CA 1
ATOM 2395 C C . TYR A 1 296 ? 7.555 -8.594 1.685 1 98.44 296 TYR A C 1
ATOM 2397 O O . TYR A 1 296 ? 8.328 -7.707 2.053 1 98.44 296 TYR A O 1
ATOM 2405 N N . GLY A 1 297 ? 7.855 -9.867 1.732 1 97.94 297 GLY A N 1
ATOM 2406 C CA . GLY A 1 297 ? 9.102 -10.281 2.348 1 97.94 297 GLY A CA 1
ATOM 2407 C C . GLY A 1 297 ? 10.195 -10.586 1.337 1 97.94 297 GLY A C 1
ATOM 2408 O O . GLY A 1 297 ? 11.375 -10.656 1.69 1 97.94 297 GLY A O 1
ATOM 2409 N N . SER A 1 298 ? 9.805 -10.719 0.059 1 97.75 298 SER A N 1
ATOM 2410 C CA . SER A 1 298 ? 10.766 -11.234 -0.914 1 97.75 298 SER A CA 1
ATOM 2411 C C . SER A 1 298 ? 11.18 -10.148 -1.901 1 97.75 298 SER A C 1
ATOM 2413 O O . SER A 1 298 ? 11.984 -10.398 -2.807 1 97.75 298 SER A O 1
ATOM 2415 N N . HIS A 1 299 ? 10.641 -8.898 -1.812 1 96.25 299 HIS A N 1
ATOM 2416 C CA . HIS A 1 299 ? 10.93 -7.828 -2.756 1 96.25 299 HIS A CA 1
ATOM 2417 C C . HIS A 1 299 ? 11.555 -6.629 -2.049 1 96.25 299 HIS A C 1
ATOM 2419 O O . HIS A 1 299 ? 10.914 -5.582 -1.911 1 96.25 299 HIS A O 1
ATOM 2425 N N . PRO A 1 300 ? 12.844 -6.691 -1.721 1 94.25 300 PRO A N 1
ATOM 2426 C CA . PRO A 1 300 ? 13.477 -5.586 -0.997 1 94.25 300 PRO A CA 1
ATOM 2427 C C . PRO A 1 300 ? 13.523 -4.297 -1.813 1 94.25 300 PRO A C 1
ATOM 2429 O O . PRO A 1 300 ? 13.672 -3.211 -1.249 1 94.25 300 PRO A O 1
ATOM 2432 N N . THR A 1 301 ? 13.391 -4.375 -3.127 1 93.56 301 THR A N 1
ATOM 2433 C CA . THR A 1 301 ? 13.414 -3.188 -3.975 1 93.56 301 THR A CA 1
ATOM 2434 C C . THR A 1 301 ? 12.086 -2.441 -3.904 1 93.56 301 THR A C 1
ATOM 2436 O O . THR A 1 301 ? 11.984 -1.3 -4.359 1 93.56 301 THR A O 1
ATOM 2439 N N . ILE A 1 302 ? 11.047 -3.07 -3.336 1 96.56 302 ILE A N 1
ATOM 2440 C CA . ILE A 1 302 ? 9.734 -2.463 -3.168 1 96.56 302 ILE A CA 1
ATOM 2441 C C . ILE A 1 302 ? 9.453 -2.236 -1.685 1 96.56 302 ILE A C 1
ATOM 2443 O O . ILE A 1 302 ? 8.961 -1.174 -1.295 1 96.56 302 ILE A O 1
ATOM 2447 N N . ASN A 1 303 ? 9.828 -3.154 -0.886 1 97.06 303 ASN A N 1
ATOM 2448 C CA . ASN A 1 303 ? 9.602 -3.148 0.555 1 97.06 303 ASN A CA 1
ATOM 2449 C C . ASN A 1 303 ? 10.859 -3.539 1.321 1 97.06 303 ASN A C 1
ATOM 2451 O O . ASN A 1 303 ? 10.961 -4.652 1.84 1 97.06 303 ASN A O 1
ATOM 2455 N N . PRO A 1 304 ? 11.75 -2.598 1.508 1 95.94 304 PRO A N 1
ATOM 2456 C CA . PRO A 1 304 ? 13.078 -2.93 2.018 1 95.94 304 PRO A CA 1
ATOM 2457 C C . PRO A 1 304 ? 13.062 -3.357 3.484 1 95.94 304 PRO A C 1
ATOM 2459 O O . PRO A 1 304 ? 13.922 -4.133 3.918 1 95.94 304 PRO A O 1
ATOM 2462 N N . ASN A 1 305 ? 12.102 -2.855 4.289 1 93 305 ASN A N 1
ATOM 2463 C CA . ASN A 1 305 ? 12.117 -3.189 5.711 1 93 305 ASN A CA 1
ATOM 2464 C C . ASN A 1 305 ? 11.469 -4.547 5.973 1 93 305 ASN A C 1
ATOM 2466 O O . ASN A 1 305 ? 11.586 -5.094 7.07 1 93 305 ASN A O 1
ATOM 2470 N N . GLY A 1 306 ? 10.664 -5.086 4.949 1 96 306 GLY A N 1
ATOM 2471 C CA . GLY A 1 306 ? 10.148 -6.445 5.016 1 96 306 GLY A CA 1
ATOM 2472 C C . GLY A 1 306 ? 8.945 -6.578 5.922 1 96 306 GLY A C 1
ATOM 2473 O O . GLY A 1 306 ? 8.539 -7.691 6.27 1 96 306 GLY A O 1
ATOM 2474 N N . ILE A 1 307 ? 8.367 -5.43 6.387 1 97.94 307 ILE A N 1
ATOM 2475 C CA . ILE A 1 307 ? 7.172 -5.473 7.227 1 97.94 307 ILE A CA 1
ATOM 2476 C C . ILE A 1 307 ? 6.016 -6.098 6.453 1 97.94 307 ILE A C 1
ATOM 2478 O O . ILE A 1 307 ? 5.766 -5.738 5.301 1 97.94 307 ILE A O 1
ATOM 2482 N N . ILE A 1 308 ? 5.383 -7.109 7.031 1 98.56 308 ILE A N 1
ATOM 2483 C CA . ILE A 1 308 ? 4.199 -7.758 6.477 1 98.56 308 ILE A CA 1
ATOM 2484 C C . ILE A 1 308 ? 2.941 -7.074 7.008 1 98.56 308 ILE A C 1
ATOM 2486 O O . ILE A 1 308 ? 2.752 -6.969 8.227 1 98.56 308 ILE A O 1
ATOM 2490 N N . PRO A 1 309 ? 2.119 -6.543 6.109 1 98.56 309 PRO A N 1
ATOM 2491 C CA . PRO A 1 309 ? 0.928 -5.836 6.586 1 98.56 309 PRO A CA 1
ATOM 2492 C C . PRO A 1 309 ? -0.013 -6.734 7.383 1 98.56 309 PRO A C 1
ATOM 2494 O O . PRO A 1 309 ? -0.141 -7.926 7.082 1 98.56 309 PRO A O 1
ATOM 2497 N N . ALA A 1 310 ? -0.737 -6.156 8.297 1 98.25 310 ALA A N 1
ATOM 2498 C CA . ALA A 1 310 ? -1.647 -6.883 9.18 1 98.25 310 ALA A CA 1
ATOM 2499 C C . ALA A 1 310 ? -2.984 -7.141 8.492 1 98.25 310 ALA A C 1
ATOM 2501 O O . ALA A 1 310 ? -3.748 -8.016 8.914 1 98.25 310 ALA A O 1
ATOM 2502 N N . GLY A 1 311 ? -3.291 -6.266 7.559 1 97.31 311 GLY A N 1
ATOM 2503 C CA . GLY A 1 311 ? -4.543 -6.41 6.836 1 97.31 311 GLY A CA 1
ATOM 2504 C C . GLY A 1 311 ? -4.355 -6.863 5.402 1 97.31 311 GLY A C 1
ATOM 2505 O O . GLY A 1 311 ? -3.287 -7.359 5.035 1 97.31 311 GLY A O 1
ATOM 2506 N N . PRO A 1 312 ? -5.363 -6.84 4.656 1 97.88 312 PRO A N 1
ATOM 2507 C CA . PRO A 1 312 ? -6.699 -6.375 5.035 1 97.88 312 PRO A CA 1
ATOM 2508 C C . PRO A 1 312 ? -7.543 -7.473 5.684 1 97.88 312 PRO A C 1
ATOM 2510 O O . PRO A 1 312 ? -7.312 -8.656 5.438 1 97.88 312 PRO A O 1
ATOM 2513 N N . ALA A 1 313 ? -8.422 -7.113 6.52 1 96.5 313 ALA A N 1
ATOM 2514 C CA . ALA A 1 313 ? -9.445 -8.016 7.043 1 96.5 313 ALA A CA 1
ATOM 2515 C C . ALA A 1 313 ? -10.688 -8.008 6.16 1 96.5 313 ALA A C 1
ATOM 2517 O O . ALA A 1 313 ? -11.531 -7.113 6.281 1 96.5 313 ALA A O 1
ATOM 2518 N N . ILE A 1 314 ? -10.766 -8.898 5.273 1 95.62 314 ILE A N 1
ATOM 2519 C CA . ILE A 1 314 ? -11.867 -8.977 4.324 1 95.62 314 ILE A CA 1
ATOM 2520 C C . ILE A 1 314 ? -12.578 -10.32 4.465 1 95.62 314 ILE A C 1
ATOM 2522 O O . ILE A 1 314 ? -11.93 -11.359 4.602 1 95.62 314 ILE A O 1
ATOM 2526 N N . SER A 1 315 ? -13.891 -10.258 4.508 1 94.81 315 SER A N 1
ATOM 2527 C CA . SER A 1 315 ? -14.672 -11.492 4.555 1 94.81 315 SER A CA 1
ATOM 2528 C C . SER A 1 315 ? -14.859 -12.086 3.162 1 94.81 315 SER A C 1
ATOM 2530 O O . SER A 1 315 ? -15.203 -11.367 2.217 1 94.81 315 SER A O 1
ATOM 2532 N N . LEU A 1 316 ? -14.617 -13.344 2.996 1 97.19 316 LEU A N 1
ATOM 2533 C CA . LEU A 1 316 ? -14.812 -14.055 1.737 1 97.19 316 LEU A CA 1
ATOM 2534 C C . LEU A 1 316 ? -16.031 -14.961 1.808 1 97.19 316 LEU A C 1
ATOM 2536 O O . LEU A 1 316 ? -16.266 -15.766 0.901 1 97.19 316 LEU A O 1
ATOM 2540 N N . ASP A 1 317 ? -16.812 -14.773 2.883 1 92.62 317 ASP A N 1
ATOM 2541 C CA . ASP A 1 317 ? -18.016 -15.57 3.078 1 92.62 317 ASP A CA 1
ATOM 2542 C C . ASP A 1 317 ? -19.125 -15.141 2.115 1 92.62 317 ASP A C 1
ATOM 2544 O O . ASP A 1 317 ? -19.156 -13.984 1.682 1 92.62 317 ASP A O 1
ATOM 2548 N N . ILE A 1 318 ? -19.953 -16.078 1.664 1 91.44 318 ILE A N 1
ATOM 2549 C CA . ILE A 1 318 ? -21.125 -15.766 0.856 1 91.44 318 ILE A CA 1
ATOM 2550 C C . ILE A 1 318 ? -22.391 -16.172 1.604 1 91.44 318 ILE A C 1
ATOM 2552 O O . ILE A 1 318 ? -22.375 -17.109 2.4 1 91.44 318 ILE A O 1
ATOM 2556 N N . MET B 1 1 ? 13.883 12.594 7.852 1 81.69 1 MET B N 1
ATOM 2557 C CA . MET B 1 1 ? 13.898 14.023 8.133 1 81.69 1 MET B CA 1
ATOM 2558 C C . MET B 1 1 ? 15.227 14.438 8.766 1 81.69 1 MET B C 1
ATOM 2560 O O . MET B 1 1 ? 15.633 13.867 9.781 1 81.69 1 MET B O 1
ATOM 2564 N N . GLY B 1 2 ? 15.867 15.367 8.195 1 89.5 2 GLY B N 1
ATOM 2565 C CA . GLY B 1 2 ? 17.156 15.844 8.688 1 89.5 2 GLY B CA 1
ATOM 2566 C C . GLY B 1 2 ? 17.031 16.719 9.922 1 89.5 2 GLY B C 1
ATOM 2567 O O . GLY B 1 2 ? 15.93 16.922 10.438 1 89.5 2 GLY B O 1
ATOM 2568 N N . LEU B 1 3 ? 18.156 17 10.508 1 94.56 3 LEU B N 1
ATOM 2569 C CA . LEU B 1 3 ? 18.188 17.844 11.703 1 94.56 3 LEU B CA 1
ATOM 2570 C C . LEU B 1 3 ? 19.375 18.781 11.688 1 94.56 3 LEU B C 1
ATOM 2572 O O . LEU B 1 3 ? 20.297 18.609 10.875 1 94.56 3 LEU B O 1
ATOM 2576 N N . LEU B 1 4 ? 19.266 19.828 12.477 1 97.25 4 LEU B N 1
ATOM 2577 C CA . LEU B 1 4 ? 20.406 20.688 12.75 1 97.25 4 LEU B CA 1
ATOM 2578 C C . LEU B 1 4 ? 21.109 20.281 14.039 1 97.25 4 LEU B C 1
ATOM 2580 O O . LEU B 1 4 ? 20.453 19.953 15.031 1 97.25 4 LEU B O 1
ATOM 2584 N N . VAL B 1 5 ? 22.406 20.281 14.008 1 97.62 5 VAL B N 1
ATOM 2585 C CA . VAL B 1 5 ? 23.266 20.109 15.18 1 97.62 5 VAL B CA 1
ATOM 2586 C C . VAL B 1 5 ? 24.203 21.312 15.305 1 97.62 5 VAL B C 1
ATOM 2588 O O . VAL B 1 5 ? 25.141 21.469 14.523 1 97.62 5 VAL B O 1
ATOM 2591 N N . ASP B 1 6 ? 23.922 22.078 16.25 1 97.56 6 ASP B N 1
ATOM 2592 C CA . ASP B 1 6 ? 24.688 23.312 16.453 1 97.56 6 ASP B CA 1
ATOM 2593 C C . ASP B 1 6 ? 24.734 24.156 15.18 1 97.56 6 ASP B C 1
ATOM 2595 O O . ASP B 1 6 ? 25.797 24.547 14.727 1 97.56 6 ASP B O 1
ATOM 2599 N N . GLY B 1 7 ? 23.609 24.203 14.555 1 97.31 7 GLY B N 1
ATOM 2600 C CA . GLY B 1 7 ? 23.438 25.062 13.398 1 97.31 7 GLY B CA 1
ATOM 2601 C C . GLY B 1 7 ? 23.906 24.422 12.102 1 97.31 7 GLY B C 1
ATOM 2602 O O . GLY B 1 7 ? 23.844 25.047 11.039 1 97.31 7 GLY B O 1
ATOM 2603 N N . VAL B 1 8 ? 24.375 23.156 12.188 1 97.94 8 VAL B N 1
ATOM 2604 C CA . VAL B 1 8 ? 24.891 22.484 11 1 97.94 8 VAL B CA 1
ATOM 2605 C C . VAL B 1 8 ? 23.891 21.422 10.539 1 97.94 8 VAL B C 1
ATOM 2607 O O . VAL B 1 8 ? 23.5 20.547 11.32 1 97.94 8 VAL B O 1
ATOM 2610 N N . TRP B 1 9 ? 23.484 21.5 9.289 1 97.44 9 TRP B N 1
ATOM 2611 C CA . TRP B 1 9 ? 22.5 20.594 8.711 1 97.44 9 TRP B CA 1
ATOM 2612 C C . TRP B 1 9 ? 23.062 19.172 8.602 1 97.44 9 TRP B C 1
ATOM 2614 O O . TRP B 1 9 ? 24.188 18.984 8.148 1 97.44 9 TRP B O 1
ATOM 2624 N N . LYS B 1 10 ? 22.312 18.219 9.094 1 96.75 10 LYS B N 1
ATOM 2625 C CA . LYS B 1 10 ? 22.641 16.797 9.008 1 96.75 10 LYS B CA 1
ATOM 2626 C C . LYS B 1 10 ? 21.5 16 8.391 1 96.75 10 LYS B C 1
ATOM 2628 O O . LYS B 1 10 ? 20.375 16.031 8.898 1 96.75 10 LYS B O 1
ATOM 2633 N N . ASP B 1 11 ? 21.781 15.344 7.297 1 94.19 11 ASP B N 1
ATOM 2634 C CA . ASP B 1 11 ? 20.797 14.469 6.668 1 94.19 11 ASP B CA 1
ATOM 2635 C C . ASP B 1 11 ? 20.703 13.133 7.398 1 94.19 11 ASP B C 1
ATOM 2637 O O . ASP B 1 11 ? 21.234 12.125 6.934 1 94.19 11 ASP B O 1
ATOM 2641 N N . GLN B 1 12 ? 20.141 13.125 8.547 1 90.31 12 GLN B N 1
ATOM 2642 C CA . GLN B 1 12 ? 20.016 11.945 9.391 1 90.31 12 GLN B CA 1
ATOM 2643 C C . GLN B 1 12 ? 18.562 11.742 9.828 1 90.31 12 GLN B C 1
ATOM 2645 O O . GLN B 1 12 ? 17.969 12.633 10.445 1 90.31 12 GLN B O 1
ATOM 2650 N N . TRP B 1 13 ? 18.047 10.562 9.461 1 87.31 13 TRP B N 1
ATOM 2651 C CA . TRP B 1 13 ? 16.672 10.203 9.82 1 87.31 13 TRP B CA 1
ATOM 2652 C C . TRP B 1 13 ? 16.594 9.727 11.266 1 87.31 13 TRP B C 1
ATOM 2654 O O . TRP B 1 13 ? 17.609 9.609 11.945 1 87.31 13 TRP B O 1
ATOM 2664 N N . TYR B 1 14 ? 15.328 9.578 11.727 1 86.19 14 TYR B N 1
ATOM 2665 C CA . TYR B 1 14 ? 15.102 9.039 13.07 1 86.19 14 TYR B CA 1
ATOM 2666 C C . TYR B 1 14 ? 15.773 7.684 13.234 1 86.19 14 TYR B C 1
ATOM 2668 O O . TYR B 1 14 ? 15.773 6.863 12.312 1 86.19 14 TYR B O 1
ATOM 2676 N N . ASP B 1 15 ? 16.344 7.488 14.367 1 85.94 15 ASP B N 1
ATOM 2677 C CA . ASP B 1 15 ? 17.031 6.234 14.68 1 85.94 15 ASP B CA 1
ATOM 2678 C C . ASP B 1 15 ? 16.078 5.25 15.352 1 85.94 15 ASP B C 1
ATOM 2680 O O . ASP B 1 15 ? 15.875 5.305 16.562 1 85.94 15 ASP B O 1
ATOM 2684 N N . THR B 1 16 ? 15.57 4.27 14.656 1 86 16 THR B N 1
ATOM 2685 C CA . THR B 1 16 ? 14.656 3.301 15.25 1 86 16 THR B CA 1
ATOM 2686 C C . THR B 1 16 ? 15.422 2.133 15.859 1 86 16 THR B C 1
ATOM 2688 O O . THR B 1 16 ? 14.875 1.39 16.688 1 86 16 THR B O 1
ATOM 2691 N N . GLU B 1 17 ? 16.594 1.974 15.484 1 87.62 17 GLU B N 1
ATOM 2692 C CA . GLU B 1 17 ? 17.391 0.888 16.047 1 87.62 17 GLU B CA 1
ATOM 2693 C C . GLU B 1 17 ? 17.578 1.057 17.547 1 87.62 17 GLU B C 1
ATOM 2695 O O . GLU B 1 17 ? 17.375 0.107 18.312 1 87.62 17 GLU B O 1
ATOM 2700 N N . SER B 1 18 ? 17.844 2.281 18.016 1 90.56 18 SER B N 1
ATOM 2701 C CA . SER B 1 18 ? 18.141 2.561 19.422 1 90.56 18 SER B CA 1
ATOM 2702 C C . SER B 1 18 ? 16.875 2.439 20.266 1 90.56 18 SER B C 1
ATOM 2704 O O . SER B 1 18 ? 16.953 2.35 21.5 1 90.56 18 SER B O 1
ATOM 2706 N N . THR B 1 19 ? 15.758 2.336 19.594 1 92.5 19 THR B N 1
ATOM 2707 C CA . THR B 1 19 ? 14.5 2.299 20.344 1 92.5 19 THR B CA 1
ATOM 2708 C C . THR B 1 19 ? 13.766 0.985 20.094 1 92.5 19 THR B C 1
ATOM 2710 O O . THR B 1 19 ? 12.547 0.913 20.234 1 92.5 19 THR B O 1
ATOM 2713 N N . GLY B 1 20 ? 14.414 -0.012 19.594 1 93.25 20 GLY B N 1
ATOM 2714 C CA . GLY B 1 20 ? 13.812 -1.321 19.391 1 93.25 20 GLY B CA 1
ATOM 2715 C C . GLY B 1 20 ? 12.844 -1.359 18.219 1 93.25 20 GLY B C 1
ATOM 2716 O O . GLY B 1 20 ? 11.828 -2.055 18.281 1 93.25 20 GLY B O 1
ATOM 2717 N N . GLY B 1 21 ? 13.086 -0.516 17.266 1 92.31 21 GLY B N 1
ATOM 2718 C CA . GLY B 1 21 ? 12.25 -0.503 16.062 1 92.31 21 GLY B CA 1
ATOM 2719 C C . GLY B 1 21 ? 11.109 0.495 16.141 1 92.31 21 GLY B C 1
ATOM 2720 O O . GLY B 1 21 ? 10.297 0.59 15.227 1 92.31 21 GLY B O 1
ATOM 2721 N N . ARG B 1 22 ? 11.023 1.27 17.281 1 94.25 22 ARG B N 1
ATOM 2722 C CA . ARG B 1 22 ? 9.922 2.201 17.516 1 94.25 22 ARG B CA 1
ATOM 2723 C C . ARG B 1 22 ? 10.258 3.592 17 1 94.25 22 ARG B C 1
ATOM 2725 O O . ARG B 1 22 ? 11.391 4.059 17.141 1 94.25 22 ARG B O 1
ATOM 2732 N N . PHE B 1 23 ? 9.344 4.238 16.344 1 93.19 23 PHE B N 1
ATOM 2733 C CA . PHE B 1 23 ? 9.43 5.645 15.969 1 93.19 23 PHE B CA 1
ATOM 2734 C C . PHE B 1 23 ? 9.078 6.547 17.141 1 93.19 23 PHE B C 1
ATOM 2736 O O . PHE B 1 23 ? 8 6.434 17.719 1 93.19 23 PHE B O 1
ATOM 2743 N N . VAL B 1 24 ? 10.008 7.477 17.484 1 89.62 24 VAL B N 1
ATOM 2744 C CA . VAL B 1 24 ? 9.805 8.398 18.594 1 89.62 24 VAL B CA 1
ATOM 2745 C C . VAL B 1 24 ? 9.992 9.836 18.125 1 89.62 24 VAL B C 1
ATOM 2747 O O . VAL B 1 24 ? 11.102 10.227 17.734 1 89.62 24 VAL B O 1
ATOM 2750 N N . ARG B 1 25 ? 9.008 10.586 18.234 1 88.19 25 ARG B N 1
ATOM 2751 C CA . ARG B 1 25 ? 9 11.969 17.781 1 88.19 25 ARG B CA 1
ATOM 2752 C C . ARG B 1 25 ? 9.695 12.875 18.797 1 88.19 25 ARG B C 1
ATOM 2754 O O . ARG B 1 25 ? 9.523 12.695 20.016 1 88.19 25 ARG B O 1
ATOM 2761 N N . LYS B 1 26 ? 10.438 13.945 18.359 1 86.56 26 LYS B N 1
ATOM 2762 C CA . LYS B 1 26 ? 11.078 14.938 19.203 1 86.56 26 LYS B CA 1
ATOM 2763 C C . LYS B 1 26 ? 10.211 16.172 19.375 1 86.56 26 LYS B C 1
ATOM 2765 O O . LYS B 1 26 ? 9.5 16.562 18.438 1 86.56 26 LYS B O 1
ATOM 2770 N N . ASP B 1 27 ? 10.367 16.812 20.391 1 87.5 27 ASP B N 1
ATOM 2771 C CA . ASP B 1 27 ? 9.562 17.984 20.703 1 87.5 27 ASP B CA 1
ATOM 2772 C C . ASP B 1 27 ? 10.047 19.203 19.922 1 87.5 27 ASP B C 1
ATOM 2774 O O . ASP B 1 27 ? 11.242 19.359 19.688 1 87.5 27 ASP B O 1
ATOM 2778 N N . SER B 1 28 ? 9.078 20.062 19.641 1 91.06 28 SER B N 1
ATOM 2779 C CA . SER B 1 28 ? 9.398 21.375 19.078 1 91.06 28 SER B CA 1
ATOM 2780 C C . SER B 1 28 ? 10.062 22.281 20.109 1 91.06 28 SER B C 1
ATOM 2782 O O . SER B 1 28 ? 9.867 22.109 21.312 1 91.06 28 SER B O 1
ATOM 2784 N N . GLN B 1 29 ? 10.805 23.297 19.641 1 93.25 29 GLN B N 1
ATOM 2785 C CA . GLN B 1 29 ? 11.641 24.016 20.594 1 93.25 29 GLN B CA 1
ATOM 2786 C C . GLN B 1 29 ? 11.305 25.5 20.625 1 93.25 29 GLN B C 1
ATOM 2788 O O . GLN B 1 29 ? 11.602 26.188 21.594 1 93.25 29 GLN B O 1
ATOM 2793 N N . PHE B 1 30 ? 10.805 26.109 19.547 1 97.31 30 PHE B N 1
ATOM 2794 C CA . PHE B 1 30 ? 10.32 27.484 19.562 1 97.31 30 PHE B CA 1
ATOM 2795 C C . PHE B 1 30 ? 8.898 27.547 20.109 1 97.31 30 PHE B C 1
ATOM 2797 O O . PHE B 1 30 ? 7.965 27.047 19.484 1 97.31 30 PHE B O 1
ATOM 2804 N N . ARG B 1 31 ? 8.711 28.297 21.281 1 98.06 31 ARG B N 1
ATOM 2805 C CA . ARG B 1 31 ? 7.461 28.141 22.016 1 98.06 31 ARG B CA 1
ATOM 2806 C C . ARG B 1 31 ? 6.906 29.5 22.438 1 98.06 31 ARG B C 1
ATOM 2808 O O . ARG B 1 31 ? 6.293 29.609 23.5 1 98.06 31 ARG B O 1
ATOM 2815 N N . ASN B 1 32 ? 7.188 30.578 21.688 1 98.56 32 ASN B N 1
ATOM 2816 C CA . ASN B 1 32 ? 6.539 31.859 21.938 1 98.56 32 ASN B CA 1
ATOM 2817 C C . ASN B 1 32 ? 5.102 31.875 21.422 1 98.56 32 ASN B C 1
ATOM 2819 O O . ASN B 1 32 ? 4.688 30.953 20.703 1 98.56 32 ASN B O 1
ATOM 2823 N N . TRP B 1 33 ? 4.371 32.938 21.812 1 98.69 33 TRP B N 1
ATOM 2824 C CA . TRP B 1 33 ? 2.955 33 21.469 1 98.69 33 TRP B CA 1
ATOM 2825 C C . TRP B 1 33 ? 2.607 34.375 20.922 1 98.69 33 TRP B C 1
ATOM 2827 O O . TRP B 1 33 ? 3.059 35.406 21.453 1 98.69 33 TRP B O 1
ATOM 2837 N N . ILE B 1 34 ? 1.864 34.375 19.859 1 98.88 34 ILE B N 1
ATOM 2838 C CA . ILE B 1 34 ? 1.176 35.625 19.484 1 98.88 34 ILE B CA 1
ATOM 2839 C C . ILE B 1 34 ? 0.005 35.875 20.438 1 98.88 34 ILE B C 1
ATOM 2841 O O . ILE B 1 34 ? -0.824 34.969 20.656 1 98.88 34 ILE B O 1
ATOM 2845 N N . THR B 1 35 ? -0.061 37.062 20.984 1 98.38 35 THR B N 1
ATOM 2846 C CA . THR B 1 35 ? -1.175 37.438 21.844 1 98.38 35 THR B CA 1
ATOM 2847 C C . THR B 1 35 ? -1.778 38.781 21.406 1 98.38 35 THR B C 1
ATOM 2849 O O . THR B 1 35 ? -1.203 39.469 20.562 1 98.38 35 THR B O 1
ATOM 2852 N N . THR B 1 36 ? -2.92 39.094 21.906 1 97.81 36 THR B N 1
ATOM 2853 C CA . THR B 1 36 ? -3.672 40.281 21.5 1 97.81 36 THR B CA 1
ATOM 2854 C C . THR B 1 36 ? -2.885 41.562 21.797 1 97.81 36 THR B C 1
ATOM 2856 O O . THR B 1 36 ? -2.922 42.5 21 1 97.81 36 THR B O 1
ATOM 2859 N N . ASP B 1 37 ? -2.107 41.531 22.938 1 97.19 37 ASP B N 1
ATOM 2860 C CA . ASP B 1 37 ? -1.427 42.75 23.344 1 97.19 37 ASP B CA 1
ATOM 2861 C C . ASP B 1 37 ? 0.089 42.562 23.312 1 97.19 37 ASP B C 1
ATOM 2863 O O . ASP B 1 37 ? 0.833 43.438 23.75 1 97.19 37 ASP B O 1
ATOM 2867 N N . GLY B 1 38 ? 0.522 41.406 22.891 1 97.5 38 GLY B N 1
ATOM 2868 C CA . GLY B 1 38 ? 1.953 41.188 22.797 1 97.5 38 GLY B CA 1
ATOM 2869 C C . GLY B 1 38 ? 2.553 40.656 24.094 1 97.5 38 GLY B C 1
ATOM 2870 O O . GLY B 1 38 ? 3.76 40.406 24.172 1 97.5 38 GLY B O 1
ATOM 2871 N N . ALA B 1 39 ? 1.74 40.406 25.125 1 97.56 39 ALA B N 1
ATOM 2872 C CA . ALA B 1 39 ? 2.207 39.812 26.359 1 97.56 39 ALA B CA 1
ATOM 2873 C C . ALA B 1 39 ? 2.613 38.375 26.156 1 97.56 39 ALA B C 1
ATOM 2875 O O . ALA B 1 39 ? 2.236 37.75 25.156 1 97.56 39 ALA B O 1
ATOM 2876 N N . PRO B 1 40 ? 3.424 37.875 27.047 1 97.19 40 PRO B N 1
ATOM 2877 C CA . PRO B 1 40 ? 3.797 36.469 26.938 1 97.19 40 PRO B CA 1
ATOM 2878 C C . PRO B 1 40 ? 2.592 35.531 27.016 1 97.19 40 PRO B C 1
ATOM 2880 O O . PRO B 1 40 ? 1.646 35.781 27.766 1 97.19 40 PRO B O 1
ATOM 2883 N N . GLY B 1 41 ? 2.631 34.469 26.219 1 96.06 41 GLY B N 1
ATOM 2884 C CA . GLY B 1 41 ? 1.651 33.406 26.344 1 96.06 41 GLY B CA 1
ATOM 2885 C C . GLY B 1 41 ? 1.999 32.406 27.438 1 96.06 41 GLY B C 1
ATOM 2886 O O . GLY B 1 41 ? 2.703 32.719 28.391 1 96.06 41 GLY B O 1
ATOM 2887 N N . PRO B 1 42 ? 1.446 31.156 27.344 1 96.38 42 PRO B N 1
ATOM 2888 C CA . PRO B 1 42 ? 1.737 30.125 28.328 1 96.38 42 PRO B CA 1
ATOM 2889 C C . PRO B 1 42 ? 3.225 29.781 28.406 1 96.38 42 PRO B C 1
ATOM 2891 O O . PRO B 1 42 ? 3.699 29.312 29.453 1 96.38 42 PRO B O 1
ATOM 2894 N N . SER B 1 43 ? 3.947 30.016 27.344 1 97.06 43 SER B N 1
ATOM 2895 C CA . SER B 1 43 ? 5.391 29.812 27.297 1 97.06 43 SER B CA 1
ATOM 2896 C C . SER B 1 43 ? 6.082 30.906 26.484 1 97.06 43 SER B C 1
ATOM 2898 O O . SER B 1 43 ? 5.422 31.688 25.797 1 97.06 43 SER B O 1
ATOM 2900 N N . GLY B 1 44 ? 7.406 30.953 26.625 1 96.56 44 GLY B N 1
ATOM 2901 C CA . GLY B 1 44 ? 8.188 31.891 25.844 1 96.56 44 GLY B CA 1
ATOM 2902 C C . GLY B 1 44 ? 8.141 33.312 26.375 1 96.56 44 GLY B C 1
ATOM 2903 O O . GLY B 1 44 ? 7.793 33.531 27.547 1 96.56 44 GLY B O 1
ATOM 2904 N N . GLU B 1 45 ? 8.578 34.188 25.609 1 96.94 45 GLU B N 1
ATOM 2905 C CA . GLU B 1 45 ? 8.633 35.594 25.984 1 96.94 45 GLU B CA 1
ATOM 2906 C C . GLU B 1 45 ? 7.566 36.406 25.25 1 96.94 45 GLU B C 1
ATOM 2908 O O . GLU B 1 45 ? 6.969 35.938 24.281 1 96.94 45 GLU B O 1
ATOM 2913 N N . GLY B 1 46 ? 7.355 37.594 25.734 1 96.69 46 GLY B N 1
ATOM 2914 C CA . GLY B 1 46 ? 6.41 38.5 25.094 1 96.69 46 GLY B CA 1
ATOM 2915 C C . GLY B 1 46 ? 7.004 39.25 23.906 1 96.69 46 GLY B C 1
ATOM 2916 O O . GLY B 1 46 ? 8.156 39 23.531 1 96.69 46 GLY B O 1
ATOM 2917 N N . GLY B 1 47 ? 6.125 40.031 23.25 1 97.75 47 GLY B N 1
ATOM 2918 C CA . GLY B 1 47 ? 6.598 40.875 22.172 1 97.75 47 GLY B CA 1
ATOM 2919 C C . GLY B 1 47 ? 5.996 40.5 20.828 1 97.75 47 GLY B C 1
ATOM 2920 O O . GLY B 1 47 ? 6.383 41.062 19.797 1 97.75 47 GLY B O 1
ATOM 2921 N N . PHE B 1 48 ? 5.098 39.656 20.906 1 98.69 48 PHE B N 1
ATOM 2922 C CA . PHE B 1 48 ? 4.484 39.188 19.656 1 98.69 48 PHE B CA 1
ATOM 2923 C C . PHE B 1 48 ? 3 39.531 19.625 1 98.69 48 PHE B C 1
ATOM 2925 O O . PHE B 1 48 ? 2.15 38.656 19.734 1 98.69 48 PHE B O 1
ATOM 2932 N N . LYS B 1 49 ? 2.75 40.781 19.391 1 98.69 49 LYS B N 1
ATOM 2933 C CA . LYS B 1 49 ? 1.377 41.281 19.328 1 98.69 49 LYS B CA 1
ATOM 2934 C C . LYS B 1 49 ? 0.718 40.906 18 1 98.69 49 LYS B C 1
ATOM 2936 O O . LYS B 1 49 ? 1.352 40.969 16.953 1 98.69 49 LYS B O 1
ATOM 2941 N N . ALA B 1 50 ? -0.537 40.531 18.062 1 98.75 50 ALA B N 1
ATOM 2942 C CA . ALA B 1 50 ? -1.289 40.281 16.844 1 98.75 50 ALA B CA 1
ATOM 2943 C C . ALA B 1 50 ? -1.427 41.531 15.992 1 98.75 50 ALA B C 1
ATOM 2945 O O . ALA B 1 50 ? -1.953 42.531 16.453 1 98.75 50 ALA B O 1
ATOM 2946 N N . GLU B 1 51 ? -0.93 41.438 14.836 1 98.5 51 GLU B N 1
ATOM 2947 C CA . GLU B 1 51 ? -0.975 42.531 13.883 1 98.5 51 GLU B CA 1
ATOM 2948 C C . GLU B 1 51 ? -1.062 42.031 12.453 1 98.5 51 GLU B C 1
ATOM 2950 O O . GLU B 1 51 ? -0.353 41.094 12.078 1 98.5 51 GLU B O 1
ATOM 2955 N N . PRO B 1 52 ? -1.983 42.656 11.703 1 98.19 52 PRO B N 1
ATOM 2956 C CA . PRO B 1 52 ? -2.064 42.219 10.312 1 98.19 52 PRO B CA 1
ATOM 2957 C C . PRO B 1 52 ? -0.759 42.438 9.547 1 98.19 52 PRO B C 1
ATOM 2959 O O . PRO B 1 52 ? -0.139 43.5 9.672 1 98.19 52 PRO B O 1
ATOM 2962 N N . GLY B 1 53 ? -0.374 41.344 8.805 1 98.31 53 GLY B N 1
ATOM 2963 C CA . GLY B 1 53 ? 0.759 41.5 7.902 1 98.31 53 GLY B CA 1
ATOM 2964 C C . GLY B 1 53 ? 2.094 41.25 8.578 1 98.31 53 GLY B C 1
ATOM 2965 O O . GLY B 1 53 ? 3.127 41.156 7.914 1 98.31 53 GLY B O 1
ATOM 2966 N N . ARG B 1 54 ? 2.102 41.062 9.836 1 98.62 54 ARG B N 1
ATOM 2967 C CA . ARG B 1 54 ? 3.344 40.969 10.594 1 98.62 54 ARG B CA 1
ATOM 2968 C C . ARG B 1 54 ? 3.896 39.531 10.555 1 98.62 54 ARG B C 1
ATOM 2970 O O . ARG B 1 54 ? 5.113 39.344 10.523 1 98.62 54 ARG B O 1
ATOM 2977 N N . TYR B 1 55 ? 3.057 38.562 10.5 1 98.88 55 TYR B N 1
ATOM 2978 C CA . TYR B 1 55 ? 3.482 37.188 10.688 1 98.88 55 TYR B CA 1
ATOM 2979 C C . TYR B 1 55 ? 3.426 36.406 9.375 1 98.88 55 TYR B C 1
ATOM 2981 O O . TYR B 1 55 ? 2.727 36.812 8.438 1 98.88 55 TYR B O 1
ATOM 2989 N N . HIS B 1 56 ? 4.234 35.375 9.297 1 98.94 56 HIS B N 1
ATOM 2990 C CA . HIS B 1 56 ? 4.383 34.5 8.156 1 98.94 56 HIS B CA 1
ATOM 2991 C C . HIS B 1 56 ? 4.41 33.031 8.586 1 98.94 56 HIS B C 1
ATOM 2993 O O . HIS B 1 56 ? 4.996 32.688 9.625 1 98.94 56 HIS B O 1
ATOM 2999 N N . LEU B 1 57 ? 3.717 32.25 7.863 1 98.94 57 LEU B N 1
ATOM 3000 C CA . LEU B 1 57 ? 3.617 30.828 8.195 1 98.94 57 LEU B CA 1
ATOM 3001 C C . LEU B 1 57 ? 4.266 29.953 7.113 1 98.94 57 LEU B C 1
ATOM 3003 O O . LEU B 1 57 ? 3.871 30.031 5.949 1 98.94 57 LEU B O 1
ATOM 3007 N N . TYR B 1 58 ? 5.375 29.203 7.43 1 98.94 58 TYR B N 1
ATOM 3008 C CA . TYR B 1 58 ? 5.961 28.188 6.555 1 98.94 58 TYR B CA 1
ATOM 3009 C C . TYR B 1 58 ? 5.273 26.844 6.73 1 98.94 58 TYR B C 1
ATOM 3011 O O . TYR B 1 58 ? 5.168 26.328 7.852 1 98.94 58 TYR B O 1
ATOM 3019 N N . VAL B 1 59 ? 4.793 26.234 5.625 1 98.94 59 VAL B N 1
ATOM 3020 C CA . VAL B 1 59 ? 4.039 25 5.734 1 98.94 59 VAL B CA 1
ATOM 3021 C C . VAL B 1 59 ? 4.434 24.047 4.602 1 98.94 59 VAL B C 1
ATOM 3023 O O . VAL B 1 59 ? 5.113 24.453 3.654 1 98.94 59 VAL B O 1
ATOM 3026 N N . SER B 1 60 ? 4.207 22.844 4.812 1 98.81 60 SER B N 1
ATOM 3027 C CA . SER B 1 60 ? 4.051 21.844 3.764 1 98.81 60 SER B CA 1
ATOM 3028 C C . SER B 1 60 ? 2.59 21.453 3.594 1 98.81 60 SER B C 1
ATOM 3030 O O . SER B 1 60 ? 1.89 21.203 4.578 1 98.81 60 SER B O 1
ATOM 3032 N N . LEU B 1 61 ? 2.133 21.344 2.363 1 98.75 61 LEU B N 1
ATOM 3033 C CA . LEU B 1 61 ? 0.756 20.922 2.123 1 98.75 61 LEU B CA 1
ATOM 3034 C C . LEU B 1 61 ? 0.588 19.438 2.379 1 98.75 61 LEU B C 1
ATOM 3036 O O . LEU B 1 61 ? -0.537 18.938 2.484 1 98.75 61 LEU B O 1
ATOM 3040 N N . ALA B 1 62 ? 1.665 18.734 2.514 1 98.38 62 ALA B N 1
ATOM 3041 C CA . ALA B 1 62 ? 1.619 17.297 2.77 1 98.38 62 ALA B CA 1
ATOM 3042 C C . ALA B 1 62 ? 1.505 17.016 4.262 1 98.38 62 ALA B C 1
ATOM 3044 O O . ALA B 1 62 ? 1.034 15.945 4.66 1 98.38 62 ALA B O 1
ATOM 3045 N N . CYS B 1 63 ? 2.014 17.891 5.098 1 98.44 63 CYS B N 1
ATOM 3046 C CA . CYS B 1 63 ? 2.176 17.672 6.527 1 98.44 63 CYS B CA 1
ATOM 3047 C C . CYS B 1 63 ? 0.856 17.859 7.266 1 98.44 63 CYS B C 1
ATOM 3049 O O . CYS B 1 63 ? 0.273 18.938 7.23 1 98.44 63 CYS B O 1
ATOM 3051 N N . PRO B 1 64 ? 0.413 16.828 7.957 1 98.62 64 PRO B N 1
ATOM 3052 C CA . PRO B 1 64 ? -0.869 16.969 8.648 1 98.62 64 PRO B CA 1
ATOM 3053 C C . PRO B 1 64 ? -0.815 17.984 9.781 1 98.62 64 PRO B C 1
ATOM 3055 O O . PRO B 1 64 ? -1.835 18.594 10.125 1 98.62 64 PRO B O 1
ATOM 3058 N N . TRP B 1 65 ? 0.338 18.219 10.359 1 98.56 65 TRP B N 1
ATOM 3059 C CA . TRP B 1 65 ? 0.482 19.219 11.414 1 98.56 65 TRP B CA 1
ATOM 3060 C C . TRP B 1 65 ? 0.357 20.625 10.836 1 98.56 65 TRP B C 1
ATOM 3062 O O . TRP B 1 65 ? -0.312 21.484 11.422 1 98.56 65 TRP B O 1
ATOM 3072 N N . ALA B 1 66 ? 0.944 20.812 9.711 1 98.81 66 ALA B N 1
ATOM 3073 C CA . ALA B 1 66 ? 0.813 22.094 9.039 1 98.81 66 ALA B CA 1
ATOM 3074 C C . ALA B 1 66 ? -0.621 22.328 8.562 1 98.81 66 ALA B C 1
ATOM 3076 O O . ALA B 1 66 ? -1.109 23.453 8.578 1 98.81 66 ALA B O 1
ATOM 3077 N N . SER B 1 67 ? -1.263 21.234 8.133 1 98.75 67 SER B N 1
ATOM 3078 C CA . SER B 1 67 ? -2.641 21.328 7.66 1 98.75 67 SER B CA 1
ATOM 3079 C C . SER B 1 67 ? -3.559 21.891 8.742 1 98.75 67 SER B C 1
ATOM 3081 O O . SER B 1 67 ? -4.496 22.625 8.438 1 98.75 67 SER B O 1
ATOM 3083 N N . ARG B 1 68 ? -3.287 21.578 9.992 1 98.62 68 ARG B N 1
ATOM 3084 C CA .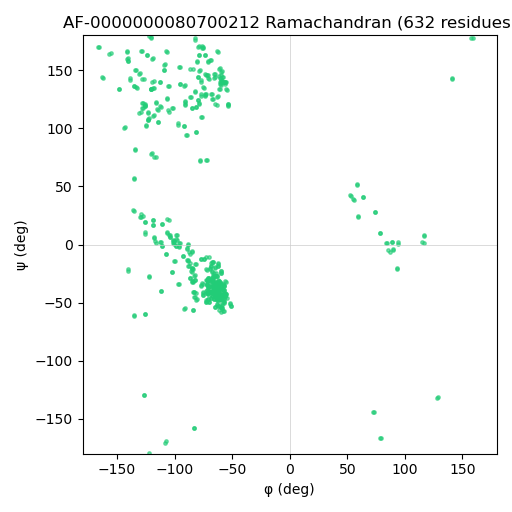 ARG B 1 68 ? -4.059 22.109 11.109 1 98.62 68 ARG B CA 1
ATOM 3085 C C . ARG B 1 68 ? -4.031 23.625 11.133 1 98.62 68 ARG B C 1
ATOM 3087 O O . ARG B 1 68 ? -5.066 24.266 11.336 1 98.62 68 ARG B O 1
ATOM 3094 N N . THR B 1 69 ? -2.877 24.156 10.93 1 98.88 69 THR B N 1
ATOM 3095 C CA . THR B 1 69 ? -2.703 25.609 10.992 1 98.88 69 THR B CA 1
ATOM 3096 C C . THR B 1 69 ? -3.338 26.281 9.781 1 98.88 69 THR B C 1
ATOM 3098 O O . THR B 1 69 ? -3.92 27.359 9.898 1 98.88 69 THR B O 1
ATOM 3101 N N . LEU B 1 70 ? -3.279 25.594 8.664 1 98.88 70 LEU B N 1
ATOM 3102 C CA . LEU B 1 70 ? -3.926 26.125 7.469 1 98.88 70 LEU B CA 1
ATOM 3103 C C . LEU B 1 70 ? -5.441 26.141 7.637 1 98.88 70 LEU B C 1
ATOM 3105 O O . LEU B 1 70 ? -6.102 27.094 7.191 1 98.88 70 LEU B O 1
ATOM 3109 N N . MET B 1 71 ? -5.969 25.109 8.242 1 98.81 71 MET B N 1
ATOM 3110 C CA . MET B 1 71 ? -7.41 25.062 8.469 1 98.81 71 MET B CA 1
ATOM 3111 C C . MET B 1 71 ? -7.867 26.219 9.336 1 98.81 71 MET B C 1
ATOM 3113 O O . MET B 1 71 ? -8.836 26.906 9.008 1 98.81 71 MET B O 1
ATOM 3117 N N . LEU B 1 72 ? -7.148 26.516 10.43 1 98.75 72 LEU B N 1
ATOM 3118 C CA . LEU B 1 72 ? -7.551 27.609 11.312 1 98.75 72 LEU B CA 1
ATOM 3119 C C . LEU B 1 72 ? -7.348 28.953 10.633 1 98.75 72 LEU B C 1
ATOM 3121 O O . LEU B 1 72 ? -8.125 29.891 10.852 1 98.75 72 LEU B O 1
ATOM 3125 N N . ARG B 1 73 ? -6.277 29.062 9.859 1 98.88 73 ARG B N 1
ATOM 3126 C CA . ARG B 1 73 ? -6.078 30.281 9.086 1 98.88 73 ARG B CA 1
ATOM 3127 C C . ARG B 1 73 ? -7.277 30.562 8.188 1 98.88 73 ARG B C 1
ATOM 3129 O O . ARG B 1 73 ? -7.715 31.703 8.062 1 98.88 73 ARG B O 1
ATOM 3136 N N . LYS B 1 74 ? -7.793 29.484 7.574 1 98.69 74 LYS B N 1
ATOM 3137 C CA . LYS B 1 74 ? -8.945 29.594 6.691 1 98.69 74 LYS B CA 1
ATOM 3138 C C . LYS B 1 74 ? -10.219 29.906 7.484 1 98.69 74 LYS B C 1
ATOM 3140 O O . LYS B 1 74 ? -10.961 30.828 7.148 1 98.69 74 LYS B O 1
ATOM 3145 N N . LEU B 1 75 ? -10.492 29.156 8.555 1 98.56 75 LEU B N 1
ATOM 3146 C CA . LEU B 1 75 ? -11.711 29.25 9.344 1 98.56 75 LEU B CA 1
ATOM 3147 C C . LEU B 1 75 ? -11.82 30.625 10 1 98.56 75 LEU B C 1
ATOM 3149 O O . LEU B 1 75 ? -12.922 31.172 10.125 1 98.56 75 LEU B O 1
ATOM 3153 N N . LYS B 1 76 ? -10.648 31.25 10.367 1 98.69 76 LYS B N 1
ATOM 3154 C CA . LYS B 1 76 ? -10.641 32.531 11.07 1 98.69 76 LYS B CA 1
ATOM 3155 C C . LYS B 1 76 ? -10.398 33.688 10.102 1 98.69 76 LYS B C 1
ATOM 3157 O O . LYS B 1 76 ? -10.266 34.844 10.523 1 98.69 76 LYS B O 1
ATOM 3162 N N . GLY B 1 77 ? -10.336 33.312 8.758 1 98.38 77 GLY B N 1
ATOM 3163 C CA . GLY B 1 77 ? -10.203 34.344 7.746 1 98.38 77 GLY B CA 1
ATOM 3164 C C . GLY B 1 77 ? -8.906 35.125 7.848 1 98.38 77 GLY B C 1
ATOM 3165 O O . GLY B 1 77 ? -8.898 36.344 7.715 1 98.38 77 GLY B O 1
ATOM 3166 N N . LEU B 1 78 ? -7.801 34.469 8.125 1 98.75 78 LEU B N 1
ATOM 3167 C CA . LEU B 1 78 ? -6.547 35.156 8.43 1 98.75 78 LEU B CA 1
ATOM 3168 C C . LEU B 1 78 ? -5.648 35.219 7.199 1 98.75 78 LEU B C 1
ATOM 3170 O O . LEU B 1 78 ? -4.48 35.594 7.293 1 98.75 78 LEU B O 1
ATOM 3174 N N . GLU B 1 79 ? -6.121 34.844 6.047 1 98.25 79 GLU B N 1
ATOM 3175 C CA . GLU B 1 79 ? -5.309 34.688 4.848 1 98.25 79 GLU B CA 1
ATOM 3176 C C . GLU B 1 79 ? -4.66 36 4.434 1 98.25 79 GLU B C 1
ATOM 3178 O O . GLU B 1 79 ? -3.533 36 3.939 1 98.25 79 GLU B O 1
ATOM 3183 N N . ASP B 1 80 ? -5.32 37.094 4.711 1 97.62 80 ASP B N 1
ATOM 3184 C CA . ASP B 1 80 ? -4.77 38.406 4.348 1 97.62 80 ASP B CA 1
ATOM 3185 C C . ASP B 1 80 ? -3.848 38.938 5.445 1 97.62 80 ASP B C 1
ATOM 3187 O O . ASP B 1 80 ? -3.08 39.875 5.219 1 97.62 80 ASP B O 1
ATOM 3191 N N . MET B 1 81 ? -3.91 38.375 6.633 1 98.38 81 MET B N 1
ATOM 3192 C CA . MET B 1 81 ? -3.143 38.875 7.77 1 98.38 81 MET B CA 1
ATOM 3193 C C . MET B 1 81 ? -1.842 38.094 7.93 1 98.38 81 MET B C 1
ATOM 3195 O O . MET B 1 81 ? -0.853 38.625 8.438 1 98.38 81 MET B O 1
ATOM 3199 N N . ILE B 1 82 ? -1.901 36.844 7.613 1 98.81 82 ILE B N 1
ATOM 3200 C CA . ILE B 1 82 ? -0.76 35.969 7.781 1 98.81 82 ILE B CA 1
ATOM 3201 C C . ILE B 1 82 ? -0.396 35.312 6.438 1 98.81 82 ILE B C 1
ATOM 3203 O O . ILE B 1 82 ? -1.124 34.469 5.926 1 98.81 82 ILE B O 1
ATOM 3207 N N . SER B 1 83 ? 0.714 35.75 5.82 1 98.81 83 SER B N 1
ATOM 3208 C CA . SER B 1 83 ? 1.182 35.188 4.559 1 98.81 83 SER B CA 1
ATOM 3209 C C . SER B 1 83 ? 1.795 33.812 4.77 1 98.81 83 SER B C 1
ATOM 3211 O O . SER B 1 83 ? 2.094 33.406 5.902 1 98.81 83 SER B O 1
ATOM 3213 N N . ILE B 1 84 ? 1.946 33.031 3.682 1 98.88 84 ILE B N 1
ATOM 3214 C CA . ILE B 1 84 ? 2.471 31.672 3.848 1 98.88 84 ILE B CA 1
ATOM 3215 C C . ILE B 1 84 ? 3.549 31.406 2.799 1 98.88 84 ILE B C 1
ATOM 3217 O O . ILE B 1 84 ? 3.58 32.062 1.752 1 98.88 84 ILE B O 1
ATOM 3221 N N . SER B 1 85 ? 4.469 30.625 3.076 1 98.94 85 SER B N 1
ATOM 3222 C CA . SER B 1 85 ? 5.332 29.891 2.148 1 98.94 85 SER B CA 1
ATOM 3223 C C . SER B 1 85 ? 5.074 28.391 2.213 1 98.94 85 SER B C 1
ATOM 3225 O O . SER B 1 85 ? 4.789 27.859 3.283 1 98.94 85 SER B O 1
ATOM 3227 N N . ILE B 1 86 ? 5.086 27.766 1.067 1 98.94 86 ILE B N 1
ATOM 3228 C CA . ILE B 1 86 ? 4.844 26.328 0.931 1 98.94 86 ILE B CA 1
ATOM 3229 C C . ILE B 1 86 ? 6.098 25.641 0.391 1 98.94 86 ILE B C 1
ATOM 3231 O O . ILE B 1 86 ? 6.605 26.016 -0.671 1 98.94 86 ILE B O 1
ATOM 3235 N N . VAL B 1 87 ? 6.629 24.703 1.076 1 98.88 87 VAL B N 1
ATOM 3236 C CA . VAL B 1 87 ? 7.84 24 0.685 1 98.88 87 VAL B CA 1
ATOM 3237 C C . VAL B 1 87 ? 7.512 22.953 -0.385 1 98.88 87 VAL B C 1
ATOM 3239 O O . VAL B 1 87 ? 6.344 22.609 -0.577 1 98.88 87 VAL B O 1
ATOM 3242 N N . ASN B 1 88 ? 8.555 22.531 -1.035 1 98.81 88 ASN B N 1
ATOM 3243 C CA . ASN B 1 88 ? 8.469 21.438 -2.004 1 98.81 88 ASN B CA 1
ATOM 3244 C C . ASN B 1 88 ? 7.961 20.156 -1.359 1 98.81 88 ASN B C 1
ATOM 3246 O O . ASN B 1 88 ? 8.352 19.828 -0.238 1 98.81 88 ASN B O 1
ATOM 3250 N N . PRO B 1 89 ? 7.066 19.391 -2.059 1 98.56 89 PRO B N 1
ATOM 3251 C CA . PRO B 1 89 ? 6.559 18.156 -1.435 1 98.56 89 PRO B CA 1
ATOM 3252 C C . PRO B 1 89 ? 7.645 17.094 -1.257 1 98.56 89 PRO B C 1
ATOM 3254 O O . PRO B 1 89 ? 7.539 16.25 -0.37 1 98.56 89 PRO B O 1
ATOM 3257 N N . ILE B 1 90 ? 8.656 17.109 -2.096 1 98.19 90 ILE B N 1
ATOM 3258 C CA . ILE B 1 90 ? 9.719 16.109 -1.998 1 98.19 90 ILE B CA 1
ATOM 3259 C C . ILE B 1 90 ? 10.758 16.578 -0.975 1 98.19 90 ILE B C 1
ATOM 3261 O O . ILE B 1 90 ? 11.336 17.656 -1.108 1 98.19 90 ILE B O 1
ATOM 3265 N N . MET B 1 91 ? 10.922 15.859 0.038 1 97.56 91 MET B N 1
ATOM 3266 C CA . MET B 1 91 ? 11.867 16.109 1.116 1 97.56 91 MET B CA 1
ATOM 3267 C C . MET B 1 91 ? 12.945 15.031 1.157 1 97.56 91 MET B C 1
ATOM 3269 O O . MET B 1 91 ? 12.688 13.906 1.579 1 97.56 91 MET B O 1
ATOM 3273 N N . LEU B 1 92 ? 14.117 15.266 0.747 1 96.12 92 LEU B N 1
ATOM 3274 C CA . LEU B 1 92 ? 15.219 14.305 0.668 1 96.12 92 LEU B CA 1
ATOM 3275 C C . LEU B 1 92 ? 16.453 14.828 1.394 1 96.12 92 LEU B C 1
ATOM 3277 O O . LEU B 1 92 ? 16.375 15.234 2.555 1 96.12 92 LEU B O 1
ATOM 3281 N N . GLU B 1 93 ? 17.578 14.852 0.868 1 96.38 93 GLU B N 1
ATOM 3282 C CA . GLU B 1 93 ? 18.859 15.039 1.548 1 96.38 93 GLU B CA 1
ATOM 3283 C C . GLU B 1 93 ? 18.969 16.453 2.115 1 96.38 93 GLU B C 1
ATOM 3285 O O . GLU B 1 93 ? 19.719 16.672 3.076 1 96.38 93 GLU B O 1
ATOM 3290 N N . ASN B 1 94 ? 18.266 17.406 1.62 1 97.19 94 ASN B N 1
ATOM 3291 C CA . ASN B 1 94 ? 18.359 18.781 2.096 1 97.19 94 ASN B CA 1
ATOM 3292 C C . ASN B 1 94 ? 17.172 19.156 2.965 1 97.19 94 ASN B C 1
ATOM 3294 O O . ASN B 1 94 ? 16.984 20.328 3.301 1 97.19 94 ASN B O 1
ATOM 3298 N N . GLY B 1 95 ? 16.344 18.156 3.254 1 97.38 95 GLY B N 1
ATOM 3299 C CA . GLY B 1 95 ? 15.141 18.438 4.012 1 97.38 95 GLY B CA 1
ATOM 3300 C C . GLY B 1 95 ? 14.086 19.172 3.201 1 97.38 95 GLY B C 1
ATOM 3301 O O . GLY B 1 95 ? 13.891 18.875 2.02 1 97.38 95 GLY B O 1
ATOM 3302 N N . TRP B 1 96 ? 13.391 20.047 3.865 1 98.5 96 TRP B N 1
ATOM 3303 C CA . TRP B 1 96 ? 12.391 20.875 3.197 1 98.5 96 TRP B CA 1
ATOM 3304 C C . TRP B 1 96 ? 13.055 21.953 2.346 1 98.5 96 TRP B C 1
ATOM 3306 O O . TRP B 1 96 ? 13.938 22.656 2.82 1 98.5 96 TRP B O 1
ATOM 3316 N N . THR B 1 97 ? 12.633 22.031 1.098 1 98.75 97 THR B N 1
ATOM 3317 C CA . THR B 1 97 ? 13.211 23.016 0.183 1 98.75 97 THR B CA 1
ATOM 3318 C C . THR B 1 97 ? 12.125 23.906 -0.409 1 98.75 97 THR B C 1
ATOM 3320 O O . THR B 1 97 ? 10.938 23.578 -0.333 1 98.75 97 THR B O 1
ATOM 3323 N N . PHE B 1 98 ? 12.547 25 -0.944 1 98.88 98 PHE B N 1
ATOM 3324 C CA . PHE B 1 98 ? 11.641 25.891 -1.654 1 98.88 98 PHE B CA 1
ATOM 3325 C C . PHE B 1 98 ? 11.844 25.781 -3.16 1 98.88 98 PHE B C 1
ATOM 3327 O O . PHE B 1 98 ? 11.539 26.719 -3.9 1 98.88 98 PHE B O 1
ATOM 3334 N N . ALA B 1 99 ? 12.43 24.672 -3.611 1 98.56 99 ALA B N 1
ATOM 3335 C CA . ALA B 1 99 ? 12.578 24.438 -5.047 1 98.56 99 ALA B CA 1
ATOM 3336 C C . ALA B 1 99 ? 11.227 24.453 -5.75 1 98.56 99 ALA B C 1
ATOM 3338 O O . ALA B 1 99 ? 10.227 23.984 -5.203 1 98.56 99 ALA B O 1
ATOM 3339 N N . PRO B 1 100 ? 11.172 24.969 -6.961 1 98.31 100 PRO B N 1
ATOM 3340 C CA . PRO B 1 100 ? 9.898 25.109 -7.664 1 98.31 100 PRO B CA 1
ATOM 3341 C C . PRO B 1 100 ? 9.188 23.781 -7.883 1 98.31 100 PRO B C 1
ATOM 3343 O O . PRO B 1 100 ? 9.836 22.766 -8.156 1 98.31 100 PRO B O 1
ATOM 3346 N N . ASP B 1 101 ? 7.934 23.719 -7.688 1 98.25 101 ASP B N 1
ATOM 3347 C CA . ASP B 1 101 ? 6.98 22.656 -7.953 1 98.25 101 ASP B CA 1
ATOM 3348 C C . ASP B 1 101 ? 5.543 23.156 -7.871 1 98.25 101 ASP B C 1
ATOM 3350 O O . ASP B 1 101 ? 5.312 24.328 -7.539 1 98.25 101 ASP B O 1
ATOM 3354 N N . GLN B 1 102 ? 4.637 22.281 -8.312 1 98 102 GLN B N 1
ATOM 3355 C CA . GLN B 1 102 ? 3.229 22.641 -8.227 1 98 102 GLN B CA 1
ATOM 3356 C C . GLN B 1 102 ? 2.852 23.047 -6.809 1 98 102 GLN B C 1
ATOM 3358 O O . GLN B 1 102 ? 3.109 22.312 -5.855 1 98 102 GLN B O 1
ATOM 3363 N N . GLY B 1 103 ? 2.359 24.266 -6.609 1 98.12 103 GLY B N 1
ATOM 3364 C CA . GLY B 1 103 ? 1.798 24.688 -5.336 1 98.12 103 GLY B CA 1
ATOM 3365 C C . GLY B 1 103 ? 2.828 25.297 -4.402 1 98.12 103 GLY B C 1
ATOM 3366 O O . GLY B 1 103 ? 2.48 25.844 -3.354 1 98.12 103 GLY B O 1
ATOM 3367 N N . VAL B 1 104 ? 4.129 25.328 -4.75 1 98.81 104 VAL B N 1
ATOM 3368 C CA . VAL B 1 104 ? 5.184 25.859 -3.891 1 98.81 104 VAL B CA 1
ATOM 3369 C C . VAL B 1 104 ? 5.129 27.391 -3.875 1 98.81 104 VAL B C 1
ATOM 3371 O O . VAL B 1 104 ? 4.918 28.016 -4.914 1 98.81 104 VAL B O 1
ATOM 3374 N N . ILE B 1 105 ? 5.238 27.938 -2.744 1 98.88 105 ILE B N 1
ATOM 3375 C CA . ILE B 1 105 ? 5.41 29.375 -2.547 1 98.88 105 ILE B CA 1
ATOM 3376 C C . ILE B 1 105 ? 6.746 29.656 -1.867 1 98.88 105 ILE B C 1
ATOM 3378 O O . ILE B 1 105 ? 6.945 29.297 -0.703 1 98.88 105 ILE B O 1
ATOM 3382 N N . PRO B 1 106 ? 7.656 30.234 -2.541 1 98.69 106 PRO B N 1
ATOM 3383 C CA . PRO B 1 106 ? 8.984 30.469 -1.979 1 98.69 106 PRO B CA 1
ATOM 3384 C C . PRO B 1 106 ? 8.961 31.406 -0.772 1 98.69 106 PRO B C 1
ATOM 3386 O O . PRO B 1 106 ? 7.934 32.031 -0.493 1 98.69 106 PRO B O 1
ATOM 3389 N N . ASP B 1 107 ? 10.062 31.438 -0.057 1 98.62 107 ASP B N 1
ATOM 3390 C CA . ASP B 1 107 ? 10.227 32.312 1.101 1 98.62 107 ASP B CA 1
ATOM 3391 C C . ASP B 1 107 ? 10.492 33.75 0.667 1 98.62 107 ASP B C 1
ATOM 3393 O O . ASP B 1 107 ? 11.586 34.062 0.196 1 98.62 107 ASP B O 1
ATOM 3397 N N . PRO B 1 108 ? 9.562 34.625 0.87 1 98.25 108 PRO B N 1
ATOM 3398 C CA . PRO B 1 108 ? 9.773 36 0.454 1 98.25 108 PRO B CA 1
ATOM 3399 C C . PRO B 1 108 ? 10.523 36.844 1.498 1 98.25 108 PRO B C 1
ATOM 3401 O O . PRO B 1 108 ? 10.797 38 1.279 1 98.25 108 PRO B O 1
ATOM 3404 N N . ILE B 1 109 ? 10.75 36.25 2.611 1 98.25 109 ILE B N 1
ATOM 3405 C CA . ILE B 1 109 ? 11.297 37 3.732 1 98.25 109 ILE B CA 1
ATOM 3406 C C . ILE B 1 109 ? 12.82 36.938 3.725 1 98.25 109 ILE B C 1
ATOM 3408 O O . ILE B 1 109 ? 13.5 37.938 3.635 1 98.25 109 ILE B O 1
ATOM 3412 N N . LEU B 1 110 ? 13.328 35.688 3.709 1 98.31 110 LEU B N 1
ATOM 3413 C CA . LEU B 1 110 ? 14.766 35.469 3.773 1 98.31 110 LEU B CA 1
ATOM 3414 C C . LEU B 1 110 ? 15.305 35 2.422 1 98.31 110 LEU B C 1
ATOM 3416 O O . LEU B 1 110 ? 16.516 34.906 2.24 1 98.31 110 LEU B O 1
ATOM 3420 N N . ASP B 1 111 ? 14.43 34.719 1.525 1 98.44 111 ASP B N 1
ATOM 3421 C CA . ASP B 1 111 ? 14.812 34.125 0.251 1 98.44 111 ASP B CA 1
ATOM 3422 C C . ASP B 1 111 ? 15.594 32.812 0.468 1 98.44 111 ASP B C 1
ATOM 3424 O O . ASP B 1 111 ?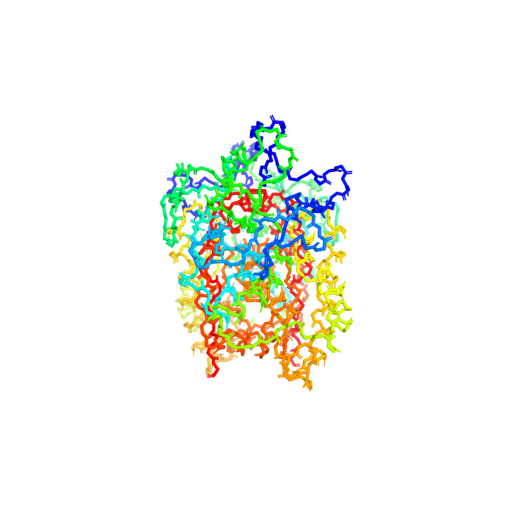 16.656 32.625 -0.128 1 98.44 111 ASP B O 1
ATOM 3428 N N . ALA B 1 112 ? 15.164 32.062 1.444 1 98.69 112 ALA B N 1
ATOM 3429 C CA . ALA B 1 112 ? 15.836 30.797 1.795 1 98.69 112 ALA B CA 1
ATOM 3430 C C . ALA B 1 112 ? 15.602 29.734 0.725 1 98.69 112 ALA B C 1
ATOM 3432 O O . ALA B 1 112 ? 14.523 29.656 0.139 1 98.69 112 ALA B O 1
ATOM 3433 N N . ASP B 1 113 ? 16.625 28.906 0.467 1 98.62 113 ASP B N 1
ATOM 3434 C CA . ASP B 1 113 ? 16.5 27.75 -0.405 1 98.62 113 ASP B CA 1
ATOM 3435 C C . ASP B 1 113 ? 15.961 26.547 0.363 1 98.62 113 ASP B C 1
ATOM 3437 O O . ASP B 1 113 ? 15.281 25.688 -0.208 1 98.62 113 ASP B O 1
ATOM 3441 N N . PHE B 1 114 ? 16.328 26.547 1.605 1 98.69 114 PHE B N 1
ATOM 3442 C CA . PHE B 1 114 ? 15.984 25.438 2.49 1 98.69 114 PHE B CA 1
ATOM 3443 C C . PHE B 1 114 ? 15.367 25.938 3.787 1 98.69 114 PHE B C 1
ATOM 3445 O O . PHE B 1 114 ? 15.773 26.984 4.305 1 98.69 114 PHE B O 1
ATOM 3452 N N . LEU B 1 115 ? 14.461 25.141 4.309 1 98.75 115 LEU B N 1
ATOM 3453 C CA . LEU B 1 115 ? 13.773 25.562 5.52 1 98.75 115 LEU B CA 1
ATOM 3454 C C . LEU B 1 115 ? 14.75 25.656 6.691 1 98.75 115 LEU B C 1
ATOM 3456 O O . LEU B 1 115 ? 14.586 26.516 7.57 1 98.75 115 LEU B O 1
ATOM 3460 N N . HIS B 1 116 ? 15.797 24.75 6.727 1 98.44 116 HIS B N 1
ATOM 3461 C CA . HIS B 1 116 ? 16.719 24.781 7.859 1 98.44 116 HIS B CA 1
ATOM 3462 C C . HIS B 1 116 ? 17.453 26.109 7.941 1 98.44 116 HIS B C 1
ATOM 3464 O O . HIS B 1 116 ? 17.984 26.469 9 1 98.44 116 HIS B O 1
ATOM 3470 N N . GLN B 1 117 ? 17.484 26.891 6.824 1 98.75 117 GLN B N 1
ATOM 3471 C CA . GLN B 1 117 ? 18.094 28.219 6.836 1 98.75 117 GLN B CA 1
ATOM 3472 C C . GLN B 1 117 ? 17.234 29.219 7.625 1 98.75 117 GLN B C 1
ATOM 3474 O O . GLN B 1 117 ? 17.766 30.156 8.219 1 98.75 117 GLN B O 1
ATOM 3479 N N . VAL B 1 118 ? 15.914 29.031 7.629 1 98.81 118 VAL B N 1
ATOM 3480 C CA . VAL B 1 118 ? 15.016 29.844 8.453 1 98.81 118 VAL B CA 1
ATOM 3481 C C . VAL B 1 118 ? 15.297 29.578 9.93 1 98.81 118 VAL B C 1
ATOM 3483 O O . VAL B 1 118 ? 15.344 30.516 10.734 1 98.81 118 VAL B O 1
ATOM 3486 N N . TYR B 1 119 ? 15.547 28.328 10.297 1 98.69 119 TYR B N 1
ATOM 3487 C CA . TYR B 1 119 ? 15.852 27.953 11.672 1 98.69 119 TYR B CA 1
ATOM 3488 C C . TYR B 1 119 ? 17.172 28.562 12.125 1 98.69 119 TYR B C 1
ATOM 3490 O O . TYR B 1 119 ? 17.266 29.141 13.211 1 98.69 119 TYR B O 1
ATOM 3498 N N . THR B 1 120 ? 18.203 28.438 11.289 1 98.5 120 THR B N 1
ATOM 3499 C CA . THR B 1 120 ? 19.531 28.922 11.68 1 98.5 120 THR B CA 1
ATOM 3500 C C . THR B 1 120 ? 19.547 30.453 11.703 1 98.5 120 THR B C 1
ATOM 3502 O O . THR B 1 120 ? 20.297 31.047 12.469 1 98.5 120 THR B O 1
ATOM 3505 N N . HIS B 1 121 ? 18.734 31.031 10.836 1 98.69 121 HIS B N 1
ATOM 3506 C CA . HIS B 1 121 ? 18.594 32.469 10.906 1 98.69 121 HIS B CA 1
ATOM 3507 C C . HIS B 1 121 ? 18.047 32.906 12.258 1 98.69 121 HIS B C 1
ATOM 3509 O O . HIS B 1 121 ? 18.531 33.875 12.836 1 98.69 121 HIS B O 1
ATOM 3515 N N . ALA B 1 122 ? 17.047 32.219 12.766 1 98.44 122 ALA B N 1
ATOM 3516 C CA . ALA B 1 122 ? 16.438 32.531 14.055 1 98.44 122 ALA B CA 1
ATOM 3517 C C . ALA B 1 122 ? 17.359 32.156 15.211 1 98.44 122 ALA B C 1
ATOM 3519 O O . ALA B 1 122 ? 17.422 32.875 16.219 1 98.44 122 ALA B O 1
ATOM 3520 N N . ASP B 1 123 ? 18.062 31.016 15.102 1 98.06 123 ASP B N 1
ATOM 3521 C CA . ASP B 1 123 ? 19.016 30.516 16.078 1 98.06 123 ASP B CA 1
ATOM 3522 C C . ASP B 1 123 ? 20.188 29.828 15.398 1 98.06 123 ASP B C 1
ATOM 3524 O O . ASP B 1 123 ? 20.109 28.641 15.055 1 98.06 123 ASP B O 1
ATOM 3528 N N . PRO B 1 124 ? 21.281 30.516 15.281 1 98.06 124 PRO B N 1
ATOM 3529 C CA . PRO B 1 124 ? 22.422 29.969 14.547 1 98.06 124 PRO B CA 1
ATOM 3530 C C . PRO B 1 124 ? 22.969 28.688 15.18 1 98.06 124 PRO B C 1
ATOM 3532 O O . PRO B 1 124 ? 23.734 27.953 14.539 1 98.06 124 PRO B O 1
ATOM 3535 N N . ASN B 1 125 ? 22.594 28.422 16.469 1 97.62 125 ASN B N 1
ATOM 3536 C CA . ASN B 1 125 ? 23.094 27.234 17.156 1 97.62 125 ASN B CA 1
ATOM 3537 C C . ASN B 1 125 ? 22 26.203 17.391 1 97.62 125 ASN B C 1
ATOM 3539 O O . ASN B 1 125 ? 22.109 25.344 18.281 1 97.62 125 ASN B O 1
ATOM 3543 N N . TYR B 1 126 ? 20.969 26.375 16.656 1 97.62 126 TYR B N 1
ATOM 3544 C CA . TYR B 1 126 ? 19.812 25.484 16.844 1 97.62 126 TYR B CA 1
ATOM 3545 C C . TYR B 1 126 ? 20.234 24.016 16.719 1 97.62 126 TYR B C 1
ATOM 3547 O O . TYR B 1 126 ? 21.031 23.672 15.836 1 97.62 126 TYR B O 1
ATOM 3555 N N . THR B 1 127 ? 19.828 23.203 17.609 1 97.56 127 THR B N 1
ATOM 3556 C CA . THR B 1 127 ? 19.953 21.75 17.562 1 97.56 127 THR B CA 1
ATOM 3557 C C . THR B 1 127 ? 18.594 21.078 17.688 1 97.56 127 THR B C 1
ATOM 3559 O O . THR B 1 127 ? 17.922 21.219 18.719 1 97.56 127 THR B O 1
ATOM 3562 N N . GLY B 1 128 ? 18.188 20.438 16.688 1 96.31 128 GLY B N 1
ATOM 3563 C CA . GLY B 1 128 ? 16.875 19.797 16.672 1 96.31 128 GLY B CA 1
ATOM 3564 C C . GLY B 1 128 ? 16.344 19.562 15.266 1 96.31 128 GLY B C 1
ATOM 3565 O O . GLY B 1 128 ? 17.016 19.891 14.281 1 96.31 128 GLY B O 1
ATOM 3566 N N . ARG B 1 129 ? 15.234 18.969 15.164 1 95.88 129 ARG B N 1
ATOM 3567 C CA . ARG B 1 129 ? 14.609 18.672 13.875 1 95.88 129 ARG B CA 1
ATOM 3568 C C . ARG B 1 129 ? 14.086 19.953 13.227 1 95.88 129 ARG B C 1
ATOM 3570 O O . ARG B 1 129 ? 13.648 20.875 13.914 1 95.88 129 ARG B O 1
ATOM 3577 N N . VAL B 1 130 ? 14.148 19.984 11.953 1 97.31 130 VAL B N 1
ATOM 3578 C CA . VAL B 1 130 ? 13.562 21.062 11.164 1 97.31 130 VAL B CA 1
ATOM 3579 C C . VAL B 1 130 ? 12.188 20.641 10.656 1 97.31 130 VAL B C 1
ATOM 3581 O O . VAL B 1 130 ? 12.078 19.875 9.703 1 97.31 130 VAL B O 1
ATOM 3584 N N . THR B 1 131 ? 11.148 21.156 11.312 1 96.62 131 THR B N 1
ATOM 3585 C CA . THR B 1 131 ? 9.781 20.703 11.055 1 96.62 131 THR B CA 1
ATOM 3586 C C . THR B 1 131 ? 8.914 21.859 10.555 1 96.62 131 THR B C 1
ATOM 3588 O O . THR B 1 131 ? 9.344 23.016 10.562 1 96.62 131 THR B O 1
ATOM 3591 N N . VAL B 1 132 ? 7.879 21.562 9.953 1 98.19 132 VAL B N 1
ATOM 3592 C CA . VAL B 1 132 ? 6.777 22.484 9.672 1 98.19 132 VAL B CA 1
ATOM 3593 C C . VAL B 1 132 ? 5.57 22.125 10.531 1 98.19 132 VAL B C 1
ATOM 3595 O O . VAL B 1 132 ? 5.406 20.969 10.93 1 98.19 132 VAL B O 1
ATOM 3598 N N . PRO B 1 133 ? 4.727 23.031 10.906 1 98.75 133 PRO B N 1
ATOM 3599 C CA . PRO B 1 133 ? 4.711 24.438 10.516 1 98.75 133 PRO B CA 1
ATOM 3600 C C . PRO B 1 133 ? 5.703 25.281 11.312 1 98.75 133 PRO B C 1
ATOM 3602 O O . PRO B 1 133 ? 6.141 24.875 12.391 1 98.75 133 PRO B O 1
ATOM 3605 N N . VAL B 1 134 ? 6.066 26.422 10.719 1 98.81 134 VAL B N 1
ATOM 3606 C CA . VAL B 1 134 ? 6.887 27.406 11.398 1 98.81 134 VAL B CA 1
ATOM 3607 C C . VAL B 1 134 ? 6.215 28.781 11.32 1 98.81 134 VAL B C 1
ATOM 3609 O O . VAL B 1 134 ? 5.938 29.281 10.227 1 98.81 134 VAL B O 1
ATOM 3612 N N . LEU B 1 135 ? 5.879 29.297 12.477 1 98.94 135 LEU B N 1
ATOM 3613 C CA . LEU B 1 135 ? 5.352 30.656 12.57 1 98.94 135 LEU B CA 1
ATOM 3614 C C . LEU B 1 135 ? 6.477 31.656 12.781 1 98.94 135 LEU B C 1
ATOM 3616 O O . LEU B 1 135 ? 7.246 31.547 13.734 1 98.94 135 LEU B O 1
ATOM 3620 N N . TYR B 1 136 ? 6.559 32.594 11.891 1 98.88 136 TYR B N 1
ATOM 3621 C CA . TYR B 1 136 ? 7.676 33.531 11.82 1 98.88 136 TYR B CA 1
ATOM 3622 C C . TYR B 1 136 ? 7.199 34.969 12.031 1 98.88 136 TYR B C 1
ATOM 3624 O O . TYR B 1 136 ? 6.121 35.344 11.562 1 98.88 136 TYR B O 1
ATOM 3632 N N . ASP B 1 137 ? 7.926 35.75 12.727 1 98.88 137 ASP B N 1
ATOM 3633 C CA . ASP B 1 137 ? 7.672 37.188 12.93 1 98.88 137 ASP B CA 1
ATOM 3634 C C . ASP B 1 137 ? 8.594 38.031 12.047 1 98.88 137 ASP B C 1
ATOM 3636 O O . ASP B 1 137 ? 9.805 38.062 12.266 1 98.88 137 ASP B O 1
ATOM 3640 N N . LYS B 1 138 ? 8.023 38.75 11.195 1 98.62 138 LYS B N 1
ATOM 3641 C CA . LYS B 1 138 ? 8.805 39.594 10.273 1 98.62 138 LYS B CA 1
ATOM 3642 C C . LYS B 1 138 ? 9.438 40.781 11 1 98.62 138 LYS B C 1
ATOM 3644 O O . LYS B 1 138 ? 10.492 41.25 10.594 1 98.62 138 LYS B O 1
ATOM 3649 N N . GLU B 1 139 ? 8.797 41.25 11.984 1 98.38 139 GLU B N 1
ATOM 3650 C CA . GLU B 1 139 ? 9.273 42.406 12.703 1 98.38 139 GLU B CA 1
ATOM 3651 C C . GLU B 1 139 ? 10.484 42.094 13.57 1 98.38 139 GLU B C 1
ATOM 3653 O O . GLU B 1 139 ? 11.516 42.75 13.5 1 98.38 139 GLU B O 1
ATOM 3658 N N . LYS B 1 140 ? 10.375 41.031 14.352 1 98.19 140 LYS B N 1
ATOM 3659 C CA . LYS B 1 140 ? 11.484 40.656 15.219 1 98.19 140 LYS B CA 1
ATOM 3660 C C . LYS B 1 140 ? 12.469 39.75 14.484 1 98.19 140 LYS B C 1
ATOM 3662 O O . LYS B 1 140 ? 13.531 39.438 15.016 1 98.19 140 LYS B O 1
ATOM 3667 N N . ASP B 1 141 ? 12.094 39.375 13.312 1 98.44 141 ASP B N 1
ATOM 3668 C CA . ASP B 1 141 ? 12.953 38.594 12.438 1 98.44 141 ASP B CA 1
ATOM 3669 C C . ASP B 1 141 ? 13.367 37.281 13.109 1 98.44 141 ASP B C 1
ATOM 3671 O O . ASP B 1 141 ? 14.562 36.969 13.203 1 98.44 141 ASP B O 1
ATOM 3675 N N . THR B 1 142 ? 12.383 36.562 13.602 1 98.62 142 THR B N 1
ATOM 3676 C CA . THR B 1 142 ? 12.656 35.312 14.297 1 98.62 142 THR B CA 1
ATOM 3677 C C . THR B 1 142 ? 11.445 34.375 14.25 1 98.62 142 THR B C 1
ATOM 3679 O O . THR B 1 142 ? 10.352 34.812 13.867 1 98.62 142 THR B O 1
ATOM 3682 N N . ILE B 1 143 ? 11.719 33.094 14.586 1 98.81 143 ILE B N 1
ATOM 3683 C CA . ILE B 1 143 ? 10.641 32.125 14.695 1 98.81 143 ILE B CA 1
ATOM 3684 C C . ILE B 1 143 ? 9.891 32.344 16.016 1 98.81 143 ILE B C 1
ATOM 3686 O O . ILE B 1 143 ? 10.5 32.438 17.078 1 98.81 143 ILE B O 1
ATOM 3690 N N . VAL B 1 144 ? 8.562 32.438 15.883 1 98.88 144 VAL B N 1
ATOM 3691 C CA . VAL B 1 144 ? 7.707 32.562 17.062 1 98.88 144 VAL B CA 1
ATOM 3692 C C . VAL B 1 144 ? 7.469 31.188 17.672 1 98.88 144 VAL B C 1
ATOM 3694 O O . VAL B 1 144 ? 7.633 31.016 18.875 1 98.88 144 VAL B O 1
ATOM 3697 N N . ASN B 1 145 ? 7.129 30.266 16.844 1 98.81 145 ASN B N 1
ATOM 3698 C CA . ASN B 1 145 ? 6.664 28.969 17.297 1 98.81 145 ASN B CA 1
ATOM 3699 C C . ASN B 1 145 ? 6.738 27.922 16.172 1 98.81 145 ASN B C 1
ATOM 3701 O O . ASN B 1 145 ? 6.523 28.25 15.008 1 98.81 145 ASN B O 1
ATOM 3705 N N . ASN B 1 146 ? 7.07 26.703 16.5 1 98.62 146 ASN B N 1
ATOM 3706 C CA . ASN B 1 146 ? 7.051 25.625 15.523 1 98.62 146 ASN B CA 1
ATOM 3707 C C . ASN B 1 146 ? 6.281 24.422 16.031 1 98.62 146 ASN B C 1
ATOM 3709 O O . ASN B 1 146 ? 6.531 23.297 15.609 1 98.62 146 ASN B O 1
ATOM 3713 N N . GLU B 1 147 ? 5.355 24.594 16.984 1 98.12 147 GLU B N 1
ATOM 3714 C CA . GLU B 1 147 ? 4.43 23.594 17.5 1 98.12 147 GLU B CA 1
ATOM 3715 C C . GLU B 1 147 ? 3.018 23.812 16.969 1 98.12 147 GLU B C 1
ATOM 3717 O O . GLU B 1 147 ? 2.342 24.766 17.375 1 98.12 147 GLU B O 1
ATOM 3722 N N . SER B 1 148 ? 2.488 22.891 16.156 1 98.44 148 SER B N 1
ATOM 3723 C CA . SER B 1 148 ? 1.229 23.062 15.43 1 98.44 148 SER B CA 1
ATOM 3724 C C . SER B 1 148 ? 0.063 23.234 16.406 1 98.44 148 SER B C 1
ATOM 3726 O O . SER B 1 148 ? -0.845 24.031 16.141 1 98.44 148 SER B O 1
ATOM 3728 N N . SER B 1 149 ? 0.054 22.5 17.531 1 97.81 149 SER B N 1
ATOM 3729 C CA . SER B 1 149 ? -1.061 22.547 18.469 1 97.81 149 SER B CA 1
ATOM 3730 C C . SER B 1 149 ? -1.163 23.922 19.125 1 97.81 149 SER B C 1
ATOM 3732 O O . SER B 1 149 ? -2.262 24.391 19.438 1 97.81 149 SER B O 1
ATOM 3734 N N . GLU B 1 150 ? -0.028 24.562 19.281 1 98.44 150 GLU B N 1
ATOM 3735 C CA . GLU B 1 150 ? -0.025 25.906 19.875 1 98.44 150 GLU B CA 1
ATOM 3736 C C . GLU B 1 150 ? -0.337 26.969 18.828 1 98.44 150 GLU B C 1
ATOM 3738 O O . GLU B 1 150 ? -1.088 27.906 19.094 1 98.44 150 GLU B O 1
ATOM 3743 N N . ILE B 1 151 ? 0.233 26.797 17.656 1 98.88 151 ILE B N 1
ATOM 3744 C CA . ILE B 1 151 ? -0.031 27.75 16.578 1 98.88 151 ILE B CA 1
ATOM 3745 C C . ILE B 1 151 ? -1.529 27.797 16.281 1 98.88 151 ILE B C 1
ATOM 3747 O O . ILE B 1 151 ? -2.102 28.875 16.094 1 98.88 151 ILE B O 1
ATOM 3751 N N . MET B 1 152 ? -2.189 26.672 16.328 1 98.31 152 MET B N 1
ATOM 3752 C CA . MET B 1 152 ? -3.631 26.578 16.125 1 98.31 152 MET B CA 1
ATOM 3753 C C . MET B 1 152 ? -4.379 27.453 17.125 1 98.31 152 MET B C 1
ATOM 3755 O O . MET B 1 152 ? -5.32 28.156 16.766 1 98.31 152 MET B O 1
ATOM 3759 N N . LEU B 1 153 ? -3.943 27.391 18.344 1 98.56 153 LEU B N 1
ATOM 3760 C CA . LEU B 1 153 ? -4.629 28.125 19.406 1 98.56 153 LEU B CA 1
ATOM 3761 C C . LEU B 1 153 ? -4.398 29.625 19.25 1 98.56 153 LEU B C 1
ATOM 3763 O O . LEU B 1 153 ? -5.301 30.422 19.5 1 98.56 153 LEU B O 1
ATOM 3767 N N . MET B 1 154 ? -3.227 30.031 18.844 1 98.75 154 MET B N 1
ATOM 3768 C CA . MET B 1 154 ? -2.947 31.438 18.562 1 98.75 154 MET B CA 1
ATOM 3769 C C . MET B 1 154 ? -3.846 31.953 17.453 1 98.75 154 MET B C 1
ATOM 3771 O O . MET B 1 154 ? -4.465 33 17.594 1 98.75 154 MET B O 1
ATOM 3775 N N . LEU B 1 155 ? -3.936 31.188 16.391 1 98.81 155 LEU B N 1
ATOM 3776 C CA . LEU B 1 155 ? -4.742 31.594 15.25 1 98.81 155 LEU B CA 1
ATOM 3777 C C . LEU B 1 155 ? -6.223 31.625 15.617 1 98.81 155 LEU B C 1
ATOM 3779 O O . LEU B 1 155 ? -6.988 32.438 15.07 1 98.81 155 LEU B O 1
ATOM 3783 N N . ASN B 1 156 ? -6.617 30.781 16.547 1 98.69 156 ASN B N 1
ATOM 3784 C CA . ASN B 1 156 ? -8.008 30.703 16.969 1 98.69 156 ASN B CA 1
ATOM 3785 C C . ASN B 1 156 ? -8.477 32 17.594 1 98.69 156 ASN B C 1
ATOM 3787 O O . ASN B 1 156 ? -9.633 32.406 17.422 1 98.69 156 ASN B O 1
ATOM 3791 N N . SER B 1 157 ? -7.562 32.781 18.328 1 98 157 SER B N 1
ATOM 3792 C CA . SER B 1 157 ? -8.18 33.781 19.172 1 98 157 SER B CA 1
ATOM 3793 C C . SER B 1 157 ? -7.371 35.094 19.141 1 98 157 SER B C 1
ATOM 3795 O O . SER B 1 157 ? -7.902 36.156 19.438 1 98 157 SER B O 1
ATOM 3797 N N . ALA B 1 158 ? -6.105 35.031 18.812 1 98.56 158 ALA B N 1
ATOM 3798 C CA . ALA B 1 158 ? -5.227 36.188 19 1 98.56 158 ALA B CA 1
ATOM 3799 C C . ALA B 1 158 ? -5.66 37.344 18.125 1 98.56 158 ALA B C 1
ATOM 3801 O O . ALA B 1 158 ? -5.445 38.531 18.469 1 98.56 158 ALA B O 1
ATOM 3802 N N . PHE B 1 159 ? -6.305 37.094 16.984 1 98.62 159 PHE B N 1
ATOM 3803 C CA . PHE B 1 159 ? -6.582 38.125 16 1 98.62 159 PHE B CA 1
ATOM 3804 C C . PHE B 1 159 ? -8.047 38.531 16.031 1 98.62 159 PHE B C 1
ATOM 3806 O O . PHE B 1 159 ? -8.523 39.25 15.156 1 98.62 159 PHE B O 1
ATOM 3813 N N . ASP B 1 160 ? -8.805 38.062 17 1 97.94 160 ASP B N 1
ATOM 3814 C CA . ASP B 1 160 ? -10.242 38.281 17.078 1 97.94 160 ASP B CA 1
ATOM 3815 C C . ASP B 1 160 ? -10.586 39.781 17.078 1 97.94 160 ASP B C 1
ATOM 3817 O O . ASP B 1 160 ? -11.555 40.188 16.422 1 97.94 160 ASP B O 1
ATOM 3821 N N . GLU B 1 161 ? -9.781 40.562 17.688 1 97.31 161 GLU B N 1
ATOM 3822 C CA . GLU B 1 161 ? -10.109 41.969 17.891 1 97.31 161 GLU B CA 1
ATOM 3823 C C . GLU B 1 161 ? -9.633 42.812 16.703 1 97.31 161 GLU B C 1
ATOM 3825 O O . GLU B 1 161 ? -9.852 44.031 16.672 1 97.31 161 GLU B O 1
ATOM 3830 N N . ILE B 1 162 ? -9.039 42.156 15.773 1 97.62 162 ILE B N 1
ATOM 3831 C CA . ILE B 1 162 ? -8.484 42.938 14.688 1 97.62 162 ILE B CA 1
ATOM 3832 C C . ILE B 1 162 ? -8.969 42.406 13.344 1 97.62 162 ILE B C 1
ATOM 3834 O O . ILE B 1 162 ? -8.227 42.406 12.359 1 97.62 162 ILE B O 1
ATOM 3838 N N . GLY B 1 163 ? -10.141 41.719 13.336 1 97 163 GLY B N 1
ATOM 3839 C CA . GLY B 1 163 ? -10.82 41.5 12.07 1 97 163 GLY B CA 1
ATOM 3840 C C . GLY B 1 163 ? -10.914 40 11.719 1 97 163 GLY B C 1
ATOM 3841 O O . GLY B 1 163 ? -11.43 39.656 10.656 1 97 163 GLY B O 1
ATOM 3842 N N . ALA B 1 164 ? -10.422 39.094 12.578 1 98.12 164 ALA B N 1
ATOM 3843 C CA . ALA B 1 164 ? -10.594 37.688 12.312 1 98.12 164 ALA B CA 1
ATOM 3844 C C . ALA B 1 164 ? -12.07 37.312 12.234 1 98.12 164 ALA B C 1
ATOM 3846 O O . ALA B 1 164 ? -12.906 37.938 12.883 1 98.12 164 ALA B O 1
ATOM 3847 N N . THR B 1 165 ? -12.359 36.344 11.359 1 97.88 165 THR B N 1
ATOM 3848 C CA . THR B 1 165 ? -13.727 35.844 11.273 1 97.88 165 THR B CA 1
ATOM 3849 C C . THR B 1 165 ? -14.195 35.312 12.625 1 97.88 165 THR B C 1
ATOM 3851 O O . THR B 1 165 ? -13.43 34.656 13.344 1 97.88 165 THR B O 1
ATOM 3854 N N . GLU B 1 166 ? -15.461 35.594 12.977 1 96.94 166 GLU B N 1
ATOM 3855 C CA . GLU B 1 166 ? -16.016 35.156 14.25 1 96.94 166 GLU B CA 1
ATOM 3856 C C . GLU B 1 166 ? -15.984 33.656 14.367 1 96.94 166 GLU B C 1
ATOM 3858 O O . GLU B 1 166 ? -16.125 32.938 13.359 1 96.94 166 GLU B O 1
ATOM 3863 N N . GLY B 1 167 ? -15.836 33.125 15.57 1 95.75 167 GLY B N 1
ATOM 3864 C CA . GLY B 1 167 ? -15.789 31.703 15.867 1 95.75 167 GLY B CA 1
ATOM 3865 C C . GLY B 1 167 ? -14.781 31.344 16.938 1 95.75 167 GLY B C 1
ATOM 3866 O O . GLY B 1 167 ? -13.734 32 17.062 1 95.75 167 GLY B O 1
ATOM 3867 N N . ASP B 1 168 ? -15.109 30.438 17.75 1 98.19 168 ASP B N 1
ATOM 3868 C CA . ASP B 1 168 ? -14.219 29.906 18.766 1 98.19 168 ASP B CA 1
ATOM 3869 C C . ASP B 1 168 ? -14.188 28.375 18.719 1 98.19 168 ASP B C 1
ATOM 3871 O O . ASP B 1 168 ? -15.172 27.719 19.078 1 98.19 168 ASP B O 1
ATOM 3875 N N . TYR B 1 169 ? -13.07 27.859 18.375 1 98.75 169 TYR B N 1
ATOM 3876 C CA . TYR B 1 169 ? -12.914 26.422 18.172 1 98.75 169 TYR B CA 1
ATOM 3877 C C . TYR B 1 169 ? -12.25 25.766 19.375 1 98.75 169 TYR B C 1
ATOM 3879 O O . TYR B 1 169 ? -11.938 24.578 19.359 1 98.75 169 TYR B O 1
ATOM 3887 N N . TYR B 1 170 ? -11.977 26.562 20.328 1 98.69 170 TYR B N 1
ATOM 3888 C CA . TYR B 1 170 ? -11.422 26.109 21.594 1 98.69 170 TYR B CA 1
ATOM 3889 C C . TYR B 1 170 ? -12.125 26.781 22.766 1 98.69 170 TYR B C 1
ATOM 3891 O O . TYR B 1 170 ? -11.484 27.391 23.625 1 98.69 170 TYR B O 1
ATOM 3899 N N . PRO B 1 171 ? -13.406 26.609 22.797 1 98.06 171 PRO B N 1
ATOM 3900 C CA . PRO B 1 171 ? -14.172 27.312 23.828 1 98.06 171 PRO B CA 1
ATOM 3901 C C . PRO B 1 171 ? -13.844 26.828 25.234 1 98.06 171 PRO B C 1
ATOM 3903 O O . PRO B 1 171 ? -13.609 25.641 25.453 1 98.06 171 PRO B O 1
ATOM 3906 N N . GLU B 1 172 ? -13.898 27.734 26.141 1 97.44 172 GLU B N 1
ATOM 3907 C CA . GLU B 1 172 ? -13.492 27.484 27.516 1 97.44 172 GLU B CA 1
ATOM 3908 C C . GLU B 1 172 ? -14.266 26.297 28.109 1 97.44 172 GLU B C 1
ATOM 3910 O O . GLU B 1 172 ? -13.68 25.453 28.781 1 97.44 172 GLU B O 1
ATOM 3915 N N . GLU B 1 173 ? -15.5 26.203 27.906 1 97.44 173 GLU B N 1
ATOM 3916 C CA . GLU B 1 173 ? -16.375 25.219 28.531 1 97.44 173 GLU B CA 1
ATOM 3917 C C . GLU B 1 173 ? -16.062 23.797 28.047 1 97.44 173 GLU B C 1
ATOM 3919 O O . GLU B 1 173 ? -16.484 22.828 28.656 1 97.44 173 GLU B O 1
ATOM 3924 N N . LEU B 1 174 ? -15.297 23.641 26.922 1 98.19 174 LEU B N 1
ATOM 3925 C CA . LEU B 1 174 ? -15.031 22.328 26.344 1 98.19 174 LEU B CA 1
ATOM 3926 C C . LEU B 1 174 ? -13.555 21.953 26.484 1 98.19 174 LEU B C 1
ATOM 3928 O O . LEU B 1 174 ? -13.133 20.891 26.047 1 98.19 174 LEU B O 1
ATOM 3932 N N . ARG B 1 175 ? -12.75 22.766 27.094 1 98.25 175 ARG B N 1
ATOM 3933 C CA . ARG B 1 175 ? -11.297 22.625 27.047 1 98.25 175 ARG B CA 1
ATOM 3934 C C . ARG B 1 175 ? -10.859 21.328 27.734 1 98.25 175 ARG B C 1
ATOM 3936 O O . ARG B 1 175 ? -9.922 20.656 27.281 1 98.25 175 ARG B O 1
ATOM 3943 N N . ASP B 1 176 ? -11.508 20.953 28.828 1 98.38 176 ASP B N 1
ATOM 3944 C CA . ASP B 1 176 ? -11.172 19.688 29.5 1 98.38 176 ASP B CA 1
ATOM 3945 C C . ASP B 1 176 ? -11.492 18.5 28.594 1 98.38 176 ASP B C 1
ATOM 3947 O O . ASP B 1 176 ? -10.711 17.547 28.516 1 98.38 176 ASP B O 1
ATOM 3951 N N . GLN B 1 177 ? -12.664 18.531 27.953 1 98.5 177 GLN B N 1
ATOM 3952 C CA . GLN B 1 177 ? -13.062 17.469 27.047 1 98.5 177 GLN B CA 1
ATOM 3953 C C . GLN B 1 177 ? -12.148 17.422 25.828 1 98.5 177 GLN B C 1
ATOM 3955 O O . GLN B 1 177 ? -11.836 16.328 25.328 1 98.5 177 GLN B O 1
ATOM 3960 N N . ILE B 1 178 ? -11.734 18.562 25.359 1 98.75 178 ILE B N 1
ATOM 3961 C CA . ILE B 1 178 ? -10.812 18.656 24.234 1 98.75 178 ILE B CA 1
ATOM 3962 C C . ILE B 1 178 ? -9.484 18 24.609 1 98.75 178 ILE B C 1
ATOM 3964 O O . ILE B 1 178 ? -8.953 17.188 23.844 1 98.75 178 ILE B O 1
ATOM 3968 N N . LYS B 1 179 ? -9.008 18.359 25.734 1 98.5 179 LYS B N 1
ATOM 3969 C CA . LYS B 1 179 ? -7.758 17.766 26.203 1 98.5 179 LYS B CA 1
ATOM 3970 C C . LYS B 1 179 ? -7.863 16.25 26.266 1 98.5 179 LYS B C 1
ATOM 3972 O O . LYS B 1 179 ? -6.949 15.531 25.844 1 98.5 179 LYS B O 1
ATOM 3977 N N . GLU B 1 180 ? -8.898 15.766 26.844 1 98.62 180 GLU B N 1
ATOM 3978 C CA . GLU B 1 180 ? -9.117 14.328 26.953 1 98.62 180 GLU B CA 1
ATOM 3979 C C . GLU B 1 180 ? -9.156 13.672 25.578 1 98.62 180 GLU B C 1
ATOM 3981 O O . GLU B 1 180 ? -8.539 12.625 25.359 1 98.62 180 GLU B O 1
ATOM 3986 N N . MET B 1 181 ? -9.898 14.266 24.656 1 98.62 181 MET B N 1
ATOM 3987 C CA . MET B 1 181 ? -10.016 13.742 23.312 1 98.62 181 MET B CA 1
ATOM 3988 C C . MET B 1 181 ? -8.664 13.766 22.594 1 98.62 181 MET B C 1
ATOM 3990 O O . MET B 1 181 ? -8.273 12.789 21.953 1 98.62 181 MET B O 1
ATOM 3994 N N . ASP B 1 182 ? -7.969 14.852 22.75 1 98.69 182 ASP B N 1
ATOM 3995 C CA . ASP B 1 182 ? -6.668 14.992 22.109 1 98.69 182 ASP B CA 1
ATOM 3996 C C . ASP B 1 182 ? -5.672 13.969 22.641 1 98.69 182 ASP B C 1
ATOM 3998 O O . ASP B 1 182 ? -4.844 13.445 21.906 1 98.69 182 ASP B O 1
ATOM 4002 N N . ASP B 1 183 ? -5.707 13.727 23.953 1 98.5 183 ASP B N 1
ATOM 4003 C CA . ASP B 1 183 ? -4.836 12.75 24.594 1 98.5 183 ASP B CA 1
ATOM 4004 C C . ASP B 1 183 ? -5.105 11.344 24.078 1 98.5 183 ASP B C 1
ATOM 4006 O O . ASP B 1 183 ? -4.223 10.484 24.109 1 98.5 183 ASP B O 1
ATOM 4010 N N . PHE B 1 184 ? -6.32 11.141 23.641 1 98.69 184 PHE B N 1
ATOM 4011 C CA . PHE B 1 184 ? -6.691 9.859 23.047 1 98.69 184 PHE B CA 1
ATOM 4012 C C . PHE B 1 184 ? -6.289 9.812 21.578 1 98.69 184 PHE B C 1
ATOM 4014 O O . PHE B 1 184 ? -5.656 8.859 21.125 1 98.69 184 PHE B O 1
ATOM 4021 N N . VAL B 1 185 ? -6.547 10.867 20.797 1 98.56 185 VAL B N 1
ATOM 4022 C CA . VAL B 1 185 ? -6.426 10.891 19.344 1 98.56 185 VAL B CA 1
ATOM 4023 C C . VAL B 1 185 ? -4.953 10.953 18.953 1 98.56 185 VAL B C 1
ATOM 4025 O O . VAL B 1 185 ? -4.52 10.25 18.031 1 98.56 185 VAL B O 1
ATOM 4028 N N . TYR B 1 186 ? -4.215 11.758 19.625 1 98.44 186 TYR B N 1
ATOM 4029 C CA . TYR B 1 186 ? -2.85 12.039 19.188 1 98.44 186 TYR B CA 1
ATOM 4030 C C . TYR B 1 186 ? -2.004 10.773 19.188 1 98.44 186 TYR B C 1
ATOM 4032 O O . TYR B 1 186 ? -1.487 10.375 18.141 1 98.44 186 TYR B O 1
ATOM 4040 N N . PRO B 1 187 ? -1.853 10.016 20.297 1 98.38 187 PRO B N 1
ATOM 4041 C CA . PRO B 1 187 ? -0.946 8.867 20.266 1 98.38 187 PRO B CA 1
ATOM 4042 C C . PRO B 1 187 ? -1.494 7.699 19.453 1 98.38 187 PRO B C 1
ATOM 4044 O O . PRO B 1 187 ? -0.723 6.875 18.953 1 98.38 187 PRO B O 1
ATOM 4047 N N . ASN B 1 188 ? -2.857 7.66 19.25 1 98.69 188 ASN B N 1
ATOM 4048 C CA . ASN B 1 188 ? -3.447 6.449 18.688 1 98.69 188 ASN B CA 1
ATOM 4049 C C . ASN B 1 188 ? -3.766 6.617 17.203 1 98.69 188 ASN B C 1
ATOM 4051 O O . ASN B 1 188 ? -3.932 5.629 16.484 1 98.69 188 ASN B O 1
ATOM 4055 N N . ILE B 1 189 ? -3.945 7.879 16.766 1 98.81 189 ILE B N 1
ATOM 4056 C CA . ILE B 1 189 ? -4.324 8.086 15.367 1 98.81 189 ILE B CA 1
ATOM 4057 C C . ILE B 1 189 ? -3.336 9.039 14.695 1 98.81 189 ILE B C 1
ATOM 4059 O O . ILE B 1 189 ? -2.584 8.633 13.805 1 98.81 189 ILE B O 1
ATOM 4063 N N . ASN B 1 190 ? -3.209 10.305 15.219 1 98.81 190 ASN B N 1
ATOM 4064 C CA . ASN B 1 190 ? -2.324 11.273 14.586 1 98.81 190 ASN B CA 1
ATOM 4065 C C . ASN B 1 190 ? -0.892 10.758 14.5 1 98.81 190 ASN B C 1
ATOM 4067 O O . ASN B 1 190 ? -0.313 10.703 13.414 1 98.81 190 ASN B O 1
ATOM 4071 N N . ASN B 1 191 ? -0.373 10.43 15.68 1 98.5 191 ASN B N 1
ATOM 4072 C CA . ASN B 1 191 ? 0.981 9.891 15.727 1 98.5 191 ASN B CA 1
ATOM 4073 C C . ASN B 1 191 ? 0.994 8.383 15.492 1 98.5 191 ASN B C 1
ATOM 4075 O O . ASN B 1 191 ? 2.029 7.812 15.148 1 98.5 191 ASN B O 1
ATOM 4079 N N . GLY B 1 192 ? -0.168 7.684 15.766 1 98.75 192 GLY B N 1
ATOM 4080 C CA . GLY B 1 192 ? -0.289 6.242 15.641 1 98.75 192 GLY B CA 1
ATOM 4081 C C . GLY B 1 192 ? 0.069 5.734 14.258 1 98.75 192 GLY B C 1
ATOM 4082 O O . GLY B 1 192 ? 0.783 4.738 14.117 1 98.75 192 GLY B O 1
ATOM 4083 N N . VAL B 1 193 ? -0.413 6.422 13.203 1 98.88 193 VAL B N 1
ATOM 4084 C CA . VAL B 1 193 ? -0.144 5.984 11.844 1 98.88 193 VAL B CA 1
ATOM 4085 C C . VAL B 1 193 ? 1.354 6.062 11.555 1 98.88 193 VAL B C 1
ATOM 4087 O O . VAL B 1 193 ? 1.896 5.246 10.805 1 98.88 193 VAL B O 1
ATOM 4090 N N . TYR B 1 194 ? 2.09 7.039 12.164 1 98.5 194 TYR B N 1
ATOM 4091 C CA . TYR B 1 194 ? 3.531 7.152 11.977 1 98.5 194 TYR B CA 1
ATOM 4092 C C . TYR B 1 194 ? 4.273 6.082 12.766 1 98.5 194 TYR B C 1
ATOM 4094 O O . TYR B 1 194 ? 5.258 5.516 12.289 1 98.5 194 TYR B O 1
ATOM 4102 N N . LYS B 1 195 ? 3.795 5.848 14.016 1 98.5 195 LYS B N 1
ATOM 4103 C CA . LYS B 1 195 ? 4.395 4.77 14.797 1 98.5 195 LYS B CA 1
ATOM 4104 C C . LYS B 1 195 ? 4.309 3.439 14.055 1 98.5 195 LYS B C 1
ATOM 4106 O O . LYS B 1 195 ? 5.262 2.658 14.062 1 98.5 195 LYS B O 1
ATOM 4111 N N . ALA B 1 196 ? 3.211 3.186 13.383 1 98.56 196 ALA B N 1
ATOM 4112 C CA . ALA B 1 196 ? 3.049 1.975 12.578 1 98.56 196 ALA B CA 1
ATOM 4113 C C . ALA B 1 196 ? 3.895 2.041 11.312 1 98.56 196 ALA B C 1
ATOM 4115 O O . ALA B 1 196 ? 4.672 1.126 11.031 1 98.56 196 ALA B O 1
ATOM 4116 N N . GLY B 1 197 ? 3.807 3.107 10.633 1 98.25 197 GLY B N 1
ATOM 4117 C CA . GLY B 1 197 ? 4.387 3.246 9.305 1 98.25 197 GLY B CA 1
ATOM 4118 C C . GLY B 1 197 ? 5.902 3.236 9.312 1 98.25 197 GLY B C 1
ATOM 4119 O O . GLY B 1 197 ? 6.531 2.807 8.344 1 98.25 197 GLY B O 1
ATOM 4120 N N . PHE B 1 198 ? 6.566 3.781 10.359 1 97.44 198 PHE B N 1
ATOM 4121 C CA . PHE B 1 198 ? 8.023 3.891 10.406 1 97.44 198 PHE B CA 1
ATOM 4122 C C . PHE B 1 198 ? 8.617 2.789 11.266 1 97.44 198 PHE B C 1
ATOM 4124 O O . PHE B 1 198 ? 9.828 2.764 11.5 1 97.44 198 PHE B O 1
ATOM 4131 N N . ALA B 1 199 ? 7.75 1.883 11.805 1 96.62 199 ALA B N 1
ATOM 4132 C CA . ALA B 1 199 ? 8.266 0.734 12.539 1 96.62 199 ALA B CA 1
ATOM 4133 C C . ALA B 1 199 ? 9.18 -0.118 11.664 1 96.62 199 ALA B C 1
ATOM 4135 O O . ALA B 1 199 ? 8.898 -0.327 10.484 1 96.62 199 ALA B O 1
ATOM 4136 N N . THR B 1 200 ? 10.258 -0.63 12.219 1 96.06 200 THR B N 1
ATOM 4137 C CA . THR B 1 200 ? 11.18 -1.488 11.484 1 96.06 200 THR B CA 1
ATOM 4138 C C . THR B 1 200 ? 11.234 -2.881 12.102 1 96.06 200 THR B C 1
ATOM 4140 O O . THR B 1 200 ? 12.094 -3.693 11.75 1 96.06 200 THR B O 1
ATOM 4143 N N . ASP B 1 201 ? 10.375 -3.086 13.078 1 97.25 201 ASP B N 1
ATOM 4144 C CA . ASP B 1 201 ? 10.172 -4.387 13.711 1 97.25 201 ASP B CA 1
ATOM 4145 C C . ASP B 1 201 ? 8.727 -4.848 13.562 1 97.25 201 ASP B C 1
ATOM 4147 O O . ASP B 1 201 ? 7.793 -4.074 13.789 1 97.25 201 ASP B O 1
ATOM 4151 N N . GLN B 1 202 ? 8.516 -6.086 13.188 1 98.12 202 GLN B N 1
ATOM 4152 C CA . GLN B 1 202 ? 7.195 -6.621 12.875 1 98.12 202 GLN B CA 1
ATOM 4153 C C . GLN B 1 202 ? 6.258 -6.516 14.07 1 98.12 202 GLN B C 1
ATOM 4155 O O . GLN B 1 202 ? 5.102 -6.109 13.93 1 98.12 202 GLN B O 1
ATOM 4160 N N . ALA B 1 203 ? 6.73 -6.867 15.242 1 98.12 203 ALA B N 1
ATOM 4161 C CA . ALA B 1 203 ? 5.891 -6.852 16.438 1 98.12 203 ALA B CA 1
ATOM 4162 C C . ALA B 1 203 ? 5.469 -5.43 16.797 1 98.12 203 ALA B C 1
ATOM 4164 O O . ALA B 1 203 ? 4.34 -5.203 17.234 1 98.12 203 ALA B O 1
ATOM 4165 N N . VAL B 1 204 ? 6.398 -4.461 16.656 1 98.31 204 VAL B N 1
ATOM 4166 C CA . VAL B 1 204 ? 6.102 -3.059 16.922 1 98.31 204 VAL B CA 1
ATOM 4167 C C . VAL B 1 204 ? 5.027 -2.568 15.945 1 98.31 204 VAL B C 1
ATOM 4169 O O . VAL B 1 204 ? 4.051 -1.935 16.359 1 98.31 204 VAL B O 1
ATOM 4172 N N . TYR B 1 205 ? 5.238 -2.941 14.625 1 98.69 205 TYR B N 1
ATOM 4173 C CA . TYR B 1 205 ? 4.25 -2.574 13.617 1 98.69 205 TYR B CA 1
ATOM 4174 C C . TYR B 1 205 ? 2.873 -3.111 13.984 1 98.69 205 TYR B C 1
ATOM 4176 O O . TYR B 1 205 ? 1.889 -2.367 13.984 1 98.69 205 TYR B O 1
ATOM 4184 N N . GLU B 1 206 ? 2.773 -4.383 14.312 1 98.69 206 GLU B N 1
ATOM 4185 C CA . GLU B 1 206 ? 1.5 -5.035 14.609 1 98.69 206 GLU B CA 1
ATOM 4186 C C . GLU B 1 206 ? 0.828 -4.406 15.82 1 98.69 206 GLU B C 1
ATOM 4188 O O . GLU B 1 206 ? -0.389 -4.211 15.836 1 98.69 206 GLU B O 1
ATOM 4193 N N . GLU B 1 207 ? 1.626 -4.062 16.812 1 98.56 207 GLU B N 1
ATOM 4194 C CA . GLU B 1 207 ? 1.109 -3.398 18 1 98.56 207 GLU B CA 1
ATOM 4195 C C . GLU B 1 207 ? 0.514 -2.035 17.656 1 98.56 207 GLU B C 1
ATOM 4197 O O . GLU B 1 207 ? -0.631 -1.746 18.016 1 98.56 207 GLU B O 1
ATOM 4202 N N . GLU B 1 208 ? 1.267 -1.224 16.969 1 98.69 208 GLU B N 1
ATOM 4203 C CA . GLU B 1 208 ? 0.886 0.16 16.688 1 98.69 208 GLU B CA 1
ATOM 4204 C C . GLU B 1 208 ? -0.289 0.23 15.719 1 98.69 208 GLU B C 1
ATOM 4206 O O . GLU B 1 208 ? -1.194 1.049 15.891 1 98.69 208 GLU B O 1
ATOM 4211 N N . VAL B 1 209 ? -0.27 -0.65 14.68 1 98.88 209 VAL B N 1
ATOM 4212 C CA . VAL B 1 209 ? -1.387 -0.643 13.742 1 98.88 209 VAL B CA 1
ATOM 4213 C C . VAL B 1 209 ? -2.66 -1.099 14.445 1 98.88 209 VAL B C 1
ATOM 4215 O O . VAL B 1 209 ? -3.752 -0.608 14.156 1 98.88 209 VAL B O 1
ATOM 4218 N N . GLY B 1 210 ? -2.521 -2.047 15.383 1 98.75 210 GLY B N 1
ATOM 4219 C CA . GLY B 1 210 ? -3.656 -2.424 16.219 1 98.75 210 GLY B CA 1
ATOM 4220 C C . GLY B 1 210 ? -4.25 -1.255 16.984 1 98.75 210 GLY B C 1
ATOM 4221 O O . GLY B 1 210 ? -5.469 -1.088 17.016 1 98.75 210 GLY B O 1
ATOM 4222 N N . HIS B 1 211 ? -3.379 -0.385 17.562 1 98.75 211 HIS B N 1
ATOM 4223 C CA . HIS B 1 211 ? -3.826 0.799 18.297 1 98.75 211 HIS B CA 1
ATOM 4224 C C . HIS B 1 211 ? -4.602 1.743 17.375 1 98.75 211 HIS B C 1
ATOM 4226 O O . HIS B 1 211 ? -5.629 2.293 17.781 1 98.75 211 HIS B O 1
ATOM 4232 N N . VAL B 1 212 ? -4.109 1.903 16.156 1 98.94 212 VAL B N 1
ATOM 4233 C CA . VAL B 1 212 ? -4.754 2.797 15.203 1 98.94 212 VAL B CA 1
ATOM 4234 C C . VAL B 1 212 ? -6.188 2.336 14.953 1 98.94 212 VAL B C 1
ATOM 4236 O O . VAL B 1 212 ? -7.129 3.133 15.039 1 98.94 212 VAL B O 1
ATOM 4239 N N . PHE B 1 213 ? -6.402 1.053 14.727 1 98.88 213 PHE B N 1
ATOM 4240 C CA . PHE B 1 213 ? -7.715 0.584 14.297 1 98.88 213 PHE B CA 1
ATOM 4241 C C . PHE B 1 213 ? -8.656 0.423 15.492 1 98.88 213 PHE B C 1
ATOM 4243 O O . PHE B 1 213 ? -9.859 0.633 15.367 1 98.88 213 PHE B O 1
ATOM 4250 N N . ASP B 1 214 ? -8.07 0.096 16.672 1 98.81 214 ASP B N 1
ATOM 4251 C CA . ASP B 1 214 ? -8.891 0.16 17.875 1 98.81 214 ASP B CA 1
ATOM 4252 C C . ASP B 1 214 ? -9.438 1.567 18.094 1 98.81 214 ASP B C 1
ATOM 4254 O O . ASP B 1 214 ? -10.609 1.735 18.438 1 98.81 214 ASP B O 1
ATOM 4258 N N . ALA B 1 215 ? -8.594 2.512 17.906 1 98.94 215 ALA B N 1
ATOM 4259 C CA . ALA B 1 215 ? -8.984 3.906 18.094 1 98.94 215 ALA B CA 1
ATOM 4260 C C . ALA B 1 215 ? -10.008 4.34 17.047 1 98.94 215 ALA B C 1
ATOM 4262 O O . ALA B 1 215 ? -10.961 5.059 17.359 1 98.94 215 ALA B O 1
ATOM 4263 N N . LEU B 1 216 ? -9.844 3.949 15.773 1 98.94 216 LEU B N 1
ATOM 4264 C CA . LEU B 1 216 ? -10.797 4.277 14.719 1 98.94 216 LEU B CA 1
ATOM 4265 C C . LEU B 1 216 ? -12.164 3.664 15.008 1 98.94 216 LEU B C 1
ATOM 4267 O O . LEU B 1 216 ? -13.195 4.289 14.75 1 98.94 216 LEU B O 1
ATOM 4271 N N . GLU B 1 217 ? -12.133 2.432 15.484 1 98.81 217 GLU B N 1
ATOM 4272 C CA . GLU B 1 217 ? -13.391 1.8 15.875 1 98.81 217 GLU B CA 1
ATOM 4273 C C . GLU B 1 217 ? -14.094 2.594 16.969 1 98.81 217 GLU B C 1
ATOM 4275 O O . GLU B 1 217 ? -15.305 2.818 16.906 1 98.81 217 GLU B O 1
ATOM 4280 N N . LYS B 1 218 ? -13.32 2.969 17.969 1 98.69 218 LYS B N 1
ATOM 4281 C CA . LYS B 1 218 ? -13.875 3.775 19.047 1 98.69 218 LYS B CA 1
ATOM 4282 C C . LYS B 1 218 ? -14.438 5.094 18.531 1 98.69 218 LYS B C 1
ATOM 4284 O O . LYS B 1 218 ? -15.539 5.496 18.906 1 98.69 218 LYS B O 1
ATOM 4289 N N . LEU B 1 219 ? -13.727 5.77 17.656 1 98.75 219 LEU B N 1
ATOM 4290 C CA . LEU B 1 219 ? -14.172 7.027 17.078 1 98.75 219 LEU B CA 1
ATOM 4291 C C . LEU B 1 219 ? -15.461 6.828 16.281 1 98.75 219 LEU B C 1
ATOM 4293 O O . LEU B 1 219 ? -16.344 7.691 16.281 1 98.75 219 LEU B O 1
ATOM 4297 N N . ASP B 1 220 ? -15.469 5.699 15.523 1 98.81 220 ASP B N 1
ATOM 4298 C CA . ASP B 1 220 ? -16.672 5.418 14.742 1 98.81 220 ASP B CA 1
ATOM 4299 C C . ASP B 1 220 ? -17.891 5.309 15.648 1 98.81 220 ASP B C 1
ATOM 4301 O O . ASP B 1 220 ? -18.984 5.742 15.273 1 98.81 220 ASP B O 1
ATOM 4305 N N . GLY B 1 221 ? -17.688 4.719 16.797 1 98.56 221 GLY B N 1
ATOM 4306 C CA . GLY B 1 221 ? -18.75 4.66 17.797 1 98.56 221 GLY B CA 1
ATOM 4307 C C . GLY B 1 221 ? -19.141 6.023 18.328 1 98.56 221 GLY B C 1
ATOM 4308 O O . GLY B 1 221 ? -20.328 6.336 18.453 1 98.56 221 GLY B O 1
ATOM 4309 N N . ILE B 1 222 ? -18.203 6.898 18.656 1 97.88 222 ILE B N 1
ATOM 4310 C CA . ILE B 1 222 ? -18.422 8.242 19.188 1 97.88 222 ILE B CA 1
ATOM 4311 C C . ILE B 1 222 ? -19.203 9.07 18.156 1 97.88 222 ILE B C 1
ATOM 4313 O O . ILE B 1 222 ? -20.125 9.797 18.531 1 97.88 222 ILE B O 1
ATOM 4317 N N . LEU B 1 223 ? -18.922 8.883 16.891 1 98.62 223 LEU B N 1
ATOM 4318 C CA . LEU B 1 223 ? -19.453 9.727 15.836 1 98.62 223 LEU B CA 1
ATOM 4319 C C . LEU B 1 223 ? -20.781 9.195 15.328 1 98.62 223 LEU B C 1
ATOM 4321 O O . LEU B 1 223 ? -21.391 9.781 14.43 1 98.62 223 LEU B O 1
ATOM 4325 N N . ALA B 1 224 ? -21.188 8.055 15.867 1 98.06 224 ALA B N 1
ATOM 4326 C CA . ALA B 1 224 ? -22.484 7.5 15.469 1 98.06 224 ALA B CA 1
ATOM 4327 C C . ALA B 1 224 ? -23.625 8.453 15.828 1 98.06 224 ALA B C 1
ATOM 4329 O O . ALA B 1 224 ? -24.609 8.531 15.109 1 98.06 224 ALA B O 1
ATOM 4330 N N . ASP B 1 225 ? -23.438 9.203 16.922 1 95.56 225 ASP B N 1
ATOM 4331 C CA . ASP B 1 225 ? -24.531 10.055 17.391 1 95.56 225 ASP B CA 1
ATOM 4332 C C . ASP B 1 225 ? -24.078 11.5 17.531 1 95.56 225 ASP B C 1
ATOM 4334 O O . ASP B 1 225 ? -24.766 12.312 18.172 1 95.56 225 ASP B O 1
ATOM 4338 N N . LYS B 1 226 ? -22.938 11.852 17.094 1 97.25 226 LYS B N 1
ATOM 4339 C CA . LYS B 1 226 ? -22.391 13.203 17.156 1 97.25 226 LYS B CA 1
ATOM 4340 C C . LYS B 1 226 ? -21.938 13.68 15.773 1 97.25 226 LYS B C 1
ATOM 4342 O O . LYS B 1 226 ? -21.375 12.906 14.992 1 97.25 226 LYS B O 1
ATOM 4347 N N . LYS B 1 227 ? -22.156 14.875 15.531 1 97.56 227 LYS B N 1
ATOM 4348 C CA . LYS B 1 227 ? -21.703 15.469 14.281 1 97.56 227 LYS B CA 1
ATOM 4349 C C . LYS B 1 227 ? -20.188 15.625 14.266 1 97.56 227 LYS B C 1
ATOM 4351 O O . LYS B 1 227 ? -19.531 15.336 13.258 1 97.56 227 LYS B O 1
ATOM 4356 N N . PHE B 1 228 ? -19.688 16.141 15.344 1 98.62 228 PHE B N 1
ATOM 4357 C CA . PHE B 1 228 ? -18.25 16.281 15.562 1 98.62 228 PHE B CA 1
ATOM 4358 C C . PHE B 1 228 ? -17.812 15.516 16.797 1 98.62 228 PHE B C 1
ATOM 4360 O O . PHE B 1 228 ? -18.625 14.891 17.469 1 98.62 228 PHE B O 1
ATOM 4367 N N . LEU B 1 229 ? -16.531 15.5 17.141 1 98.62 229 LEU B N 1
ATOM 4368 C CA . LEU B 1 229 ? -15.961 14.656 18.188 1 98.62 229 LEU B CA 1
ATOM 4369 C C . LEU B 1 229 ? -16.594 14.953 19.531 1 98.62 229 LEU B C 1
ATOM 4371 O O . LEU B 1 229 ? -16.766 14.047 20.359 1 98.62 229 LEU B O 1
ATOM 4375 N N . LEU B 1 230 ? -16.953 16.234 19.812 1 98.12 230 LEU B N 1
ATOM 4376 C CA . LEU B 1 230 ? -17.453 16.609 21.141 1 98.12 230 LEU B CA 1
ATOM 4377 C C . LEU B 1 230 ? -18.875 17.141 21.047 1 98.12 230 LEU B C 1
ATOM 4379 O O . LEU B 1 230 ? -19.312 17.906 21.906 1 98.12 230 LEU B O 1
ATOM 4383 N N . GLY B 1 231 ? -19.578 16.797 19.969 1 96.81 231 GLY B N 1
ATOM 4384 C CA . GLY B 1 231 ? -20.953 17.219 19.844 1 96.81 231 GLY B CA 1
ATOM 4385 C C . GLY B 1 231 ? -21.266 17.906 18.531 1 96.81 231 GLY B C 1
ATOM 4386 O O . GLY B 1 231 ? -20.922 17.375 17.469 1 96.81 231 GLY B O 1
ATOM 4387 N N . ASP B 1 232 ? -21.891 19.016 18.625 1 96.06 232 ASP B N 1
ATOM 4388 C CA . ASP B 1 232 ? -22.422 19.625 17.422 1 96.06 232 ASP B CA 1
ATOM 4389 C C . ASP B 1 232 ? -21.516 20.766 16.953 1 96.06 232 ASP B C 1
ATOM 4391 O O . ASP B 1 232 ? -21.781 21.391 15.914 1 96.06 232 ASP B O 1
ATOM 4395 N N . LYS B 1 233 ? -20.438 20.938 17.656 1 95.62 233 LYS B N 1
ATOM 4396 C CA . LYS B 1 233 ? -19.547 22.047 17.312 1 95.62 233 LYS B CA 1
ATOM 4397 C C . LYS B 1 233 ? -18.172 21.531 16.906 1 95.62 233 LYS B C 1
ATOM 4399 O O . LYS B 1 233 ? -17.641 20.609 17.516 1 95.62 233 LYS B O 1
ATOM 4404 N N . LEU B 1 234 ? -17.719 22.156 15.789 1 98.44 234 LEU B N 1
ATOM 4405 C CA . LEU B 1 234 ? -16.344 21.906 15.383 1 98.44 234 LEU B CA 1
ATOM 4406 C C . LEU B 1 234 ? -15.359 22.484 16.406 1 98.44 234 LEU B C 1
ATOM 4408 O O . LEU B 1 234 ? -15.477 23.656 16.781 1 98.44 234 LEU B O 1
ATOM 4412 N N . THR B 1 235 ? -14.477 21.703 16.906 1 98.81 235 THR B N 1
ATOM 4413 C CA . THR B 1 235 ? -13.469 22.172 17.859 1 98.81 235 THR B CA 1
ATOM 4414 C C . THR B 1 235 ? -12.062 21.906 17.328 1 98.81 235 THR B C 1
ATOM 4416 O O . THR B 1 235 ? -11.898 21.328 16.25 1 98.81 235 THR B O 1
ATOM 4419 N N . THR B 1 236 ? -11.039 22.281 18.125 1 98.81 236 THR B N 1
ATOM 4420 C CA . THR B 1 236 ? -9.648 22.047 17.75 1 98.81 236 THR B CA 1
ATOM 4421 C C . THR B 1 236 ? -9.352 20.562 17.703 1 98.81 236 THR B C 1
ATOM 4423 O O . THR B 1 236 ? -8.469 20.125 16.953 1 98.81 236 THR B O 1
ATOM 4426 N N . SER B 1 237 ? -10.094 19.719 18.422 1 98.88 237 SER B N 1
ATOM 4427 C CA . SER B 1 237 ? -9.898 18.281 18.344 1 98.88 237 SER B CA 1
ATOM 4428 C C . SER B 1 237 ? -10.234 17.75 16.953 1 98.88 237 SER B C 1
ATOM 4430 O O . SER B 1 237 ? -9.555 16.844 16.453 1 98.88 237 SER B O 1
ATOM 4432 N N . ASP B 1 238 ? -11.305 18.328 16.391 1 98.94 238 ASP B N 1
ATOM 4433 C CA . ASP B 1 238 ? -11.664 17.938 15.023 1 98.94 238 ASP B CA 1
ATOM 4434 C C . ASP B 1 238 ? -10.602 18.391 14.023 1 98.94 238 ASP B C 1
ATOM 4436 O O . ASP B 1 238 ? -10.242 17.641 13.117 1 98.94 238 ASP B O 1
ATOM 4440 N N . ILE B 1 239 ? -10.102 19.531 14.234 1 98.88 239 ILE B N 1
ATOM 4441 C CA . ILE B 1 239 ? -9.109 20.125 13.344 1 98.88 239 ILE B CA 1
ATOM 4442 C C . ILE B 1 239 ? -7.805 19.344 13.422 1 98.88 239 ILE B C 1
ATOM 4444 O O . ILE B 1 239 ? -7.094 19.203 12.43 1 98.88 239 ILE B O 1
ATOM 4448 N N . ARG B 1 240 ? -7.523 18.781 14.57 1 98.81 240 ARG B N 1
ATOM 4449 C CA . ARG B 1 240 ? -6.328 17.969 14.758 1 98.81 240 ARG B CA 1
ATOM 4450 C C . ARG B 1 240 ? -6.492 16.609 14.109 1 98.81 240 ARG B C 1
ATOM 4452 O O . ARG B 1 240 ? -5.527 16.031 13.586 1 98.81 240 ARG B O 1
ATOM 4459 N N . LEU B 1 241 ? -7.672 16.047 14.094 1 98.94 241 LEU B N 1
ATOM 4460 C CA . LEU B 1 241 ? -7.914 14.688 13.633 1 98.94 241 LEU B CA 1
ATOM 4461 C C . LEU B 1 241 ? -8.062 14.648 12.109 1 98.94 241 LEU B C 1
ATOM 4463 O O . LEU B 1 241 ? -7.516 13.766 11.453 1 98.94 241 LEU B O 1
ATOM 4467 N N . PHE B 1 242 ? -8.766 15.641 11.531 1 98.94 242 PHE B N 1
ATOM 4468 C CA . PHE B 1 242 ? -9.227 15.641 10.148 1 98.94 242 PHE B CA 1
ATOM 4469 C C . PHE B 1 242 ? -8.055 15.43 9.188 1 98.94 242 PHE B C 1
ATOM 4471 O O . PHE B 1 242 ? -8.141 14.625 8.258 1 98.94 242 PHE B O 1
ATOM 4478 N N . PRO B 1 243 ? -6.898 16.078 9.398 1 98.94 243 PRO B N 1
ATOM 4479 C CA . PRO B 1 243 ? -5.809 15.938 8.43 1 98.94 243 PRO B CA 1
ATOM 4480 C C . PRO B 1 243 ? -5.312 14.5 8.312 1 98.94 243 PRO B C 1
ATOM 4482 O O . PRO B 1 243 ? -4.902 14.07 7.227 1 98.94 243 PRO B O 1
ATOM 4485 N N . THR B 1 244 ? -5.312 13.766 9.422 1 98.94 244 THR B N 1
ATOM 4486 C CA . THR B 1 244 ? -4.918 12.359 9.352 1 98.94 244 THR B CA 1
ATOM 4487 C C . THR B 1 244 ? -5.953 11.547 8.578 1 98.94 244 THR B C 1
ATOM 4489 O O . THR B 1 244 ? -5.598 10.734 7.723 1 98.94 244 THR B O 1
ATOM 4492 N N . LEU B 1 245 ? -7.219 11.82 8.805 1 98.94 245 LEU B N 1
ATOM 4493 C CA . LEU B 1 245 ? -8.281 11.039 8.18 1 98.94 245 LEU B CA 1
ATOM 4494 C C . LEU B 1 245 ? -8.305 11.266 6.672 1 98.94 245 LEU B C 1
ATOM 4496 O O . LEU B 1 245 ? -8.398 10.305 5.902 1 98.94 245 LEU B O 1
ATOM 4500 N N . ILE B 1 246 ? -8.188 12.516 6.242 1 98.88 246 ILE B N 1
ATOM 4501 C CA . ILE B 1 246 ? -8.344 12.852 4.832 1 98.88 246 ILE B CA 1
ATOM 4502 C C . ILE B 1 246 ? -7.172 12.289 4.031 1 98.88 246 ILE B C 1
ATOM 4504 O O . ILE B 1 246 ? -7.277 12.094 2.818 1 98.88 246 ILE B O 1
ATOM 4508 N N . ARG B 1 247 ? -6.043 11.984 4.684 1 98.75 247 ARG B N 1
ATOM 4509 C CA . ARG B 1 247 ? -4.848 11.43 4.051 1 98.75 247 ARG B CA 1
ATOM 4510 C C . ARG B 1 247 ? -4.848 9.906 4.102 1 98.75 247 ARG B C 1
ATOM 4512 O O . ARG B 1 247 ? -4.023 9.258 3.457 1 98.75 247 ARG B O 1
ATOM 4519 N N . PHE B 1 248 ? -5.727 9.32 4.816 1 98.88 248 PHE B N 1
ATOM 4520 C CA . PHE B 1 248 ? -5.633 7.93 5.238 1 98.88 248 PHE B CA 1
ATOM 4521 C C . PHE B 1 248 ? -5.574 7.004 4.027 1 98.88 248 PHE B C 1
ATOM 4523 O O . PHE B 1 248 ? -4.617 6.238 3.869 1 98.88 248 PHE B O 1
ATOM 4530 N N . GLU B 1 249 ? -6.535 7.109 3.117 1 98.5 249 GLU B N 1
ATOM 4531 C CA . GLU B 1 249 ? -6.613 6.207 1.973 1 98.5 249 GLU B CA 1
ATOM 4532 C C . GLU B 1 249 ? -5.488 6.477 0.978 1 98.5 249 GLU B C 1
ATOM 4534 O O . GLU B 1 249 ? -5.004 5.555 0.32 1 98.5 249 GLU B O 1
ATOM 4539 N N . HIS B 1 250 ? -5.027 7.73 0.892 1 98.5 250 HIS B N 1
ATOM 4540 C CA . HIS B 1 250 ? -4.055 8.125 -0.123 1 98.5 250 HIS B CA 1
ATOM 4541 C C . HIS B 1 250 ? -2.633 7.812 0.322 1 98.5 250 HIS B C 1
ATOM 4543 O O . HIS B 1 250 ? -1.723 7.727 -0.507 1 98.5 250 HIS B O 1
ATOM 4549 N N . VAL B 1 251 ? -2.467 7.664 1.614 1 98.62 251 VAL B N 1
ATOM 4550 C CA . VAL B 1 251 ? -1.089 7.543 2.084 1 98.62 251 VAL B CA 1
ATOM 4551 C C . VAL B 1 251 ? -0.984 6.406 3.098 1 98.62 251 VAL B C 1
ATOM 4553 O O . VAL B 1 251 ? -0.312 5.406 2.848 1 98.62 251 VAL B O 1
ATOM 4556 N N . TYR B 1 252 ? -1.712 6.5 4.234 1 98.81 252 TYR B N 1
ATOM 4557 C CA . TYR B 1 252 ? -1.424 5.66 5.391 1 98.81 252 TYR B CA 1
ATOM 4558 C C . TYR B 1 252 ? -1.844 4.219 5.137 1 98.81 252 TYR B C 1
ATOM 4560 O O . TYR B 1 252 ? -1.181 3.283 5.594 1 98.81 252 TYR B O 1
ATOM 4568 N N . TYR B 1 253 ? -2.949 4.016 4.395 1 98.56 253 TYR B N 1
ATOM 4569 C CA . TYR B 1 253 ? -3.412 2.67 4.078 1 98.56 253 TYR B CA 1
ATOM 4570 C C . TYR B 1 253 ? -2.34 1.885 3.332 1 98.56 253 TYR B C 1
ATOM 4572 O O . TYR B 1 253 ? -2 0.763 3.717 1 98.56 253 TYR B O 1
ATOM 4580 N N . GLY B 1 254 ? -1.844 2.447 2.219 1 98 254 GLY B N 1
ATOM 4581 C CA . GLY B 1 254 ? -0.886 1.75 1.377 1 98 254 GLY B CA 1
ATOM 4582 C C . GLY B 1 254 ? 0.547 1.9 1.853 1 98 254 GLY B C 1
ATOM 4583 O O . GLY B 1 254 ? 1.199 0.914 2.197 1 98 254 GLY B O 1
ATOM 4584 N N . HIS B 1 255 ? 1.063 3.145 2.002 1 98.44 255 HIS B N 1
ATOM 4585 C CA . HIS B 1 255 ? 2.459 3.48 2.262 1 98.44 255 HIS B CA 1
ATOM 4586 C C . HIS B 1 255 ? 2.885 3.025 3.654 1 98.44 255 HIS B C 1
ATOM 4588 O O . HIS B 1 255 ? 3.969 2.463 3.826 1 98.44 255 HIS B O 1
ATOM 4594 N N . PHE B 1 256 ? 1.954 3.236 4.68 1 98.69 256 PHE B N 1
ATOM 4595 C CA . PHE B 1 256 ? 2.281 2.926 6.066 1 98.69 256 PHE B CA 1
ATOM 4596 C C . PHE B 1 256 ? 1.707 1.571 6.469 1 98.69 256 PHE B C 1
ATOM 4598 O O . PHE B 1 256 ? 1.887 1.127 7.602 1 98.69 256 PHE B O 1
ATOM 4605 N N . LYS B 1 257 ? 0.958 0.865 5.512 1 98.62 257 LYS B N 1
ATOM 4606 C CA . LYS B 1 257 ? 0.381 -0.462 5.707 1 98.62 257 LYS B CA 1
ATOM 4607 C C . LYS B 1 257 ? -0.599 -0.469 6.879 1 98.62 257 LYS B C 1
ATOM 4609 O O . LYS B 1 257 ? -0.689 -1.455 7.613 1 98.62 257 LYS B O 1
ATOM 4614 N N . CYS B 1 258 ? -1.188 0.709 7.219 1 98.81 258 CYS B N 1
ATOM 4615 C CA . CYS B 1 258 ? -2.381 0.743 8.055 1 98.81 258 CYS B CA 1
ATOM 4616 C C . CYS B 1 258 ? -3.604 0.259 7.285 1 98.81 258 CYS B C 1
ATOM 4618 O O . CYS B 1 258 ? -4.52 1.037 7.012 1 98.81 258 CYS B O 1
ATOM 4620 N N . ASN B 1 259 ? -3.658 -1.052 7.043 1 98.56 259 ASN B N 1
ATOM 4621 C CA . ASN B 1 259 ? -4.512 -1.52 5.953 1 98.56 259 ASN B CA 1
ATOM 4622 C C . ASN B 1 259 ? -5.492 -2.584 6.43 1 98.56 259 ASN B C 1
ATOM 4624 O O . ASN B 1 259 ? -5.949 -3.414 5.641 1 98.56 259 ASN B O 1
ATOM 4628 N N . ILE B 1 260 ? -5.746 -2.674 7.777 1 98.5 260 ILE B N 1
ATOM 4629 C CA . ILE B 1 260 ? -6.672 -3.682 8.289 1 98.5 260 ILE B CA 1
ATOM 4630 C C . ILE B 1 260 ? -8.062 -3.447 7.707 1 98.5 260 ILE B C 1
ATOM 4632 O O . ILE B 1 260 ? -8.719 -4.387 7.25 1 98.5 260 ILE B O 1
ATOM 4636 N N . LYS B 1 261 ? -8.5 -2.229 7.738 1 97.69 261 LYS B N 1
ATOM 4637 C CA . LYS B 1 261 ? -9.789 -1.796 7.203 1 97.69 261 LYS B CA 1
ATOM 4638 C C . LYS B 1 261 ? -9.664 -0.463 6.469 1 97.69 261 LYS B C 1
ATOM 4640 O O . LYS B 1 261 ? -8.867 0.393 6.863 1 97.69 261 LYS B O 1
ATOM 4645 N N . HIS B 1 262 ? -10.398 -0.292 5.395 1 97.12 262 HIS B N 1
ATOM 4646 C CA . HIS B 1 262 ? -10.453 1.015 4.746 1 97.12 262 HIS B CA 1
ATOM 4647 C C . HIS B 1 262 ? -11.125 2.047 5.645 1 97.12 262 HIS B C 1
ATOM 4649 O O . HIS B 1 262 ? -12.086 1.73 6.355 1 97.12 262 HIS B O 1
ATOM 4655 N N . LEU B 1 263 ? -10.609 3.252 5.57 1 98.19 263 LEU B N 1
ATOM 4656 C CA . LEU B 1 263 ? -11.281 4.309 6.32 1 98.19 263 LEU B CA 1
ATOM 4657 C C . LEU B 1 263 ? -12.727 4.461 5.859 1 98.19 263 LEU B C 1
ATOM 4659 O O . LEU B 1 263 ? -13.617 4.75 6.672 1 98.19 263 LEU B O 1
ATOM 4663 N N . THR B 1 264 ? -12.953 4.215 4.539 1 97.19 264 THR B N 1
ATOM 4664 C CA . THR B 1 264 ? -14.266 4.391 3.936 1 97.19 264 THR B CA 1
ATOM 4665 C C . THR B 1 264 ? -15.258 3.369 4.488 1 97.19 264 THR B C 1
ATOM 4667 O O . THR B 1 264 ? -16.469 3.523 4.332 1 97.19 264 THR B O 1
ATOM 4670 N N . ASP B 1 265 ? -14.734 2.361 5.125 1 95.94 265 ASP B N 1
ATOM 4671 C CA . ASP B 1 265 ? -15.594 1.311 5.656 1 95.94 265 ASP B CA 1
ATOM 4672 C C . ASP B 1 265 ? -16.062 1.643 7.074 1 95.94 265 ASP B C 1
ATOM 4674 O O . ASP B 1 265 ? -16.906 0.953 7.633 1 95.94 265 ASP B O 1
ATOM 4678 N N . PHE B 1 266 ? -15.445 2.607 7.723 1 98.25 266 PHE B N 1
ATOM 4679 C CA . PHE B 1 266 ? -15.977 3.164 8.961 1 98.25 266 PHE B CA 1
ATOM 4680 C C . PHE B 1 266 ? -17.062 4.188 8.68 1 98.25 266 PHE B C 1
ATOM 4682 O O . PHE B 1 266 ? -16.781 5.367 8.461 1 98.25 266 PHE B O 1
ATOM 4689 N N . GLU B 1 267 ? -18.219 3.74 8.742 1 98 267 GLU B N 1
ATOM 4690 C CA . GLU B 1 267 ? -19.359 4.5 8.25 1 98 267 GLU B CA 1
ATOM 4691 C C . GLU B 1 267 ? -19.375 5.914 8.828 1 98 267 GLU B C 1
ATOM 4693 O O . GLU B 1 267 ? -19.453 6.895 8.086 1 98 267 GLU B O 1
ATOM 4698 N N . ASN B 1 268 ? -19.297 6.039 10.148 1 98.81 268 ASN B N 1
ATOM 4699 C CA . ASN B 1 268 ? -19.438 7.336 10.805 1 98.81 268 ASN B CA 1
ATOM 4700 C C . ASN B 1 268 ? -18.172 8.18 10.672 1 98.81 268 ASN B C 1
ATOM 4702 O O . ASN B 1 268 ? -18.25 9.398 10.484 1 98.81 268 ASN B O 1
ATOM 4706 N N . VAL B 1 269 ? -17.031 7.566 10.711 1 98.88 269 VAL B N 1
ATOM 4707 C CA . VAL B 1 269 ? -15.773 8.289 10.539 1 98.88 269 VAL B CA 1
ATOM 4708 C C . VAL B 1 269 ? -15.688 8.852 9.117 1 98.88 269 VAL B C 1
ATOM 4710 O O . VAL B 1 269 ? -15.242 9.984 8.922 1 98.88 269 VAL B O 1
ATOM 4713 N N . TRP B 1 270 ? -16.125 8.039 8.172 1 98.62 270 TRP B N 1
ATOM 4714 C CA . TRP B 1 270 ? -16.047 8.477 6.781 1 98.62 270 TRP B CA 1
ATOM 4715 C C . TRP B 1 270 ? -17.016 9.625 6.52 1 98.62 270 TRP B C 1
ATOM 4717 O O . TRP B 1 270 ? -16.672 10.602 5.859 1 98.62 270 TRP B O 1
ATOM 4727 N N . ARG B 1 271 ? -18.266 9.508 6.996 1 98.38 271 ARG B N 1
ATOM 4728 C CA . ARG B 1 271 ? -19.203 10.617 6.93 1 98.38 271 ARG B CA 1
ATOM 4729 C C . ARG B 1 271 ? -18.594 11.891 7.512 1 98.38 271 ARG B C 1
ATOM 4731 O O . ARG B 1 271 ? -18.625 12.945 6.875 1 98.38 271 ARG B O 1
ATOM 4738 N N . TYR B 1 272 ? -18.062 11.75 8.695 1 98.75 272 TYR B N 1
ATOM 4739 C CA . TYR B 1 272 ? -17.438 12.828 9.445 1 98.75 272 TYR B CA 1
ATOM 4740 C C . TYR B 1 272 ? -16.328 13.477 8.625 1 98.75 272 TYR B C 1
ATOM 4742 O O . TYR B 1 272 ? -16.266 14.703 8.508 1 98.75 272 TYR B O 1
ATOM 4750 N N . THR B 1 273 ? -15.469 12.656 7.984 1 98.88 273 THR B N 1
ATOM 4751 C CA . THR B 1 273 ? -14.344 13.125 7.191 1 98.88 273 THR B CA 1
ATOM 4752 C C . THR B 1 273 ? -14.828 13.922 5.98 1 98.88 273 THR B C 1
ATOM 4754 O O . THR B 1 273 ? -14.344 15.023 5.727 1 98.88 273 THR B O 1
ATOM 4757 N N . ARG B 1 274 ? -15.789 13.406 5.281 1 98.69 274 ARG B N 1
ATOM 4758 C CA . ARG B 1 274 ? -16.312 14.07 4.094 1 98.69 274 ARG B CA 1
ATOM 4759 C C . ARG B 1 274 ? -17.016 15.367 4.461 1 98.69 274 ARG B C 1
ATOM 4761 O O . ARG B 1 274 ? -16.906 16.359 3.744 1 98.69 274 ARG B O 1
ATOM 4768 N N . GLU B 1 275 ? -17.75 15.336 5.531 1 98.62 275 GLU B N 1
ATOM 4769 C CA . GLU B 1 275 ? -18.453 16.547 5.957 1 98.62 275 GLU B CA 1
ATOM 4770 C C . GLU B 1 275 ? -17.469 17.656 6.293 1 98.62 275 GLU B C 1
ATOM 4772 O O . GLU B 1 275 ? -17.703 18.812 5.922 1 98.62 275 GLU B O 1
ATOM 4777 N N . ILE B 1 276 ? -16.406 17.359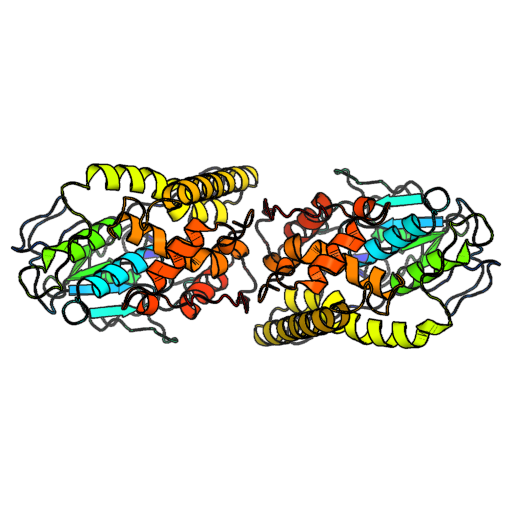 6.996 1 98.81 276 ILE B N 1
ATOM 4778 C CA . ILE B 1 276 ? -15.422 18.375 7.328 1 98.81 276 ILE B CA 1
ATOM 4779 C C . ILE B 1 276 ? -14.742 18.875 6.055 1 98.81 276 ILE B C 1
ATOM 4781 O O . ILE B 1 276 ? -14.555 20.078 5.871 1 98.81 276 ILE B O 1
ATOM 4785 N N . TYR B 1 277 ? -14.43 17.953 5.141 1 98.75 277 TYR B N 1
ATOM 4786 C CA . TYR B 1 277 ? -13.805 18.312 3.873 1 98.75 277 TYR B CA 1
ATOM 4787 C C . TYR B 1 277 ? -14.656 19.328 3.125 1 98.75 277 TYR B C 1
ATOM 4789 O O . TYR B 1 277 ? -14.125 20.203 2.441 1 98.75 277 TYR B O 1
ATOM 4797 N N . ASN B 1 278 ? -15.938 19.234 3.314 1 98.5 278 ASN B N 1
ATOM 4798 C CA . ASN B 1 278 ? -16.859 20.047 2.523 1 98.5 278 ASN B CA 1
ATOM 4799 C C . ASN B 1 278 ? -17.266 21.312 3.271 1 98.5 278 ASN B C 1
ATOM 4801 O O . ASN B 1 278 ? -18.109 22.078 2.793 1 98.5 278 ASN B O 1
ATOM 4805 N N . ILE B 1 279 ? -16.812 21.516 4.512 1 98.06 279 ILE B N 1
ATOM 4806 C CA . ILE B 1 279 ? -16.953 22.828 5.133 1 98.06 279 ILE B CA 1
ATOM 4807 C C . ILE B 1 279 ? -16.297 23.891 4.25 1 98.06 279 ILE B C 1
ATOM 4809 O O . ILE B 1 279 ? -15.211 23.688 3.703 1 98.06 279 ILE B O 1
ATOM 4813 N N . ALA B 1 280 ? -16.938 25.016 4.156 1 96.81 280 ALA B N 1
ATOM 4814 C CA . ALA B 1 280 ? -16.484 26.078 3.258 1 96.81 280 ALA B CA 1
ATOM 4815 C C . ALA B 1 280 ? -15.016 26.422 3.518 1 96.81 280 ALA B C 1
ATOM 4817 O O . ALA B 1 280 ? -14.641 26.75 4.645 1 96.81 280 ALA B O 1
ATOM 4818 N N . GLY B 1 281 ? -14.242 26.234 2.463 1 96.88 281 GLY B N 1
ATOM 4819 C CA . GLY B 1 281 ? -12.852 26.656 2.508 1 96.88 281 GLY B CA 1
ATOM 4820 C C . GLY B 1 281 ? -11.898 25.547 2.938 1 96.88 281 GLY B C 1
ATOM 4821 O O . GLY B 1 281 ? -10.695 25.641 2.717 1 96.88 281 GLY B O 1
ATOM 4822 N N . ILE B 1 282 ? -12.367 24.484 3.609 1 98.38 282 ILE B N 1
ATOM 4823 C CA . ILE B 1 282 ? -11.5 23.453 4.172 1 98.38 282 ILE B CA 1
ATOM 4824 C C . ILE B 1 282 ? -10.828 22.672 3.045 1 98.38 282 ILE B C 1
ATOM 4826 O O . ILE B 1 282 ? -9.641 22.344 3.127 1 98.38 282 ILE B O 1
ATOM 4830 N N . SER B 1 283 ? -11.539 22.359 1.976 1 98.12 283 SER B N 1
ATOM 4831 C CA . SER B 1 283 ? -10.984 21.594 0.864 1 98.12 283 SER B CA 1
ATOM 4832 C C . SER B 1 283 ? -9.797 22.312 0.237 1 98.12 283 SER B C 1
ATOM 4834 O O . SER B 1 283 ? -8.906 21.672 -0.336 1 98.12 283 SER B O 1
ATOM 4836 N N . ASP B 1 284 ? -9.695 23.656 0.409 1 97.25 284 ASP B N 1
ATOM 4837 C CA . ASP B 1 284 ? -8.594 24.453 -0.116 1 97.25 284 ASP B CA 1
ATOM 4838 C C . ASP B 1 284 ? -7.285 24.125 0.608 1 97.25 284 ASP B C 1
ATOM 4840 O O . ASP B 1 284 ? -6.199 24.438 0.119 1 97.25 284 ASP B O 1
ATOM 4844 N N . THR B 1 285 ? -7.41 23.5 1.792 1 98.19 285 THR B N 1
ATOM 4845 C CA . THR B 1 285 ? -6.234 23.234 2.609 1 98.19 285 THR B CA 1
ATOM 4846 C C . THR B 1 285 ? -5.727 21.812 2.369 1 98.19 285 THR B C 1
ATOM 4848 O O . THR B 1 285 ? -4.773 21.375 3.014 1 98.19 285 THR B O 1
ATOM 4851 N N . VAL B 1 286 ? -6.371 21.094 1.496 1 98.62 286 VAL B N 1
ATOM 4852 C CA . VAL B 1 286 ? -6.023 19.703 1.192 1 98.62 286 VAL B CA 1
ATOM 4853 C C . VAL B 1 286 ? -5.477 19.609 -0.23 1 98.62 286 VAL B C 1
ATOM 4855 O O . VAL B 1 286 ? -6.148 20 -1.188 1 98.62 286 VAL B O 1
ATOM 4858 N N . ASP B 1 287 ? -4.25 19.188 -0.401 1 98.75 287 ASP B N 1
ATOM 4859 C CA . ASP B 1 287 ? -3.619 19.016 -1.706 1 98.75 287 ASP B CA 1
ATOM 4860 C C . ASP B 1 287 ? -3.088 17.594 -1.877 1 98.75 287 ASP B C 1
ATOM 4862 O O . ASP B 1 287 ? -1.991 17.281 -1.414 1 98.75 287 ASP B O 1
ATOM 4866 N N . PHE B 1 288 ? -3.818 16.812 -2.615 1 98.56 288 PHE B N 1
ATOM 4867 C CA . PHE B 1 288 ? -3.5 15.391 -2.719 1 98.56 288 PHE B CA 1
ATOM 4868 C C . PHE B 1 288 ? -2.227 15.18 -3.527 1 98.56 288 PHE B C 1
ATOM 4870 O O . PHE B 1 288 ? -1.526 14.18 -3.344 1 98.56 288 PHE B O 1
ATOM 4877 N N . TYR B 1 289 ? -1.906 16.078 -4.488 1 98.62 289 TYR B N 1
ATOM 4878 C CA . TYR B 1 289 ? -0.631 15.992 -5.191 1 98.62 289 TYR B CA 1
ATOM 4879 C C . TYR B 1 289 ? 0.537 16.094 -4.215 1 98.62 289 TYR B C 1
ATOM 4881 O O . TYR B 1 289 ? 1.406 15.211 -4.191 1 98.62 289 TYR B O 1
ATOM 4889 N N . HIS B 1 290 ? 0.581 17.094 -3.33 1 98.88 290 HIS B N 1
ATOM 4890 C CA . HIS B 1 290 ? 1.643 17.266 -2.344 1 98.88 290 HIS B CA 1
ATOM 4891 C C . HIS B 1 290 ? 1.671 16.094 -1.365 1 98.88 290 HIS B C 1
ATOM 4893 O O . HIS B 1 290 ? 2.744 15.602 -1.012 1 98.88 290 HIS B O 1
ATOM 4899 N N . ILE B 1 291 ? 0.483 15.672 -0.994 1 98.81 291 ILE B N 1
ATOM 4900 C CA . ILE B 1 291 ? 0.363 14.609 -0.001 1 98.81 291 ILE B CA 1
ATOM 4901 C C . ILE B 1 291 ? 1.001 13.328 -0.534 1 98.81 291 ILE B C 1
ATOM 4903 O O . ILE B 1 291 ? 1.927 12.789 0.076 1 98.81 291 ILE B O 1
ATOM 4907 N N . GLN B 1 292 ? 0.641 12.891 -1.671 1 98.75 292 GLN B N 1
ATOM 4908 C CA . GLN B 1 292 ? 1.13 11.625 -2.201 1 98.75 292 GLN B CA 1
ATOM 4909 C C . GLN B 1 292 ? 2.594 11.727 -2.623 1 98.75 292 GLN B C 1
ATOM 4911 O O . GLN B 1 292 ? 3.383 10.812 -2.381 1 98.75 292 GLN B O 1
ATOM 4916 N N . HIS B 1 293 ? 2.961 12.836 -3.268 1 98.69 293 HIS B N 1
ATOM 4917 C CA . HIS B 1 293 ? 4.344 12.992 -3.705 1 98.69 293 HIS B CA 1
ATOM 4918 C C . HIS B 1 293 ? 5.297 13.039 -2.514 1 98.69 293 HIS B C 1
ATOM 4920 O O . HIS B 1 293 ? 6.402 12.5 -2.578 1 98.69 293 HIS B O 1
ATOM 4926 N N . HIS B 1 294 ? 4.871 13.672 -1.44 1 98.69 294 HIS B N 1
ATOM 4927 C CA . HIS B 1 294 ? 5.723 13.727 -0.259 1 98.69 294 HIS B CA 1
ATOM 4928 C C . HIS B 1 294 ? 5.941 12.344 0.333 1 98.69 294 HIS B C 1
ATOM 4930 O O . HIS B 1 294 ? 7.086 11.898 0.474 1 98.69 294 HIS B O 1
ATOM 4936 N N . TYR B 1 295 ? 4.898 11.641 0.607 1 98.62 295 TYR B N 1
ATOM 4937 C CA . TYR B 1 295 ? 5.031 10.398 1.357 1 98.62 295 TYR B CA 1
ATOM 4938 C C . TYR B 1 295 ? 5.691 9.32 0.511 1 98.62 295 TYR B C 1
ATOM 4940 O O . TYR B 1 295 ? 6.598 8.625 0.976 1 98.62 295 TYR B O 1
ATOM 4948 N N . TYR B 1 296 ? 5.332 9.195 -0.705 1 98.44 296 TYR B N 1
ATOM 4949 C CA . TYR B 1 296 ? 5.863 8.125 -1.539 1 98.44 296 TYR B CA 1
ATOM 4950 C C . TYR B 1 296 ? 7.199 8.523 -2.156 1 98.44 296 TYR B C 1
ATOM 4952 O O . TYR B 1 296 ? 7.988 7.66 -2.555 1 98.44 296 TYR B O 1
ATOM 4960 N N . GLY B 1 297 ? 7.453 9.805 -2.223 1 98 297 GLY B N 1
ATOM 4961 C CA . GLY B 1 297 ? 8.664 10.258 -2.889 1 98 297 GLY B CA 1
ATOM 4962 C C . GLY B 1 297 ? 9.781 10.594 -1.924 1 98 297 GLY B C 1
ATOM 4963 O O . GLY B 1 297 ? 10.945 10.703 -2.326 1 98 297 GLY B O 1
ATOM 4964 N N . SER B 1 298 ? 9.445 10.719 -0.624 1 97.75 298 SER B N 1
ATOM 4965 C CA . SER B 1 298 ? 10.422 11.266 0.308 1 97.75 298 SER B CA 1
ATOM 4966 C C . SER B 1 298 ? 10.914 10.203 1.282 1 97.75 298 SER B C 1
ATOM 4968 O O . SER B 1 298 ? 11.734 10.484 2.158 1 97.75 298 SER B O 1
ATOM 4970 N N . HIS B 1 299 ? 10.406 8.93 1.215 1 96.25 299 HIS B N 1
ATOM 4971 C CA . HIS B 1 299 ? 10.773 7.871 2.148 1 96.25 299 HIS B CA 1
ATOM 4972 C C . HIS B 1 299 ? 11.406 6.688 1.422 1 96.25 299 HIS B C 1
ATOM 4974 O O . HIS B 1 299 ? 10.789 5.625 1.304 1 96.25 299 HIS B O 1
ATOM 4980 N N . PRO B 1 300 ? 12.688 6.797 1.06 1 94.25 300 PRO B N 1
ATOM 4981 C CA . PRO B 1 300 ? 13.328 5.711 0.314 1 94.25 300 PRO B CA 1
ATOM 4982 C C . PRO B 1 300 ? 13.438 4.422 1.126 1 94.25 300 PRO B C 1
ATOM 4984 O O . PRO B 1 300 ? 13.586 3.338 0.554 1 94.25 300 PRO B O 1
ATOM 4987 N N . THR B 1 301 ? 13.352 4.496 2.445 1 93.62 301 THR B N 1
ATOM 4988 C CA . THR B 1 301 ? 13.445 3.309 3.289 1 93.62 301 THR B CA 1
ATOM 4989 C C . THR B 1 301 ? 12.133 2.525 3.268 1 93.62 301 THR B C 1
ATOM 4991 O O . THR B 1 301 ? 12.078 1.38 3.721 1 93.62 301 THR B O 1
ATOM 4994 N N . ILE B 1 302 ? 11.055 3.129 2.742 1 96.62 302 ILE B N 1
ATOM 4995 C CA . ILE B 1 302 ? 9.75 2.482 2.625 1 96.62 302 ILE B CA 1
ATOM 4996 C C . ILE B 1 302 ? 9.43 2.24 1.153 1 96.62 302 ILE B C 1
ATOM 4998 O O . ILE B 1 302 ? 8.953 1.165 0.784 1 96.62 302 ILE B O 1
ATOM 5002 N N . ASN B 1 303 ? 9.742 3.166 0.338 1 97.06 303 ASN B N 1
ATOM 5003 C CA . ASN B 1 303 ? 9.461 3.146 -1.093 1 97.06 303 ASN B CA 1
ATOM 5004 C C . ASN B 1 303 ? 10.68 3.574 -1.909 1 97.06 303 ASN B C 1
ATOM 5006 O O . ASN B 1 303 ? 10.719 4.691 -2.432 1 97.06 303 ASN B O 1
ATOM 5010 N N . PRO B 1 304 ? 11.578 2.666 -2.137 1 95.88 304 PRO B N 1
ATOM 5011 C CA . PRO B 1 304 ? 12.875 3.039 -2.701 1 95.88 304 PRO B CA 1
ATOM 5012 C C . PRO B 1 304 ? 12.789 3.457 -4.168 1 95.88 304 PRO B C 1
ATOM 5014 O O . PRO B 1 304 ? 13.602 4.254 -4.637 1 95.88 304 PRO B O 1
ATOM 5017 N N . ASN B 1 305 ? 11.805 2.92 -4.934 1 92.75 305 ASN B N 1
ATOM 5018 C CA . ASN B 1 305 ? 11.742 3.242 -6.355 1 92.75 305 ASN B CA 1
ATOM 5019 C C . ASN B 1 305 ? 11.055 4.586 -6.594 1 92.75 305 ASN B C 1
ATOM 5021 O O . ASN B 1 305 ? 11.109 5.125 -7.699 1 92.75 305 ASN B O 1
ATOM 5025 N N . GLY B 1 306 ? 10.289 5.113 -5.535 1 95.88 306 GLY B N 1
ATOM 5026 C CA . GLY B 1 306 ? 9.734 6.457 -5.586 1 95.88 306 GLY B CA 1
ATOM 5027 C C . GLY B 1 306 ? 8.492 6.555 -6.445 1 95.88 306 GLY B C 1
ATOM 5028 O O . GLY B 1 306 ? 8.047 7.656 -6.781 1 95.88 306 GLY B O 1
ATOM 5029 N N . ILE B 1 307 ? 7.93 5.391 -6.883 1 97.94 307 ILE B N 1
ATOM 5030 C CA . ILE B 1 307 ? 6.707 5.398 -7.676 1 97.94 307 ILE B CA 1
ATOM 5031 C C . ILE B 1 307 ? 5.559 5.988 -6.855 1 97.94 307 ILE B C 1
ATOM 5033 O O . ILE B 1 307 ? 5.367 5.621 -5.695 1 97.94 307 ILE B O 1
ATOM 5037 N N . ILE B 1 308 ? 4.887 6.977 -7.414 1 98.56 308 ILE B N 1
ATOM 5038 C CA . ILE B 1 308 ? 3.703 7.586 -6.816 1 98.56 308 ILE B CA 1
ATOM 5039 C C . ILE B 1 308 ? 2.449 6.863 -7.301 1 98.56 308 ILE B C 1
ATOM 5041 O O . ILE B 1 308 ? 2.215 6.754 -8.508 1 98.56 308 ILE B O 1
ATOM 5045 N N . PRO B 1 309 ? 1.678 6.293 -6.371 1 98.56 309 PRO B N 1
ATOM 5046 C CA . PRO B 1 309 ? 0.495 5.547 -6.809 1 98.56 309 PRO B CA 1
ATOM 5047 C C . PRO B 1 309 ? -0.504 6.418 -7.566 1 98.56 309 PRO B C 1
ATOM 5049 O O . PRO B 1 309 ? -0.663 7.602 -7.25 1 98.56 309 PRO B O 1
ATOM 5052 N N . ALA B 1 310 ? -1.247 5.824 -8.445 1 98.31 310 ALA B N 1
ATOM 5053 C CA . ALA B 1 310 ? -2.213 6.523 -9.289 1 98.31 310 ALA B CA 1
ATOM 5054 C C . ALA B 1 310 ? -3.529 6.738 -8.555 1 98.31 310 ALA B C 1
ATOM 5056 O O . ALA B 1 310 ? -4.328 7.602 -8.93 1 98.31 310 ALA B O 1
ATOM 5057 N N . GLY B 1 311 ? -3.775 5.848 -7.613 1 97.38 311 GLY B N 1
ATOM 5058 C CA . GLY B 1 311 ? -5.004 5.949 -6.844 1 97.38 311 GLY B CA 1
ATOM 5059 C C . GLY B 1 311 ? -4.777 6.43 -5.422 1 97.38 311 GLY B C 1
ATOM 5060 O O . GLY B 1 311 ? -3.721 6.98 -5.105 1 97.38 311 GLY B O 1
ATOM 5061 N N . PRO B 1 312 ? -5.75 6.344 -4.641 1 97.88 312 PRO B N 1
ATOM 5062 C CA . PRO B 1 312 ? -7.082 5.836 -4.965 1 97.88 312 PRO B CA 1
ATOM 5063 C C . PRO B 1 312 ? -7.988 6.898 -5.586 1 97.88 312 PRO B C 1
ATOM 5065 O O . PRO B 1 312 ? -7.785 8.094 -5.355 1 97.88 312 PRO B O 1
ATOM 5068 N N . ALA B 1 313 ? -8.891 6.508 -6.383 1 96.5 313 ALA B N 1
ATOM 5069 C CA . ALA B 1 313 ? -9.961 7.379 -6.863 1 96.5 313 ALA B CA 1
ATOM 5070 C C . ALA B 1 313 ? -11.172 7.324 -5.93 1 96.5 313 ALA B C 1
ATOM 5072 O O . ALA B 1 313 ? -11.984 6.402 -6.012 1 96.5 313 ALA B O 1
ATOM 5073 N N . ILE B 1 314 ? -11.234 8.219 -5.039 1 95.56 314 ILE B N 1
ATOM 5074 C CA . ILE B 1 314 ? -12.297 8.258 -4.043 1 95.56 314 ILE B CA 1
ATOM 5075 C C . ILE B 1 314 ? -13.062 9.578 -4.16 1 95.56 314 ILE B C 1
ATOM 5077 O O . ILE B 1 314 ? -12.461 10.641 -4.336 1 95.56 314 ILE B O 1
ATOM 5081 N N . SER B 1 315 ? -14.375 9.477 -4.145 1 94.88 315 SER B N 1
ATOM 5082 C CA . SER B 1 315 ? -15.203 10.68 -4.16 1 94.88 315 SER B CA 1
ATOM 5083 C C . SER B 1 315 ? -15.344 11.273 -2.764 1 94.88 315 SER B C 1
ATOM 5085 O O . SER B 1 315 ? -15.633 10.555 -1.804 1 94.88 315 SER B O 1
ATOM 5087 N N . LEU B 1 316 ? -15.141 12.531 -2.609 1 97.25 316 LEU B N 1
ATOM 5088 C CA . LEU B 1 316 ? -15.305 13.242 -1.345 1 97.25 316 LEU B CA 1
ATOM 5089 C C . LEU B 1 316 ? -16.562 14.109 -1.367 1 97.25 316 LEU B C 1
ATOM 5091 O O . LEU B 1 316 ? -16.781 14.906 -0.451 1 97.25 316 LEU B O 1
ATOM 5095 N N . ASP B 1 317 ? -17.375 13.906 -2.404 1 92.75 317 ASP B N 1
ATOM 5096 C CA . ASP B 1 317 ? -18.625 14.664 -2.553 1 92.75 317 ASP B CA 1
ATOM 5097 C C . ASP B 1 317 ? -19.672 14.203 -1.544 1 92.75 317 ASP B C 1
ATOM 5099 O O . ASP B 1 317 ? -19.656 13.047 -1.104 1 92.75 317 ASP B O 1
ATOM 5103 N N . ILE B 1 318 ? -20.5 15.109 -1.058 1 91.62 318 ILE B N 1
ATOM 5104 C CA . ILE B 1 318 ? -21.625 14.758 -0.206 1 91.62 318 ILE B CA 1
ATOM 5105 C C . ILE B 1 318 ? -22.938 15.125 -0.904 1 91.62 318 ILE B C 1
ATOM 5107 O O . ILE B 1 318 ? -22.984 16.062 -1.694 1 91.62 318 ILE B O 1
#

Nearest PDB structures (foldseek):
  4fqu-assembly1_A  TM=9.434E-01  e=7.210E-38  Sphingobium chlorophenolicum
  4fqu-assembly3_F  TM=9.539E-01  e=4.761E-36  Sphingobium chlorophenolicum
  4fqu-assembly4_G  TM=9.625E-01  e=6.658E-36  Sphingobium chlorophenolicum
  4fqu-assembly1_B  TM=9.662E-01  e=4.208E-35  Sphingobium chlorophenolicum
  4fqu-assembly4_H-2  TM=9.553E-01  e=4.649E-34  Sphingobium chlorophenolicum

Organism: Aerococcus viridans (strain ATCC 11563 / DSM 20340 / CCUG 4311 / JCM 20461 / NBRC 12219 / NCTC 8251 / M1) (NCBI:txid655812)

InterPro domains:
  IPR004045 Glutathione S-transferase, N-terminal [PF13409] (62-157)
  IPR010987 Glutathione S-transferase, C-terminal-like [PS50405] (171-298)
  IPR016639 Glutathione S-transferase Omega/GSH [PIRSF015753] (11-315)
  IPR016639 Glutathione S-transferase Omega/GSH [PTHR32419] (13-315)
  IPR016639 Glutathione S-transferase Ome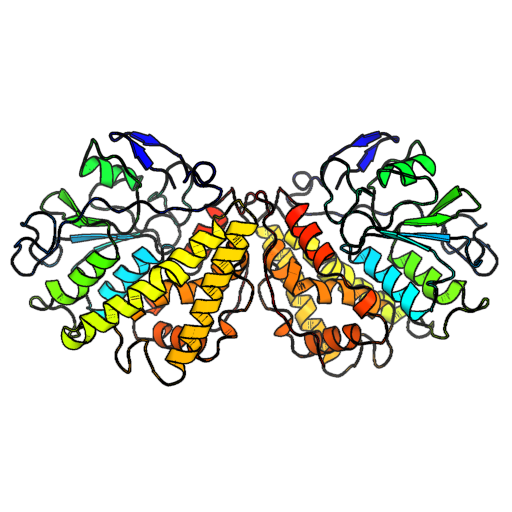ga/GSH [SFLDG01206] (1-316)
  IPR036249 Thioredoxin-like superfamily [SSF52833] (41-162)
  IPR036282 Glutathione S-transferase, C-terminal domain superfamily [SSF47616] (167-301)
  IPR040079 Glutathione transferase family [SFLDS00019] (1-316)
  IPR047047 Glutathione S-transferases Omega-like, C-terminal [cd03190] (171-312)

pLDDT: mean 97.53, std 2.51, range [81.69, 98.94]

Secondary structure (DSSP, 8-state):
--EEETTEEE------GGGTT---PPPP--B---BSSS---SSS-S--B--TTTEEEEE-SS-HHHHHHHHHHHHTT-TTTEEEEE--S--BTTBSB----TT-B--TTT--SBHHHHHHHH-TT--EE--S-EEEETTTTEEEE--HHHHHHHHHHTTGGGTPPS--SS-GGGHHHHHHHHHHHIIIIITHHHHHHT--SHHHHHHHHHHHHHHHHHHHHHTTS-SBTTBSS--HHHHHHHHHHHHIIIIITTTS---SS-GGGSHHHHHHHHHHHTSTTGGGG--HHHHHHHHHHH-TTT-TT-PPP---------/--EEETTEEE------GGGTT---PPPP--B---BSSS---SSS-S--B--TTTEEEEE-SS-HHHHHHHHHHHHTT-TTTEEEEE--S--BTTBSB----TT-B--TTT--SBHHHHHHHH-TT--EE--S-EEEETTTTEEEE--HHHHHHHHHHTTGGGTPPS--SS-GGGHHHHHHHHHHHIIIIITHHHHHHT--SHHHHHHHHHHHHHHHHHHHHHTTS-SBTTBSS--HHHHHHHHHHHHIIIIITTTS---SS-GGGSHHHHHHHHHHHTSTTGGGG--HHHHHHHHHHH-TTT-TT-PPP---------

Foldseek 3Di:
DWWDAQLRIFQDDDDCPVVVQFDDDDDWDQAFAEACCQQTDPDDGGRRHQDFPFKEKEAELQDLLQLLLVLLCQQQVNPRRYPYFYWALAAARQGTAQPDDPPGGADPQPRDGGQSVLVCQQPVGDTTHRDDTWMAGSVVSHTNTHGSLRSNQRSQPRCVVPRTHDDHQCDPVCPVVLVVLCVLCCQQQVCLLVRLQSGPDPVSNVVSLVSNVVSLVVQLVCQVQALANRHPDHHSSRSSRLSRLVCCVQASVPQSVSPPDDSVVSPRSLVSNLVQCPPPPSVVSHDSVSNQQNRLQHCCVRHVVSDGDPDDDDDSHD/DWWDAQLRIFQDDDDCPVVVQFDDDDDWDQAFAEACCQQTDPDDGGRRHQDFPFKEKEAELQDLLQLLLVLLCQQQVNPRRYHYFYWALAAARQGTAQPDDPPGGADPQPRDGGQSVLVCQQPVGDTTHRDDTWMAGSVVSHTNTGGSLRSNQRSQPRCVVPRTHDDHQCDPVCPVVLVVLCVLCCQQQVCLLVRLQSGPDPVSNVVSLVSNVVSLVVQLVCQVQALANRHPDHHSSRSSRLSRLVCCVQASVPQSVSPPDDSVVSPRSLVSNLVQCPPPPSVVSHDSVSNQQNRLQHCCVRHVVSDGDPDDDDDSHD